Protein 5DA0 (pdb70)

Organism: Deinococcus geothermalis (strain DSM 11300 / CIP 105573 / AG-3a) (NCBI:txid319795)

CATH classification: 3.30.750.24

B-factor: mean 143.33, std 32.71, range [81.44, 302.21]

Radius of gyration: 32.22 Å; Cα contacts (8 Å, |Δi|>4): 1174; chains: 2; bounding box: 98×49×56 Å

Solvent-accessible surface area: 27433 Å² total; per-residue (Å²): 205,171,107,91,156,58,97,71,198,114,2,52,93,0,0,46,39,0,0,61,20,1,15,15,21,0,3,6,11,0,32,28,0,50,10,40,0,44,7,0,0,8,0,0,36,12,1,0,47,35,13,6,129,86,5,16,27,14,2,6,0,1,0,2,16,4,5,0,0,6,4,0,30,26,10,16,161,100,76,13,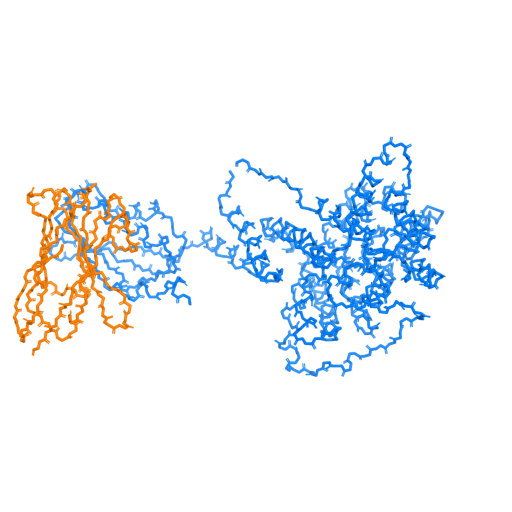55,48,44,0,19,9,0,0,22,31,0,0,56,36,0,33,78,34,1,183,42,128,62,10,189,111,14,178,156,48,51,159,8,13,56,30,0,20,32,5,0,17,1,39,12,2,77,58,25,8,88,87,41,42,133,64,61,53,179,36,13,115,49,14,10,57,48,0,44,42,35,14,110,112,41,62,142,109,100,180,108,73,53,16,30,57,25,1,18,73,61,12,10,83,65,10,74,121,90,57,19,112,32,130,35,0,30,88,58,9,88,10,3,108,56,129,17,114,123,44,122,11,144,70,22,131,123,159,151,6,71,70,71,10,91,72,24,0,74,25,0,4,76,10,0,5,31,38,4,20,76,1,0,85,61,2,30,124,112,30,134,47,112,15,70,38,22,61,6,4,86,1,1,0,55,0,0,38,36,0,0,51,54,2,0,0,0,0,0,1,19,66,39,17,0,31,76,0,2,94,54,11,0,124,4,54,47,0,4,64,21,0,0,26,59,0,8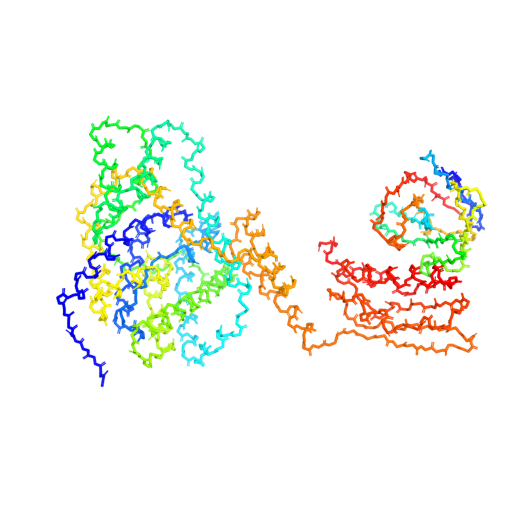,91,35,1,55,66,68,34,86,89,8,42,70,15,0,10,1,0,7,5,1,12,3,38,19,41,3,73,92,46,71,105,148,54,105,72,249,162,76,156,14,52,38,51,4,32,102,24,2,24,39,43,0,33,158,73,103,47,1,22,67,0,24,95,40,0,77,70,28,19,53,64,34,128,28,75,154,93,62,140,76,34,65,17,43,68,64,95,101,154,104,64,36,95,24,4,92,2,77,20,70,5,27,70,22,44,45,132,82,10,43,149,82,10,66,44,98,151,80,49,194,118,5,24,0,21,0,58,67,1,62,0,93,37,28,37,1,6,30,1,0,5,98,0,0,20,99,4,0,127,70,39,0,15,1,42,0,127,16,8,66,64,0,13,48,34,8,101,84,96,202,47,69,29,39,32,153,8,126,79,56,21,66,44,126,0,31,8,57,34,120,106,107,12,3,24,6,0,4,20,47,24,96,95,119,83,91,41,0,0,0,0,7,1,150,61,49,0,50,0,19,1,27,58,8,0,129,68,37,6,59,0,51,96,36,148,49,169,44,25,0,7,0,61,0,54,50,1,90,99,127,5,36,0,25,0,61,3,3,18,4,26,91,33,42,6,0,22,113,11,111,85,117,104,26,166,22,49,89,0,49,13,109

InterPro domains:
  IPR002645 STAS domain [PF01740] (400-489)
  IPR002645 STAS domain [PS50801] (396-499)
  IPR011547 SLC26A/SulP transporter domain [PF00916] (22-151)
  IPR011547 SLC26A/SulP transporter domain [PF00916] (170-362)
  IPR036513 STAS domain superfamily [G3DSA:3.30.750.24] (394-488)
  IPR036513 STAS domain superfamily [SSF52091] (400-489)
  IPR052706 Membrane-associated Transporter-like [PTHR43310] (16-492)

Foldseek 3Di:
DDADDPPVVLLLVLLLQLLLVQLLQQLLLQLLLQHASAQQLLQQQLLLALCLVQAQFFLFRKGAHLLLSLLNSVVCVVQHLLLQLVLLQVLLVVLLVCLVVQPLVCLVVQDPLLVLLLLQLSLVLLLVSLCVQPVPDDVLLVVLLVVLLVQQPPVVVPDDLHHSLSVSQVVQLVCCVVVVDPFAFSCVSHHHDQDHQDQAASPRDDPDVSCVVSVLSSVSLNSSQLSQQVVLRVVVCVVDNDPGRSSSNSNSLSVSSNSSSRRSHGHIHTDNVSSVSSVVSPHRHSSSSNSNSVVSVVVCNVCVVSRRSGGVSSSSSVSNVVSVVRNDDCPDPDDPLSNVLSVQLNVVCVVVVHNSVSSVSSVVSVVVVVCVVPDDQKDWDWDADPVRATEIAIAGEDDPDDLVVLLVNDDPPDLDAEHEYECLHAAYAEVVVVVSVVVNQVSSVVSVYYYHYHNPCRRDVNYPVVD/DDKADEAEQFGKTKDKFFDPPAFKKAKWWADVVDDIGGAKMAGPVGDIDGDCVLCVVAKDKDADPDHTIIMIIGGGDHQVSFTWMKIAHAPPDDRTDDGHDDIDGTDTHGYD

Structure (mmCIF, N/CA/C/O backbone):
data_5DA0
#
_entry.id   5DA0
#
_cell.length_a   127.650
_cell.length_b   117.280
_cell.length_c   84.360
_cell.angle_alpha   90.00
_cell.angle_beta   100.09
_cell.angle_gamma   90.00
#
_symmetry.space_group_name_H-M   'C 1 2 1'
#
loop_
_entity.id
_entity.type
_entity.pdbx_description
1 polymer 'Sulphate transporter'
2 polymer Nanobody
3 non-polymer DECYL-BETA-D-MALTOPYRANOSIDE
#
loop_
_atom_site.group_PDB
_atom_site.id
_atom_site.type_symbol
_atom_site.label_atom_id
_atom_site.label_alt_id
_atom_site.label_comp_id
_atom_site.label_asym_id
_atom_site.label_entity_id
_atom_site.label_seq_id
_atom_site.pdbx_PDB_ins_code
_atom_site.Cartn_x
_atom_site.Cartn_y
_atom_site.Cartn_z
_atom_site.occupancy
_atom_site.B_iso_or_equiv
_atom_site.auth_seq_id
_atom_site.auth_comp_id
_atom_site.auth_asym_id
_atom_site.auth_atom_id
_atom_site.pdbx_PDB_model_num
ATOM 1 N N . GLN A 1 14 ? 76.930 6.320 49.431 1.00 170.55 14 GLN A N 1
ATOM 2 C CA . GLN A 1 14 ? 76.423 6.895 50.671 1.00 165.04 14 GLN A CA 1
ATOM 3 C C . GLN A 1 14 ? 76.068 8.369 50.480 1.00 173.03 14 GLN A C 1
ATOM 4 O O . GLN A 1 14 ? 75.075 8.849 51.030 1.00 172.92 14 GLN A O 1
ATOM 10 N N . ARG A 1 15 ? 76.878 9.066 49.685 1.00 173.54 15 ARG A N 1
ATOM 11 C CA . ARG A 1 15 ? 76.687 10.483 49.378 1.00 167.10 15 ARG A CA 1
ATOM 12 C C . ARG A 1 15 ? 76.427 11.331 50.622 1.00 173.06 15 ARG A C 1
ATOM 13 O O . ARG A 1 15 ? 75.310 11.800 50.840 1.00 177.84 15 ARG A O 1
ATOM 21 N N . GLU A 1 16 ? 77.458 11.516 51.440 1.00 167.71 16 GLU A N 1
ATOM 22 C CA . GLU A 1 16 ? 77.354 12.377 52.613 1.00 162.51 16 GLU A CA 1
ATOM 23 C C . GLU A 1 16 ? 78.576 13.288 52.680 1.00 160.37 16 GLU A C 1
ATOM 24 O O . GLU A 1 16 ? 79.711 12.828 52.566 1.00 156.64 16 GLU A O 1
ATOM 30 N N . TRP A 1 17 ? 78.334 14.580 52.871 1.00 165.26 17 TRP A N 1
ATOM 31 C CA . TRP A 1 17 ? 79.362 15.591 52.650 1.00 163.19 17 TRP A CA 1
ATOM 32 C C . TRP A 1 17 ? 79.578 16.528 53.835 1.00 166.42 17 TRP A C 1
ATOM 33 O O . TRP A 1 17 ? 78.862 16.471 54.835 1.00 163.67 17 TRP A O 1
ATOM 44 N N . PHE A 1 18 ? 80.577 17.396 53.697 1.00 164.32 18 PHE A N 1
ATOM 45 C CA . PHE A 1 18 ? 80.863 18.439 54.676 1.00 168.69 18 PHE A CA 1
ATOM 46 C C . PHE A 1 18 ? 81.278 19.724 53.965 1.00 164.98 18 PHE A C 1
ATOM 47 O O . PHE A 1 18 ? 82.060 20.514 54.494 1.00 161.08 18 PHE A O 1
ATOM 55 N N . ALA A 1 19 ? 80.746 19.924 52.763 1.00 161.97 19 ALA A N 1
ATOM 56 C CA . ALA A 1 19 ? 81.133 21.053 51.922 1.00 155.84 19 ALA A CA 1
ATOM 57 C C . ALA A 1 19 ? 80.668 22.392 52.488 1.00 160.38 19 ALA A C 1
ATOM 58 O O . ALA A 1 19 ? 79.612 22.480 53.117 1.00 167.02 19 ALA A O 1
ATOM 60 N N . ASN A 1 20 ? 81.471 23.426 52.249 1.00 156.48 20 ASN A N 1
ATOM 61 C CA . ASN A 1 20 ? 81.183 24.791 52.691 1.00 156.12 20 ASN A CA 1
ATOM 62 C C . ASN A 1 20 ? 80.838 24.922 54.176 1.00 148.26 20 ASN A C 1
ATOM 63 O O . ASN A 1 20 ? 79.723 25.315 54.517 1.00 143.78 20 ASN A O 1
ATOM 68 N N . PRO A 1 21 ? 81.793 24.603 55.066 1.00 148.75 21 PRO A N 1
ATOM 69 C CA . PRO A 1 21 ? 81.529 24.740 56.503 1.00 146.36 21 PRO A CA 1
ATOM 70 C C . PRO A 1 21 ? 81.463 26.203 56.931 1.00 139.79 21 PRO A C 1
ATOM 71 O O . PRO A 1 21 ? 80.643 26.567 57.777 1.00 133.74 21 PRO A O 1
ATOM 75 N N . ARG A 1 22 ? 82.329 27.020 56.338 1.00 139.21 22 ARG A N 1
ATOM 76 C CA . ARG A 1 22 ? 82.421 28.447 56.638 1.00 141.55 22 ARG A CA 1
ATOM 77 C C . ARG A 1 22 ? 81.075 29.162 56.531 1.00 139.93 22 ARG A C 1
ATOM 78 O O . ARG A 1 22 ? 80.729 29.977 57.387 1.00 135.20 22 ARG A O 1
ATOM 86 N N . LYS A 1 23 ? 80.317 28.849 55.485 1.00 137.87 23 LYS A N 1
ATOM 87 C CA . LYS A 1 23 ? 79.026 29.494 55.261 1.00 136.93 23 LYS A CA 1
ATOM 88 C C . LYS A 1 23 ? 77.880 28.772 55.967 1.00 125.20 23 LYS A C 1
ATOM 89 O O . LYS A 1 23 ? 76.933 29.410 56.432 1.00 120.95 23 LYS A O 1
ATOM 95 N N . ASP A 1 24 ? 77.965 27.447 56.043 1.00 120.98 24 ASP A N 1
ATOM 96 C CA . ASP A 1 24 ? 76.930 26.654 56.701 1.00 123.06 24 ASP A CA 1
ATOM 97 C C . ASP A 1 24 ? 76.829 26.983 58.188 1.00 124.18 24 ASP A C 1
ATOM 98 O O . ASP A 1 24 ? 75.734 27.210 58.705 1.00 118.73 24 ASP A O 1
ATOM 103 N N . VAL A 1 25 ? 77.972 27.008 58.867 1.00 124.08 25 VAL A N 1
ATOM 104 C CA . VAL A 1 25 ? 78.011 27.330 60.291 1.00 121.60 25 VAL A CA 1
ATOM 105 C C . VAL A 1 25 ? 77.435 28.718 60.558 1.00 126.54 25 VAL A C 1
ATOM 106 O O . VAL A 1 25 ? 76.580 28.889 61.430 1.00 138.32 25 VAL A O 1
ATOM 110 N N . LEU A 1 26 ? 77.900 29.701 59.793 1.00 118.20 26 LEU A N 1
ATOM 111 C CA . LEU A 1 26 ? 77.440 31.080 59.927 1.00 123.93 26 LEU A CA 1
ATOM 112 C C . LEU A 1 26 ? 75.931 31.197 59.722 1.00 127.15 26 LEU A C 1
ATOM 113 O O . LEU A 1 26 ? 75.228 31.816 60.528 1.00 137.39 26 LEU A O 1
ATOM 118 N N . ALA A 1 27 ? 75.443 30.596 58.640 1.00 118.11 27 ALA A N 1
ATOM 119 C CA . ALA A 1 27 ? 74.016 30.593 58.339 1.00 128.05 27 ALA A CA 1
ATOM 120 C C . ALA A 1 27 ? 73.218 29.982 59.487 1.00 128.13 27 ALA A C 1
ATOM 121 O O . ALA A 1 27 ? 72.201 30.535 59.914 1.00 121.28 27 ALA A O 1
ATOM 123 N N . GLY A 1 28 ? 73.695 28.843 59.982 1.00 123.55 28 GLY A N 1
ATOM 124 C CA . GLY A 1 28 ? 73.079 28.178 61.115 1.00 121.75 28 GLY A CA 1
ATOM 125 C C . GLY A 1 28 ? 73.005 29.081 62.330 1.00 131.47 28 GLY A C 1
ATOM 126 O O . GLY A 1 28 ? 72.002 29.097 63.043 1.00 132.89 28 GLY A O 1
ATOM 127 N N . ILE A 1 29 ? 74.072 29.841 62.561 1.00 129.73 29 ILE A N 1
ATOM 128 C CA . ILE A 1 29 ? 74.100 30.809 63.651 1.00 132.97 29 ILE A CA 1
ATOM 129 C C . ILE A 1 29 ? 73.003 31.857 63.471 1.00 134.14 29 ILE A C 1
ATOM 130 O O . ILE A 1 29 ? 72.216 32.112 64.392 1.00 128.41 29 ILE A O 1
ATOM 135 N N . VAL A 1 30 ? 72.948 32.448 62.278 1.00 129.81 30 VAL A N 1
ATOM 136 C CA . VAL A 1 30 ? 71.944 33.466 61.975 1.00 127.47 30 VAL A CA 1
ATOM 137 C C . VAL A 1 30 ? 70.523 32.954 62.214 1.00 131.52 30 VAL A C 1
ATOM 138 O O . VAL A 1 30 ? 69.744 33.565 62.957 1.00 131.90 30 VAL A O 1
ATOM 142 N N . VAL A 1 31 ? 70.194 31.823 61.596 1.00 135.97 31 VAL A N 1
ATOM 143 C CA . VAL A 1 31 ? 68.849 31.271 61.714 1.00 131.82 31 VAL A CA 1
ATOM 144 C C . VAL A 1 31 ? 68.566 30.773 63.131 1.00 127.36 31 VAL A C 1
ATOM 145 O O . VAL A 1 31 ? 67.408 30.614 63.507 1.00 122.78 31 VAL A O 1
ATOM 149 N N . ALA A 1 32 ? 69.617 30.531 63.912 1.00 129.52 32 ALA A N 1
ATOM 150 C CA . ALA A 1 32 ? 69.449 30.174 65.320 1.00 123.16 32 ALA A CA 1
ATOM 151 C C . ALA A 1 32 ? 69.014 31.397 66.121 1.00 119.04 32 ALA A C 1
ATOM 152 O O . ALA A 1 32 ? 68.059 31.338 66.914 1.00 119.25 32 ALA A O 1
ATOM 154 N N . LEU A 1 33 ? 69.723 32.505 65.907 1.00 121.48 33 LEU A N 1
ATOM 155 C CA . LEU A 1 33 ? 69.348 33.777 66.516 1.00 123.81 33 LEU A CA 1
ATOM 156 C C . LEU A 1 33 ? 67.926 34.151 66.124 1.00 119.72 33 LEU A C 1
ATOM 157 O O . LEU A 1 33 ? 67.188 34.738 66.915 1.00 120.06 33 LEU A O 1
ATOM 162 N N . ALA A 1 34 ? 67.542 33.804 64.901 1.00 122.92 34 ALA A N 1
ATOM 163 C CA . ALA A 1 34 ? 66.171 34.024 64.462 1.00 127.98 34 ALA A CA 1
ATOM 164 C C . ALA A 1 34 ? 65.228 32.971 65.047 1.00 126.46 34 ALA A C 1
ATOM 165 O O . ALA A 1 34 ? 64.013 33.154 65.050 1.00 121.17 34 ALA A O 1
ATOM 167 N N . LEU A 1 35 ? 65.795 31.880 65.557 1.00 129.44 35 LEU A N 1
ATOM 168 C CA . LEU A 1 35 ? 64.998 30.740 66.009 1.00 119.48 35 LEU A CA 1
ATOM 169 C C . LEU A 1 35 ? 64.567 30.835 67.470 1.00 109.41 35 LEU A C 1
ATOM 170 O O . LEU A 1 35 ? 63.474 30.392 67.818 1.00 116.13 35 LEU A O 1
ATOM 175 N N . ILE A 1 36 ? 65.429 31.391 68.320 1.00 113.03 36 ILE A N 1
ATOM 176 C CA . ILE A 1 36 ? 65.113 31.527 69.751 1.00 120.71 36 ILE A CA 1
ATOM 177 C C . ILE A 1 36 ? 63.731 32.162 70.048 1.00 111.69 36 ILE A C 1
ATOM 178 O O . ILE A 1 36 ? 62.885 31.533 70.718 1.00 108.98 36 ILE A O 1
ATOM 183 N N . PRO A 1 37 ? 63.483 33.392 69.542 1.00 114.05 37 PRO A N 1
ATOM 184 C CA . PRO A 1 37 ? 62.234 34.053 69.934 1.00 117.20 37 PRO A CA 1
ATOM 185 C C . PRO A 1 37 ? 61.012 33.330 69.388 1.00 116.00 37 PRO A C 1
ATOM 186 O O . PRO A 1 37 ? 59.957 33.362 70.015 1.00 111.68 37 PRO A O 1
ATOM 190 N N . GLU A 1 38 ? 61.163 32.691 68.232 1.00 121.00 38 GLU A N 1
ATOM 191 C CA . GLU A 1 38 ? 60.085 31.914 67.635 1.00 117.81 38 GLU A CA 1
ATOM 192 C C . GLU A 1 38 ? 59.632 30.812 68.579 1.00 118.09 38 GLU A C 1
ATOM 193 O O . GLU A 1 38 ? 58.450 30.698 68.890 1.00 118.49 38 GLU A O 1
ATOM 199 N N . ALA A 1 39 ? 60.584 30.007 69.037 1.00 111.25 39 ALA A N 1
ATOM 200 C CA . ALA A 1 39 ? 60.270 28.880 69.903 1.00 110.42 39 ALA A CA 1
ATOM 201 C C . ALA A 1 39 ? 59.716 29.348 71.242 1.00 115.24 39 ALA A C 1
ATOM 202 O O . ALA A 1 39 ? 58.723 28.800 71.730 1.00 118.91 39 ALA A O 1
ATOM 204 N N . ILE A 1 40 ? 60.349 30.359 71.835 1.00 117.00 40 ILE A N 1
ATOM 205 C CA . ILE A 1 40 ? 59.848 30.895 73.102 1.00 111.11 40 ILE A CA 1
ATOM 206 C C . ILE A 1 40 ? 58.398 31.371 72.973 1.00 108.68 40 ILE A C 1
ATOM 207 O O . ILE A 1 40 ? 57.507 30.939 73.723 1.00 110.07 40 ILE A O 1
ATOM 212 N N . ALA A 1 41 ? 58.173 32.251 72.003 1.00 110.46 41 ALA A N 1
ATOM 213 C CA . ALA A 1 41 ? 56.854 32.817 71.757 1.00 118.04 41 ALA A CA 1
ATOM 214 C C . ALA A 1 41 ? 55.815 31.733 71.496 1.00 113.77 41 ALA A C 1
ATOM 215 O O . ALA A 1 41 ? 54.787 31.702 72.158 1.00 102.06 41 ALA A O 1
ATOM 217 N N . PHE A 1 42 ? 56.089 30.846 70.543 1.00 116.45 42 PHE A N 1
ATOM 218 C CA . PHE A 1 42 ? 55.170 29.758 70.216 1.00 112.80 42 PHE A CA 1
ATOM 219 C C . PHE A 1 42 ? 54.874 28.880 71.425 1.00 105.70 42 PHE A C 1
ATOM 220 O O . PHE A 1 42 ? 53.776 28.338 71.553 1.00 105.68 42 PHE A O 1
ATOM 228 N N . SER A 1 43 ? 55.857 28.735 72.309 1.00 107.19 43 SER A N 1
ATOM 229 C CA . SER A 1 43 ? 55.636 28.010 73.551 1.00 110.67 43 SER A CA 1
ATOM 230 C C . SER A 1 43 ? 54.612 28.744 74.407 1.00 108.64 43 SER A C 1
ATOM 231 O O . SER A 1 43 ? 53.680 28.134 74.931 1.00 100.39 43 SER A O 1
ATOM 234 N N . ILE A 1 44 ? 54.779 30.058 74.540 1.00 107.19 44 ILE A N 1
ATOM 235 C CA . ILE A 1 44 ? 53.834 30.848 75.329 1.00 95.82 44 ILE A CA 1
ATOM 236 C C . ILE A 1 44 ? 52.423 30.815 74.729 1.00 98.36 44 ILE A C 1
ATOM 237 O O . ILE A 1 44 ? 51.433 30.704 75.453 1.00 106.52 44 ILE A O 1
ATOM 242 N N . ILE A 1 45 ? 52.346 30.895 73.404 1.00 111.80 45 ILE A N 1
ATOM 243 C CA . ILE A 1 45 ? 51.077 30.875 72.680 1.00 113.29 45 ILE A CA 1
ATOM 244 C C . ILE A 1 45 ? 50.325 29.568 72.911 1.00 114.83 45 ILE A C 1
ATOM 245 O O . ILE A 1 45 ? 49.099 29.556 73.031 1.00 114.54 45 ILE A O 1
ATOM 250 N N . ALA A 1 46 ? 51.069 28.470 72.983 1.00 115.01 46 ALA A N 1
ATOM 251 C CA . ALA A 1 46 ? 50.474 27.157 73.195 1.00 116.58 46 ALA A CA 1
ATOM 252 C C . ALA A 1 46 ? 50.336 26.838 74.681 1.00 112.52 46 ALA A C 1
ATOM 253 O O . ALA A 1 46 ? 50.181 25.679 75.056 1.00 112.93 46 ALA A O 1
ATOM 255 N N . GLY A 1 47 ? 50.401 27.871 75.518 1.00 110.89 47 GLY A N 1
ATOM 256 C CA . GLY A 1 47 ? 50.228 27.720 76.953 1.00 110.86 47 GLY A CA 1
ATOM 257 C C . GLY A 1 47 ? 51.177 26.724 77.594 1.00 106.12 47 GLY A C 1
ATOM 258 O O . GLY A 1 47 ? 50.746 25.798 78.281 1.00 112.48 47 GLY A O 1
ATOM 259 N N . VAL A 1 48 ? 52.472 26.917 77.369 1.00 109.01 48 VAL A N 1
ATOM 260 C CA . VAL A 1 48 ? 53.486 26.011 77.892 1.00 102.26 48 VAL A CA 1
ATOM 261 C C . VAL A 1 48 ? 54.796 26.772 78.098 1.00 104.21 48 VAL A C 1
ATOM 262 O O . VAL A 1 48 ? 54.949 27.892 77.612 1.00 112.94 48 VAL A O 1
ATOM 266 N N . ASP A 1 49 ? 55.729 26.171 78.828 1.00 110.14 49 ASP A N 1
ATOM 267 C CA . ASP A 1 49 ? 57.026 26.789 79.083 1.00 117.78 49 ASP A CA 1
ATOM 268 C C . ASP A 1 49 ? 57.879 26.860 77.818 1.00 113.10 49 ASP A C 1
ATOM 269 O O . ASP A 1 49 ? 57.912 25.907 77.037 1.00 103.72 49 ASP A O 1
ATOM 274 N N . PRO A 1 50 ? 58.558 28.001 77.610 1.00 113.46 50 PRO A N 1
ATOM 275 C CA . PRO A 1 50 ? 59.559 28.216 76.558 1.00 109.50 50 PRO A CA 1
ATOM 276 C C . PRO A 1 50 ? 60.530 27.044 76.406 1.00 105.47 50 PRO A C 1
ATOM 277 O O . PRO A 1 50 ? 60.968 26.741 75.293 1.00 112.16 50 PRO A O 1
ATOM 281 N N . GLN A 1 51 ? 60.853 26.406 77.528 1.00 113.91 51 GLN A N 1
ATOM 282 C CA . GLN A 1 51 ? 61.742 25.248 77.567 1.00 118.85 51 GLN A CA 1
ATOM 283 C C . GLN A 1 51 ? 61.348 24.169 76.565 1.00 104.67 51 GLN A C 1
ATOM 284 O O . GLN A 1 51 ? 62.201 23.594 75.890 1.00 103.47 51 GLN A O 1
ATOM 290 N N . VAL A 1 52 ? 60.049 23.905 76.472 1.00 108.32 52 VAL A N 1
ATOM 291 C CA . VAL A 1 52 ? 59.530 22.884 75.572 1.00 113.34 52 VAL A CA 1
ATOM 292 C C . VAL A 1 52 ? 59.815 23.237 74.114 1.00 108.79 52 VAL A C 1
ATOM 293 O O . VAL A 1 52 ? 60.255 22.391 73.334 1.00 106.04 52 VAL A O 1
ATOM 297 N N . GLY A 1 53 ? 59.575 24.495 73.758 1.00 103.96 53 GLY A N 1
ATOM 298 C CA . GLY A 1 53 ? 59.814 24.962 72.406 1.00 100.79 53 GLY A CA 1
ATOM 299 C C . GLY A 1 53 ? 61.279 24.977 72.026 1.00 102.89 53 GLY A C 1
ATOM 300 O O . GLY A 1 53 ? 61.645 24.549 70.932 1.00 99.96 53 GLY A O 1
ATOM 301 N N . LEU A 1 54 ? 62.121 25.473 72.928 1.00 107.32 54 LEU A N 1
ATOM 302 C CA . LEU A 1 54 ? 63.555 25.535 72.671 1.00 100.37 54 LEU A CA 1
ATOM 303 C C . LEU A 1 54 ? 64.143 24.130 72.541 1.00 99.87 54 LEU A C 1
ATOM 304 O O . LEU A 1 54 ? 64.914 23.851 71.613 1.00 104.08 54 LEU A O 1
ATOM 309 N N . TYR A 1 55 ? 63.766 23.252 73.468 1.00 101.17 55 TYR A N 1
ATOM 310 C CA . TYR A 1 55 ? 64.145 21.844 73.398 1.00 102.34 55 TYR A CA 1
ATOM 311 C C . TYR A 1 55 ? 63.738 21.246 72.058 1.00 95.81 55 TYR A C 1
ATOM 312 O O . TYR A 1 55 ? 64.553 20.617 71.377 1.00 99.27 55 TYR A O 1
ATOM 321 N N . ALA A 1 56 ? 62.474 21.456 71.695 1.00 101.73 56 ALA A N 1
ATOM 322 C CA . ALA A 1 56 ? 61.928 20.967 70.433 1.00 102.14 56 ALA A CA 1
ATOM 323 C C . ALA A 1 56 ? 62.788 21.409 69.257 1.00 102.35 56 ALA A C 1
ATOM 324 O O . ALA A 1 56 ? 63.261 20.577 68.488 1.00 103.75 56 ALA A O 1
ATOM 326 N N . SER A 1 57 ? 62.995 22.717 69.135 1.00 97.65 57 SER A N 1
ATOM 327 C CA . SER A 1 57 ? 63.821 23.273 68.069 1.00 95.01 57 SER A CA 1
ATOM 328 C C . SER A 1 57 ? 65.185 22.594 68.011 1.00 103.44 57 SER A C 1
ATOM 329 O O . SER A 1 57 ? 65.611 22.131 66.951 1.00 113.16 57 SER A O 1
ATOM 332 N N . PHE A 1 58 ? 65.853 22.521 69.159 1.00 100.84 58 PHE A N 1
ATOM 333 C CA . PHE A 1 58 ? 67.161 21.879 69.254 1.00 108.33 58 PHE A CA 1
ATOM 334 C C . PHE A 1 58 ? 67.174 20.443 68.722 1.00 108.09 58 PHE A C 1
ATOM 335 O O . PHE A 1 58 ? 67.855 20.136 67.733 1.00 113.28 58 PHE A O 1
ATOM 343 N N . ILE A 1 59 ? 66.416 19.568 69.377 1.00 112.02 59 ILE A N 1
ATOM 344 C CA . ILE A 1 59 ? 66.478 18.143 69.073 1.00 114.77 59 ILE A CA 1
ATOM 345 C C . ILE A 1 59 ? 65.960 17.841 67.662 1.00 109.94 59 ILE A C 1
ATOM 346 O O . ILE A 1 59 ? 66.516 16.986 66.963 1.00 117.78 59 ILE A O 1
ATOM 351 N N . ILE A 1 60 ? 64.924 18.559 67.232 1.00 108.34 60 ILE A N 1
ATOM 352 C CA . ILE A 1 60 ? 64.403 18.387 65.880 1.00 112.85 60 ILE A CA 1
ATOM 353 C C . ILE A 1 60 ? 65.460 18.792 64.860 1.00 108.71 60 ILE A C 1
ATOM 354 O O . ILE A 1 60 ? 65.713 18.058 63.911 1.00 108.98 60 ILE A O 1
ATOM 359 N N . ALA A 1 61 ? 66.083 19.950 65.066 1.00 100.13 61 ALA A N 1
ATOM 360 C CA . ALA A 1 61 ? 67.141 20.408 64.169 1.00 96.44 61 ALA A CA 1
ATOM 361 C C . ALA A 1 61 ? 68.251 19.367 64.068 1.00 103.36 61 ALA A C 1
ATOM 362 O O . ALA A 1 61 ? 68.743 19.081 62.978 1.00 116.25 61 ALA A O 1
ATOM 364 N N . LEU A 1 62 ? 68.627 18.799 65.210 1.00 105.94 62 LEU A N 1
ATOM 365 C CA . LEU A 1 62 ? 69.637 17.742 65.253 1.00 114.48 62 LEU A CA 1
ATOM 366 C C . LEU A 1 62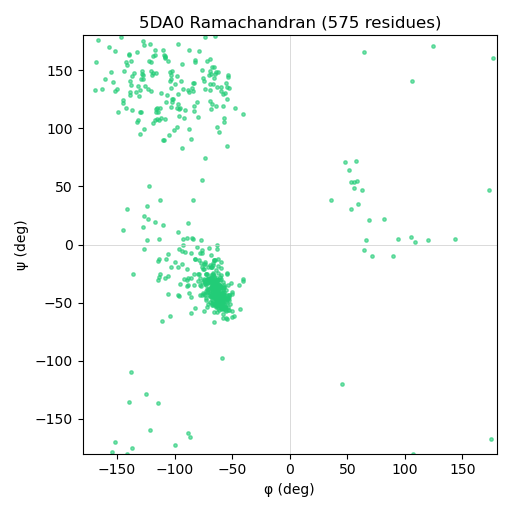 ? 69.251 16.527 64.399 1.00 115.51 62 LEU A C 1
ATOM 367 O O . LEU A 1 62 ? 69.928 16.179 63.409 1.00 121.11 62 LEU A O 1
ATOM 372 N N . ILE A 1 63 ? 68.153 15.884 64.788 1.00 111.71 63 ILE A N 1
ATOM 373 C CA . ILE A 1 63 ? 67.734 14.643 64.148 1.00 114.14 63 ILE A CA 1
ATOM 374 C C . ILE A 1 63 ? 67.445 14.838 62.663 1.00 116.08 63 ILE A C 1
ATOM 375 O O . ILE A 1 63 ? 67.730 13.959 61.860 1.00 108.49 63 ILE A O 1
ATOM 380 N N . THR A 1 64 ? 66.893 15.990 62.294 1.00 117.73 64 THR A N 1
ATOM 381 C CA . THR A 1 64 ? 66.646 16.281 60.886 1.00 112.50 64 THR A CA 1
ATOM 382 C C . THR A 1 64 ? 67.960 16.528 60.161 1.00 112.25 64 THR A C 1
ATOM 383 O O . THR A 1 64 ? 68.091 16.212 58.980 1.00 122.57 64 THR A O 1
ATOM 387 N N . ALA A 1 65 ? 68.932 17.094 60.871 1.00 116.83 65 ALA A N 1
ATOM 388 C CA . ALA A 1 65 ? 70.256 17.296 60.299 1.00 114.26 65 ALA A CA 1
ATOM 389 C C . ALA A 1 65 ? 70.865 15.952 59.933 1.00 110.44 65 ALA A C 1
ATOM 390 O O . ALA A 1 65 ? 71.566 15.837 58.928 1.00 110.87 65 ALA A O 1
ATOM 392 N N . PHE A 1 66 ? 70.586 14.929 60.737 1.00 116.04 66 PHE A N 1
ATOM 393 C CA . PHE A 1 66 ? 71.158 13.610 60.451 1.00 116.90 66 PHE A CA 1
ATOM 394 C C . PHE A 1 66 ? 70.319 12.706 59.534 1.00 116.70 66 PHE A C 1
ATOM 395 O O . PHE A 1 66 ? 70.873 11.894 58.794 1.00 118.68 66 PHE A O 1
ATOM 403 N N . LEU A 1 67 ? 68.997 12.844 59.572 1.00 121.17 67 LEU A N 1
ATOM 404 C CA . LEU A 1 67 ? 68.113 11.915 58.868 1.00 118.49 67 LEU A CA 1
ATOM 405 C C . LEU A 1 67 ? 67.159 12.599 57.893 1.00 113.34 67 LEU A C 1
ATOM 406 O O . LEU A 1 67 ? 66.312 11.943 57.287 1.00 109.48 67 LEU A O 1
ATOM 411 N N . GLY A 1 68 ? 67.293 13.912 57.745 1.00 113.73 68 GLY A N 1
ATOM 412 C CA . GLY A 1 68 ? 66.427 14.663 56.853 1.00 115.91 68 GLY A CA 1
ATOM 413 C C . GLY A 1 68 ? 66.733 14.404 55.391 1.00 127.49 68 GLY A C 1
ATOM 414 O O . GLY A 1 68 ? 67.835 13.979 55.043 1.00 133.30 68 GLY A O 1
ATOM 415 N N . GLY A 1 69 ? 65.754 14.664 54.532 1.00 118.92 69 GLY A N 1
ATOM 416 C CA . GLY A 1 69 ? 65.908 14.427 53.109 1.00 108.11 69 GLY A CA 1
ATOM 417 C C . GLY A 1 69 ? 66.523 15.599 52.371 1.00 105.03 69 GLY A C 1
ATOM 418 O O . GLY A 1 69 ? 67.376 15.418 51.503 1.00 115.03 69 GLY A O 1
ATOM 419 N N . ARG A 1 70 ? 66.090 16.807 52.718 1.00 102.80 70 ARG A N 1
ATOM 420 C CA . ARG A 1 70 ? 66.567 18.009 52.046 1.00 105.50 70 ARG A CA 1
ATOM 421 C C . ARG A 1 70 ? 67.492 18.829 52.940 1.00 112.19 70 ARG A C 1
ATOM 422 O O . ARG A 1 70 ? 67.039 19.462 53.895 1.00 105.81 70 ARG A O 1
ATOM 430 N N . PRO A 1 71 ? 68.797 18.817 52.628 1.00 112.05 71 PRO A N 1
ATOM 431 C CA . PRO A 1 71 ? 69.821 19.554 53.376 1.00 115.31 71 PRO A CA 1
ATOM 432 C C . PRO A 1 71 ? 69.660 21.066 53.249 1.00 114.29 71 PRO A C 1
ATOM 433 O O . PRO A 1 71 ? 69.388 21.565 52.158 1.00 109.13 71 PRO A O 1
ATOM 437 N N . GLY A 1 72 ? 69.832 21.780 54.357 1.00 114.92 72 GLY A N 1
ATOM 438 C CA . GLY A 1 72 ? 69.713 23.225 54.357 1.00 114.21 72 GLY A CA 1
ATOM 439 C C . GLY A 1 72 ? 68.322 23.687 54.742 1.00 109.97 72 GLY A C 1
ATOM 440 O O . GLY A 1 72 ? 68.021 24.880 54.711 1.00 114.80 72 GLY A O 1
ATOM 441 N N . MET A 1 73 ? 67.469 22.736 55.105 1.00 106.67 73 MET A N 1
ATOM 442 C CA . MET A 1 73 ? 66.104 23.048 55.509 1.00 112.14 73 MET A CA 1
ATOM 443 C C . MET A 1 73 ? 65.951 22.987 57.025 1.00 103.24 73 MET A C 1
ATOM 444 O O . MET A 1 73 ? 66.147 21.935 57.633 1.00 97.77 73 MET A O 1
ATOM 449 N N . ILE A 1 74 ? 65.598 24.115 57.632 1.00 99.99 74 ILE A N 1
ATOM 450 C CA . ILE A 1 74 ? 65.432 24.171 59.080 1.00 113.46 74 ILE A CA 1
ATOM 451 C C . ILE A 1 74 ? 64.079 23.631 59.516 1.00 110.85 74 ILE A C 1
ATOM 452 O O . ILE A 1 74 ? 63.031 24.115 59.087 1.00 103.80 74 ILE A O 1
ATOM 457 N N . SER A 1 75 ? 64.117 22.617 60.371 1.00 110.19 75 SER A N 1
ATOM 458 C CA . SER A 1 75 ? 62.920 22.125 61.030 1.00 101.46 75 SER A CA 1
ATOM 459 C C . SER A 1 75 ? 63.060 22.371 62.526 1.00 102.75 75 SER A C 1
ATOM 460 O O . SER A 1 75 ? 63.978 21.854 63.162 1.00 110.87 75 SER A O 1
ATOM 463 N N . ALA A 1 76 ? 62.166 23.181 63.084 1.00 101.39 76 ALA A N 1
ATOM 464 C CA . ALA A 1 76 ? 62.255 23.540 64.494 1.00 104.43 76 ALA A CA 1
ATOM 465 C C . ALA A 1 76 ? 60.888 23.527 65.167 1.00 105.79 76 ALA A C 1
ATOM 466 O O . ALA A 1 76 ? 60.303 22.467 65.381 1.00 105.01 76 ALA A O 1
ATOM 46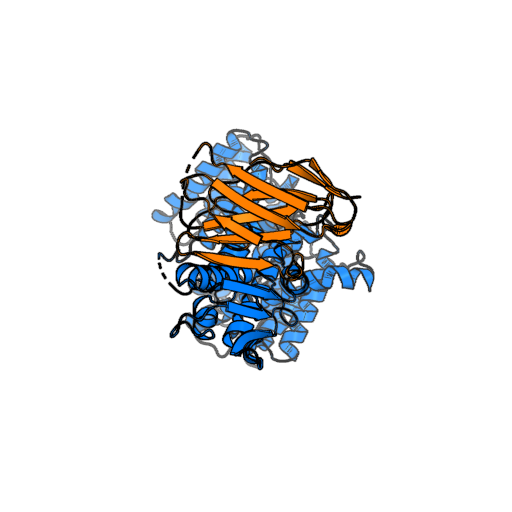8 N N . ALA A 1 77 ? 60.390 24.711 65.506 1.00 101.52 77 ALA A N 1
ATOM 469 C CA . ALA A 1 77 ? 59.085 24.842 66.141 1.00 105.35 77 ALA A CA 1
ATOM 470 C C . ALA A 1 77 ? 58.303 26.000 65.530 1.00 113.87 77 ALA A C 1
ATOM 471 O O . ALA A 1 77 ? 58.710 27.157 65.633 1.00 115.35 77 ALA A O 1
ATOM 473 N N . THR A 1 78 ? 57.182 25.679 64.892 1.00 109.65 78 THR A N 1
ATOM 474 C CA . THR A 1 78 ? 56.362 26.684 64.227 1.00 111.24 78 THR A CA 1
ATOM 475 C C . THR A 1 78 ? 54.964 26.761 64.826 1.00 111.70 78 THR A C 1
ATOM 476 O O . THR A 1 78 ? 54.524 25.842 65.518 1.00 115.77 78 THR A O 1
ATOM 480 N N . GLY A 1 79 ? 54.269 27.861 64.552 1.00 107.80 79 GLY A N 1
ATOM 481 C CA . GLY A 1 79 ? 52.901 28.036 65.002 1.00 102.05 79 GLY A CA 1
ATOM 482 C C . GLY A 1 79 ? 51.979 27.001 64.389 1.00 104.69 79 GLY A C 1
ATOM 483 O O . GLY A 1 79 ? 50.993 26.587 65.006 1.00 110.68 79 GLY A O 1
ATOM 484 N N . ALA A 1 80 ? 52.317 26.573 63.174 1.00 109.76 80 ALA A N 1
ATOM 485 C CA . ALA A 1 80 ? 51.554 25.559 62.450 1.00 113.31 80 ALA A CA 1
ATOM 486 C C . ALA A 1 80 ? 51.375 24.286 63.270 1.00 116.68 80 ALA A C 1
ATOM 487 O O . ALA A 1 80 ? 50.424 23.532 63.065 1.00 118.30 80 ALA A O 1
ATOM 489 N N . MET A 1 81 ? 52.296 24.054 64.198 1.00 107.90 81 MET A N 1
ATOM 490 C CA . MET A 1 81 ? 52.189 22.931 65.116 1.00 111.99 81 MET A CA 1
ATOM 491 C C . MET A 1 81 ? 51.570 23.362 66.442 1.00 110.56 81 MET A C 1
ATOM 492 O O . MET A 1 81 ? 50.692 22.683 66.974 1.00 116.76 81 MET A O 1
ATOM 497 N N . ALA A 1 82 ? 52.030 24.498 66.960 1.00 109.76 82 ALA A N 1
ATOM 498 C CA . ALA A 1 82 ? 51.641 24.981 68.284 1.00 106.59 82 ALA A CA 1
ATOM 499 C C . ALA A 1 82 ? 50.136 25.203 68.428 1.00 109.94 82 ALA A C 1
ATOM 500 O O . ALA A 1 82 ? 49.521 24.764 69.410 1.00 109.65 82 ALA A O 1
ATOM 502 N N . LEU A 1 83 ? 49.542 25.876 67.447 1.00 101.06 83 LEU A N 1
ATOM 503 C CA . LEU A 1 83 ? 48.126 26.218 67.518 1.00 93.11 83 LEU A CA 1
ATOM 504 C C . LEU A 1 83 ? 47.217 24.993 67.384 1.00 104.00 83 LEU A C 1
ATOM 505 O O . LEU A 1 83 ? 45.995 25.109 67.476 1.00 117.16 83 LEU A O 1
ATOM 510 N N . LEU A 1 84 ? 47.814 23.824 67.170 1.00 101.25 84 LEU A N 1
ATOM 511 C CA . LEU A 1 84 ? 47.060 22.574 67.133 1.00 108.25 84 LEU A CA 1
ATOM 512 C C . LEU A 1 84 ? 47.164 21.835 68.464 1.00 116.25 84 LEU A C 1
ATOM 513 O O . LEU A 1 84 ? 46.396 20.911 68.732 1.00 125.77 84 LEU A O 1
ATOM 518 N N . MET A 1 85 ? 48.119 22.248 69.291 1.00 115.80 85 MET A N 1
ATOM 519 C CA . MET A 1 85 ? 48.328 21.636 70.601 1.00 128.95 85 MET A CA 1
ATOM 520 C C . MET A 1 85 ? 47.776 22.513 71.723 1.00 125.44 85 MET A C 1
ATOM 521 O O . MET A 1 85 ? 47.528 22.034 72.839 1.00 122.95 85 MET A O 1
ATOM 526 N N . THR A 1 86 ? 47.581 23.794 71.415 1.00 120.03 86 THR A N 1
ATOM 527 C CA . THR A 1 86 ? 47.081 24.764 72.390 1.00 116.74 86 THR A CA 1
ATOM 528 C C . THR A 1 86 ? 45.760 24.342 73.040 1.00 132.41 86 THR A C 1
ATOM 529 O O . THR A 1 86 ? 45.441 24.773 74.148 1.00 139.08 86 THR A O 1
ATOM 533 N N . GLY A 1 87 ? 44.996 23.500 72.350 1.00 130.99 87 GLY A N 1
ATOM 534 C CA . GLY A 1 87 ? 43.744 22.999 72.885 1.00 136.97 87 GLY A CA 1
ATOM 535 C C . GLY A 1 87 ? 43.949 21.735 73.696 1.00 131.52 87 GLY A C 1
ATOM 536 O O . GLY A 1 87 ? 43.193 21.448 74.624 1.00 126.04 87 GLY A O 1
ATOM 537 N N . LEU A 1 88 ? 44.981 20.977 73.342 1.00 136.79 88 LEU A N 1
ATOM 538 C CA . LEU A 1 88 ? 45.296 19.738 74.040 1.00 131.44 88 LEU A CA 1
ATOM 539 C C . LEU A 1 88 ? 45.933 20.017 75.398 1.00 125.83 88 LEU A C 1
ATOM 540 O O . LEU A 1 88 ? 45.787 19.231 76.335 1.00 118.84 88 LEU A O 1
ATOM 545 N N . VAL A 1 89 ? 46.636 21.141 75.504 1.00 126.83 89 VAL A N 1
ATOM 546 C CA . VAL A 1 89 ? 47.357 21.455 76.736 1.00 127.50 89 VAL A CA 1
ATOM 547 C C . VAL A 1 89 ? 46.469 22.023 77.844 1.00 138.19 89 VAL A C 1
ATOM 548 O O . VAL A 1 89 ? 46.794 21.900 79.024 1.00 143.63 89 VAL A O 1
ATOM 552 N N . LYS A 1 90 ? 45.356 22.646 77.473 1.00 137.74 90 LYS A N 1
ATOM 553 C CA . LYS A 1 90 ? 44.479 23.259 78.465 1.00 132.86 90 LYS A CA 1
ATOM 554 C C . LYS A 1 90 ? 43.338 22.324 78.845 1.00 131.75 90 LYS A C 1
ATOM 555 O O . LYS A 1 90 ? 42.538 22.634 79.727 1.00 149.74 90 LYS A O 1
ATOM 561 N N . ASP A 1 91 ? 43.271 21.178 78.176 1.00 127.78 91 ASP A N 1
ATOM 562 C CA . ASP A 1 91 ? 42.224 20.198 78.438 1.00 131.36 91 ASP A CA 1
ATOM 563 C C . ASP A 1 91 ? 42.785 18.923 79.056 1.00 127.86 91 ASP A C 1
ATOM 564 O O . ASP A 1 91 ? 42.075 18.200 79.756 1.00 136.72 91 ASP A O 1
ATOM 569 N N . HIS A 1 92 ? 44.059 18.646 78.797 1.00 126.03 92 HIS A N 1
ATOM 570 C CA . HIS A 1 92 ? 44.679 17.423 79.292 1.00 132.02 92 HIS A CA 1
ATOM 571 C C . HIS A 1 92 ? 46.075 17.670 79.858 1.00 137.19 92 HIS A C 1
ATOM 572 O O . HIS A 1 92 ? 46.550 16.912 80.703 1.00 138.47 92 HIS A O 1
ATOM 579 N N . GLY A 1 93 ? 46.730 18.727 79.391 1.00 137.69 93 GLY A N 1
ATOM 580 C CA . GLY A 1 93 ? 48.035 19.090 79.912 1.00 138.92 93 GLY A CA 1
ATOM 581 C C . GLY A 1 93 ? 49.118 19.196 78.858 1.00 135.37 93 GLY A C 1
ATOM 582 O O . GLY A 1 93 ? 48.922 18.815 77.703 1.00 127.40 93 GLY A O 1
ATOM 583 N N . ILE A 1 94 ? 50.275 19.707 79.270 1.00 141.37 94 ILE A N 1
ATOM 584 C CA . ILE A 1 94 ? 51.410 19.903 78.375 1.00 143.81 94 ILE A CA 1
ATOM 585 C C . ILE A 1 94 ? 52.131 18.590 78.079 1.00 133.03 94 ILE A C 1
ATOM 586 O O . ILE A 1 94 ? 53.154 18.570 77.392 1.00 135.98 94 ILE A O 1
ATOM 591 N N . GLN A 1 95 ? 51.581 17.498 78.597 1.00 122.13 95 GLN A N 1
ATOM 592 C CA . GLN A 1 95 ? 52.246 16.205 78.564 1.00 119.02 95 GLN A CA 1
ATOM 593 C C . GLN A 1 95 ? 51.504 15.200 77.695 1.00 124.90 95 GLN A C 1
ATOM 594 O O . GLN A 1 95 ? 52.116 14.316 77.096 1.00 134.31 95 GLN A O 1
ATOM 600 N N . TYR A 1 96 ? 50.182 15.332 77.626 1.00 119.30 96 TYR A N 1
ATOM 601 C CA . TYR A 1 96 ? 49.418 14.639 76.597 1.00 115.29 96 TYR A CA 1
ATOM 602 C C . TYR A 1 96 ? 49.940 15.133 75.254 1.00 115.26 96 TYR A C 1
ATOM 603 O O . TYR A 1 96 ? 49.866 14.439 74.238 1.00 114.13 96 TYR A O 1
ATOM 612 N N . LEU A 1 97 ? 50.472 16.353 75.277 1.00 113.21 97 LEU A N 1
ATOM 613 C CA . LEU A 1 97 ? 51.227 16.913 74.170 1.00 113.27 97 LEU A CA 1
ATOM 614 C C . LEU A 1 97 ? 52.407 16.014 73.811 1.00 114.37 97 LEU A C 1
ATOM 615 O O . LEU A 1 97 ? 52.608 15.704 72.644 1.00 121.22 97 LEU A O 1
ATOM 620 N N . PHE A 1 98 ? 53.182 15.604 74.813 1.00 101.25 98 PHE A N 1
ATOM 621 C CA . PHE A 1 98 ? 54.347 14.746 74.589 1.00 109.66 98 PHE A CA 1
ATOM 622 C C . PHE A 1 98 ? 53.949 13.444 73.895 1.00 114.35 98 PHE A C 1
ATOM 623 O O . PHE A 1 98 ? 54.553 13.047 72.890 1.00 117.01 98 PHE A O 1
ATOM 631 N N . ALA A 1 99 ? 52.928 12.791 74.443 1.00 110.36 99 ALA A N 1
ATOM 632 C CA . ALA A 1 99 ? 52.358 11.589 73.848 1.00 114.45 99 ALA A CA 1
ATOM 633 C C . ALA A 1 99 ? 51.964 11.837 72.398 1.00 115.89 99 ALA A C 1
ATOM 634 O O . ALA A 1 99 ? 52.274 11.041 71.510 1.00 105.86 99 ALA A O 1
ATOM 636 N N . ALA A 1 100 ? 51.285 12.957 72.171 1.00 119.08 100 ALA A N 1
ATOM 637 C CA . ALA A 1 100 ? 50.801 13.310 70.844 1.00 109.69 100 ALA A CA 1
ATOM 638 C C . ALA A 1 100 ? 51.943 13.557 69.863 1.00 113.16 100 ALA A C 1
ATOM 639 O O . ALA A 1 100 ? 51.795 13.306 68.674 1.00 114.53 100 ALA A O 1
ATOM 641 N N . THR A 1 101 ? 53.073 14.049 70.358 1.00 104.04 101 THR A N 1
ATOM 642 C CA . THR A 1 101 ? 54.230 14.307 69.507 1.00 116.19 101 THR A CA 1
ATOM 643 C C . THR A 1 101 ? 54.922 12.998 69.153 1.00 110.46 101 THR A C 1
ATOM 644 O O . THR A 1 101 ? 55.345 12.798 68.010 1.00 106.96 101 THR A O 1
ATOM 648 N N . VAL A 1 102 ? 55.036 12.112 70.138 1.00 116.06 102 VAL A N 1
ATOM 649 C CA . VAL A 1 102 ? 55.570 10.776 69.893 1.00 110.52 102 VAL A CA 1
ATOM 650 C C . VAL A 1 102 ? 54.741 10.062 68.828 1.00 105.99 102 VAL A C 1
ATOM 651 O O . VAL A 1 102 ? 55.273 9.606 67.808 1.00 105.68 102 VAL A O 1
ATOM 655 N N . LEU A 1 103 ? 53.434 9.985 69.066 1.00 106.66 103 LEU A N 1
ATOM 656 C CA . LEU A 1 103 ? 52.517 9.342 68.133 1.00 102.03 103 LEU A CA 1
ATOM 657 C C . LEU A 1 103 ? 52.539 10.030 66.774 1.00 100.31 103 LEU A C 1
ATOM 658 O O . LEU A 1 103 ? 52.397 9.378 65.745 1.00 106.09 103 LEU A O 1
ATOM 663 N N . THR A 1 104 ? 52.718 11.348 66.779 1.00 93.65 104 THR A N 1
ATOM 664 C CA . THR A 1 104 ? 52.816 12.117 65.542 1.00 103.08 104 THR A CA 1
ATOM 665 C C . THR A 1 104 ? 54.001 11.638 64.718 1.00 99.16 104 THR A C 1
ATOM 666 O O . THR A 1 104 ? 53.865 11.339 63.529 1.00 101.09 104 THR A O 1
ATOM 670 N N . GLY A 1 105 ? 55.162 11.568 65.361 1.00 101.40 105 GLY A N 1
ATOM 671 C CA . GLY A 1 105 ? 56.357 11.067 64.713 1.00 102.11 105 GLY A CA 1
ATOM 672 C C . GLY A 1 105 ? 56.169 9.654 64.195 1.00 108.45 105 GLY A C 1
ATOM 673 O O . GLY A 1 105 ? 56.642 9.311 63.107 1.00 111.57 105 GLY A O 1
ATOM 674 N N . VAL A 1 106 ? 55.470 8.833 64.976 1.00 105.42 106 VAL A N 1
ATOM 675 C CA . VAL A 1 106 ? 55.158 7.470 64.558 1.00 110.57 106 VAL A CA 1
ATOM 676 C C . VAL A 1 106 ? 54.321 7.467 63.277 1.00 109.48 106 VAL A C 1
ATOM 677 O O . VAL A 1 106 ? 54.591 6.708 62.346 1.00 110.20 106 VAL A O 1
ATOM 681 N N . LEU A 1 107 ? 53.313 8.331 63.229 1.00 101.94 107 LEU A N 1
ATOM 682 C CA . LEU A 1 107 ? 52.457 8.441 62.055 1.00 99.38 107 LEU A CA 1
ATOM 683 C C . LEU A 1 107 ? 53.238 8.948 60.849 1.00 104.09 107 LEU A C 1
ATOM 684 O O . LEU A 1 107 ? 52.933 8.595 59.709 1.00 103.23 107 LEU A O 1
ATOM 689 N N . GLN A 1 108 ? 54.248 9.775 61.105 1.00 105.56 108 GLN A N 1
ATOM 690 C CA . GLN A 1 108 ? 55.064 10.324 60.030 1.00 107.47 108 GLN A CA 1
ATOM 691 C C . GLN A 1 108 ? 56.015 9.279 59.449 1.00 106.85 108 GLN A C 1
ATOM 692 O O . GLN A 1 108 ? 56.176 9.199 58.230 1.00 105.49 108 GLN A O 1
ATOM 698 N N . VAL A 1 109 ? 56.641 8.476 60.306 1.00 104.64 109 VAL A N 1
ATOM 699 C CA . VAL A 1 109 ? 57.515 7.418 59.805 1.00 110.59 109 VAL A CA 1
ATOM 700 C C . VAL A 1 109 ? 56.682 6.308 59.168 1.00 106.70 109 VAL A C 1
ATOM 701 O O . VAL A 1 109 ? 57.164 5.589 58.294 1.00 116.88 109 VAL A O 1
ATOM 705 N N . VAL A 1 110 ? 55.431 6.176 59.601 1.00 109.17 110 VAL A N 1
ATOM 706 C CA . VAL A 1 110 ? 54.499 5.261 58.950 1.00 110.62 110 VAL A CA 1
ATOM 707 C C . VAL A 1 110 ? 54.182 5.777 57.551 1.00 112.24 110 VAL A C 1
ATOM 708 O O . VAL A 1 110 ? 54.161 5.016 56.582 1.00 115.43 110 VAL A O 1
ATOM 712 N N . PHE A 1 111 ? 53.955 7.084 57.456 1.00 112.14 111 PHE A N 1
ATOM 713 C CA . PHE A 1 111 ? 53.632 7.724 56.187 1.00 115.60 111 PHE A CA 1
ATOM 714 C C . PHE A 1 111 ? 54.800 7.632 55.210 1.00 113.97 111 PHE A C 1
ATOM 715 O O . PHE A 1 111 ? 54.601 7.495 54.003 1.00 112.50 111 PHE A O 1
ATOM 723 N N . GLY A 1 112 ? 56.016 7.708 55.741 1.00 112.99 112 GLY A N 1
ATOM 724 C CA . GLY A 1 112 ? 57.212 7.619 54.924 1.00 113.45 112 GLY A CA 1
ATOM 725 C C . GLY A 1 112 ? 57.538 6.195 54.518 1.00 120.55 112 GLY A C 1
ATOM 726 O O . GLY A 1 112 ? 58.039 5.952 53.420 1.00 127.90 112 GLY A O 1
ATOM 727 N N . TRP A 1 113 ? 57.253 5.250 55.408 1.00 121.51 113 TRP A N 1
ATOM 728 C CA . TRP A 1 113 ? 57.507 3.839 55.140 1.00 125.03 113 TRP A CA 1
ATOM 729 C C . TRP A 1 113 ? 56.563 3.299 54.071 1.00 132.40 113 TRP A C 1
ATOM 730 O O . TRP A 1 113 ? 56.926 2.410 53.300 1.00 139.56 113 TRP A O 1
AT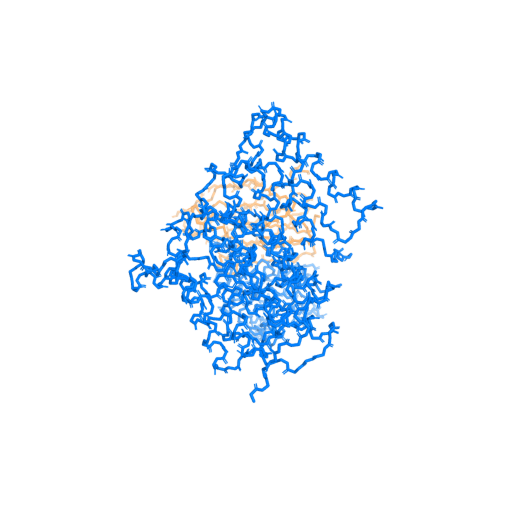OM 741 N N . ALA A 1 114 ? 55.351 3.843 54.027 1.00 126.69 114 ALA A N 1
ATOM 742 C CA . ALA A 1 114 ? 54.350 3.403 53.064 1.00 128.09 114 ALA A CA 1
ATOM 743 C C . ALA A 1 114 ? 54.495 4.136 51.733 1.00 134.49 114 ALA A C 1
ATOM 744 O O . ALA A 1 114 ? 53.814 3.804 50.761 1.00 137.20 114 ALA A O 1
ATOM 746 N N . LYS A 1 115 ? 55.381 5.131 51.705 1.00 131.66 115 LYS A N 1
ATOM 747 C CA . LYS A 1 115 ? 55.653 5.917 50.502 1.00 122.99 115 LYS A CA 1
ATOM 748 C C . LYS A 1 115 ? 54.386 6.575 49.961 1.00 124.18 115 LYS A C 1
ATOM 749 O O . LYS A 1 115 ? 53.869 6.176 48.917 1.00 122.34 115 LYS A O 1
ATOM 755 N N . LEU A 1 116 ? 53.893 7.585 50.670 1.00 121.88 116 LEU A N 1
ATOM 756 C CA . LEU A 1 116 ? 52.612 8.197 50.330 1.00 121.24 116 LEU A CA 1
ATOM 757 C C . LEU A 1 116 ? 52.693 9.713 50.167 1.00 119.07 116 LEU A C 1
ATOM 758 O O . LEU A 1 116 ? 51.667 10.393 50.149 1.00 116.37 116 LEU A O 1
ATOM 763 N N . ALA A 1 117 ? 53.908 10.238 50.047 1.00 112.12 117 ALA A N 1
ATOM 764 C CA . ALA A 1 117 ? 54.109 11.680 49.937 1.00 110.91 117 ALA A CA 1
ATOM 765 C C . ALA A 1 117 ? 53.474 12.252 48.672 1.00 120.69 117 ALA A C 1
ATOM 766 O O . ALA A 1 117 ? 52.960 13.371 48.678 1.00 122.58 117 ALA A O 1
ATOM 768 N N . ARG A 1 118 ? 53.503 11.472 47.595 1.00 115.95 118 ARG A N 1
ATOM 769 C CA . ARG A 1 118 ? 52.975 11.910 46.305 1.00 112.99 118 ARG A CA 1
ATOM 770 C C . ARG A 1 118 ? 51.489 12.259 46.374 1.00 119.95 118 ARG A C 1
ATOM 771 O O . ARG A 1 118 ? 50.971 12.976 45.518 1.00 122.82 118 ARG A O 1
ATOM 779 N N . TYR A 1 119 ? 50.810 11.750 47.397 1.00 119.10 119 TYR A N 1
ATOM 780 C CA . TYR A 1 119 ? 49.381 11.981 47.561 1.00 112.38 119 TYR A CA 1
ATOM 781 C C . TYR A 1 119 ? 49.089 13.359 48.151 1.00 108.92 119 TYR A C 1
ATOM 782 O O . TYR A 1 119 ? 47.949 13.826 48.115 1.00 113.27 119 TYR A O 1
ATOM 791 N N . LEU A 1 120 ? 50.120 14.012 48.681 1.00 109.21 120 LEU A N 1
ATOM 792 C CA . LEU A 1 120 ? 49.963 15.337 49.281 1.00 108.86 120 LEU A CA 1
ATOM 793 C C . LEU A 1 120 ? 49.487 16.380 48.272 1.00 114.57 120 LEU A C 1
ATOM 794 O O . LEU A 1 120 ? 48.991 17.440 48.653 1.00 114.47 120 LEU A O 1
ATOM 799 N N . LYS A 1 121 ? 49.639 16.075 46.988 1.00 119.72 121 LYS A N 1
ATOM 800 C CA . LYS A 1 121 ? 49.177 16.962 45.928 1.00 119.01 121 LYS A CA 1
ATOM 801 C C . LYS A 1 121 ? 47.649 17.014 45.898 1.00 122.13 121 LYS A C 1
ATOM 802 O O . LYS A 1 121 ? 47.063 18.018 45.492 1.00 124.28 121 LYS A O 1
ATOM 808 N N . PHE A 1 122 ? 47.007 15.935 46.340 1.00 117.19 122 PHE A N 1
ATOM 809 C CA . PHE A 1 122 ? 45.548 15.853 46.317 1.00 116.95 122 PHE A CA 1
ATOM 810 C C . PHE A 1 122 ? 44.894 16.811 47.309 1.00 115.38 122 PHE A C 1
ATOM 811 O O . PHE A 1 122 ? 43.711 17.130 47.183 1.00 115.12 122 PHE A O 1
ATOM 819 N N . VAL A 1 123 ? 45.663 17.263 48.295 1.00 110.87 123 VAL A N 1
ATOM 820 C CA . VAL A 1 123 ? 45.162 18.209 49.286 1.00 109.58 123 VAL A CA 1
ATOM 821 C C . VAL A 1 123 ? 44.797 19.538 48.629 1.00 102.65 123 VAL A C 1
ATOM 822 O O . VAL A 1 123 ? 45.655 20.198 48.042 1.00 100.07 123 VAL A O 1
ATOM 826 N N . PRO A 1 124 ? 43.515 19.927 48.724 1.00 101.92 124 PRO A N 1
ATOM 827 C CA . PRO A 1 124 ? 42.981 21.151 48.113 1.00 108.78 124 PRO A CA 1
ATOM 828 C C . PRO A 1 124 ? 43.739 22.409 48.524 1.00 102.84 124 PRO A C 1
ATOM 829 O O . PRO A 1 124 ? 44.111 22.554 49.688 1.00 96.90 124 PRO A O 1
ATOM 833 N N . ARG A 1 125 ? 43.963 23.304 47.568 1.00 114.35 125 ARG A N 1
ATOM 834 C CA . ARG A 1 125 ? 44.660 24.556 47.834 1.00 111.82 125 ARG A CA 1
ATOM 835 C C . ARG A 1 125 ? 43.844 25.463 48.749 1.00 104.98 125 ARG A C 1
ATOM 836 O O . ARG A 1 125 ? 44.403 26.229 49.533 1.00 99.02 125 ARG A O 1
ATOM 844 N N . SER A 1 126 ? 42.521 25.367 48.646 1.00 108.46 126 SER A N 1
ATOM 845 C CA . SER A 1 126 ? 41.620 26.159 49.477 1.00 107.59 126 SER A CA 1
ATOM 846 C C . SER A 1 126 ? 41.802 25.834 50.957 1.00 107.14 126 SER A C 1
ATOM 847 O O . SER A 1 126 ? 41.859 26.732 51.801 1.00 105.65 126 SER A O 1
ATOM 850 N N . VAL A 1 127 ? 41.894 24.543 51.259 1.00 103.89 127 VAL A N 1
ATOM 851 C CA . VAL A 1 127 ? 42.128 24.081 52.622 1.00 97.59 127 VAL A CA 1
ATOM 852 C C . VAL A 1 127 ? 43.442 24.632 53.170 1.00 102.72 127 VAL A C 1
ATOM 853 O O . VAL A 1 127 ? 43.512 25.076 54.317 1.00 100.93 127 VAL A O 1
ATOM 857 N N . MET A 1 128 ? 44.477 24.614 52.335 1.00 108.44 128 MET A N 1
ATOM 858 C CA . MET A 1 128 ? 45.806 25.051 52.748 1.00 105.77 128 MET A CA 1
ATOM 859 C C . MET A 1 128 ? 45.872 26.558 52.987 1.00 104.91 128 MET A C 1
ATOM 860 O O . MET A 1 128 ? 46.371 27.006 54.024 1.00 105.15 128 MET A O 1
ATOM 865 N N . VAL A 1 129 ? 45.373 27.339 52.033 1.00 102.33 129 VAL A N 1
ATOM 866 C CA . VAL A 1 129 ? 45.392 28.792 52.167 1.00 106.02 129 VAL A CA 1
ATOM 867 C C . VAL A 1 129 ? 44.509 29.216 53.343 1.00 110.64 129 VAL A C 1
ATOM 868 O O . VAL A 1 129 ? 44.844 30.152 54.077 1.00 115.28 129 VAL A O 1
ATOM 872 N N . GLY A 1 130 ? 43.401 28.503 53.536 1.00 109.42 130 GLY A N 1
ATOM 873 C CA . GLY A 1 130 ? 42.533 28.740 54.674 1.00 106.45 130 GLY A CA 1
ATOM 874 C C . GLY A 1 130 ? 43.271 28.484 55.973 1.00 104.34 130 GLY A C 1
ATOM 875 O O . GLY A 1 130 ? 43.174 29.266 56.922 1.00 103.56 130 GLY A O 1
ATOM 876 N N . PHE A 1 131 ? 44.021 27.385 56.002 1.00 105.46 131 PHE A N 1
ATOM 877 C CA . PHE A 1 131 ? 44.837 27.032 57.156 1.00 98.20 131 PHE A CA 1
ATOM 878 C C . PHE A 1 131 ? 45.846 28.129 57.468 1.00 101.04 131 PHE A C 1
ATOM 879 O O . PHE A 1 131 ? 46.042 28.484 58.628 1.00 109.22 131 PHE A O 1
ATOM 887 N N . VAL A 1 132 ? 46.479 28.663 56.428 1.00 102.41 132 VAL A N 1
ATOM 888 C CA . VAL A 1 132 ? 47.465 29.727 56.595 1.00 109.65 132 VAL A CA 1
ATOM 889 C C . VAL A 1 132 ? 46.834 30.995 57.171 1.00 110.62 132 VAL A C 1
ATOM 890 O O . VAL A 1 132 ? 47.325 31.549 58.162 1.00 111.14 132 VAL A O 1
ATOM 894 N N . ASN A 1 133 ? 45.746 31.445 56.549 1.00 109.06 133 ASN A N 1
ATOM 895 C CA . ASN A 1 133 ? 45.022 32.621 57.026 1.00 116.19 133 ASN A CA 1
ATOM 896 C C . ASN A 1 133 ? 44.607 32.485 58.487 1.00 115.75 133 ASN A C 1
ATOM 897 O O . ASN A 1 133 ? 44.963 33.321 59.332 1.00 115.37 133 ASN A O 1
ATOM 902 N N . ALA A 1 134 ? 43.859 31.421 58.770 1.00 109.41 134 ALA A N 1
ATOM 903 C CA . ALA A 1 134 ? 43.396 31.125 60.120 1.00 107.65 134 ALA A CA 1
ATOM 904 C C . ALA A 1 134 ? 44.556 31.112 61.107 1.00 103.96 134 ALA A C 1
ATOM 905 O O . ALA A 1 134 ? 44.461 31.680 62.195 1.00 113.57 134 ALA A O 1
ATOM 907 N N . LEU A 1 135 ? 45.648 30.466 60.709 1.00 97.88 135 LEU A N 1
ATOM 908 C CA . LEU A 1 135 ? 46.866 30.417 61.509 1.00 100.01 135 LEU A CA 1
ATOM 909 C C . LEU A 1 135 ? 47.326 31.816 61.887 1.00 103.67 135 LEU A C 1
ATOM 910 O O . LEU A 1 135 ? 47.481 32.129 63.067 1.00 103.66 135 LEU A O 1
ATOM 915 N N . ALA A 1 136 ? 47.541 32.651 60.876 1.00 107.75 136 ALA A N 1
ATOM 916 C CA . ALA A 1 136 ? 48.081 33.988 61.091 1.00 115.48 136 ALA A CA 1
ATOM 917 C C . ALA A 1 136 ? 47.184 34.847 61.980 1.00 103.36 136 ALA A C 1
ATOM 918 O O . ALA A 1 136 ? 47.653 35.443 62.954 1.00 101.82 136 ALA A O 1
ATOM 920 N N . ILE A 1 137 ? 45.896 34.911 61.653 1.00 102.14 137 ILE A N 1
ATOM 921 C CA . ILE A 1 137 ? 44.988 35.731 62.451 1.00 115.99 137 ILE A CA 1
ATOM 922 C C . ILE A 1 137 ? 44.834 35.169 63.865 1.00 111.28 137 ILE A C 1
ATOM 923 O O . ILE A 1 137 ? 44.529 35.908 64.802 1.00 106.55 137 ILE A O 1
ATOM 928 N N . LEU A 1 138 ? 45.062 33.867 64.022 1.00 110.15 138 LEU A N 1
ATOM 929 C CA . LEU A 1 138 ? 45.044 33.255 65.346 1.00 105.58 138 LEU A CA 1
ATOM 930 C C . LEU A 1 138 ? 46.293 33.652 66.128 1.00 105.32 138 LEU A C 1
ATOM 931 O O . LEU A 1 138 ? 46.246 33.807 67.348 1.00 115.65 138 LEU A O 1
ATOM 936 N N . ILE A 1 139 ? 47.409 33.808 65.421 1.00 104.32 139 ILE A N 1
ATOM 937 C CA . ILE A 1 139 ? 48.623 34.336 66.028 1.00 106.14 139 ILE A CA 1
ATOM 938 C C . ILE A 1 139 ? 48.352 35.740 66.540 1.00 102.37 139 ILE A C 1
ATOM 939 O O . ILE A 1 139 ? 48.621 36.055 67.698 1.00 103.27 139 ILE A O 1
ATOM 944 N N . PHE A 1 140 ? 47.805 36.574 65.661 1.00 106.75 140 PHE A N 1
ATOM 945 C CA . PHE A 1 140 ? 47.504 37.961 65.995 1.00 108.95 140 PHE A CA 1
ATOM 946 C C . PHE A 1 140 ? 46.530 38.057 67.167 1.00 116.05 140 PHE A C 1
ATOM 947 O O . PHE A 1 140 ? 46.644 38.951 68.006 1.00 120.50 140 PHE A O 1
ATOM 955 N N . MET A 1 141 ? 45.574 37.133 67.224 1.00 114.92 141 MET A N 1
ATOM 956 C CA . MET A 1 141 ? 44.624 37.091 68.331 1.00 105.18 141 MET A CA 1
ATOM 957 C C . MET A 1 141 ? 45.286 36.612 69.617 1.00 109.41 141 MET A C 1
ATOM 958 O O . MET A 1 141 ? 44.881 36.995 70.713 1.00 120.06 141 MET A O 1
ATOM 963 N N . ALA A 1 142 ? 46.304 35.771 69.477 1.00 105.56 142 ALA A N 1
ATOM 964 C CA . ALA A 1 142 ? 47.028 35.252 70.630 1.00 103.68 142 ALA A CA 1
ATOM 965 C C . ALA A 1 142 ? 47.875 36.342 71.274 1.00 105.77 142 ALA A C 1
ATOM 966 O O . ALA A 1 142 ? 48.281 36.222 72.430 1.00 113.04 142 ALA A O 1
ATOM 968 N N . GLN A 1 143 ? 48.140 37.402 70.519 1.00 110.28 143 GLN A N 1
ATOM 969 C CA . GLN A 1 143 ? 48.925 38.523 71.019 1.00 114.91 143 GLN A CA 1
ATOM 970 C C . GLN A 1 143 ? 48.050 39.475 71.827 1.00 112.72 143 GLN A C 1
ATOM 971 O O . GLN A 1 143 ? 48.551 40.357 72.525 1.00 110.20 143 GLN A O 1
ATOM 977 N N . LEU A 1 144 ? 46.738 39.287 71.725 1.00 117.99 144 LEU A N 1
ATOM 978 C CA . LEU A 1 144 ? 45.773 40.160 72.391 1.00 127.83 144 LEU A CA 1
ATOM 979 C C . LEU A 1 144 ? 45.715 40.028 73.924 1.00 126.56 144 LEU A C 1
ATOM 980 O O . LEU A 1 144 ? 45.594 41.043 74.611 1.00 128.50 144 LEU A O 1
ATOM 985 N N . PRO A 1 145 ? 45.792 38.795 74.475 1.00 125.18 145 PRO A N 1
ATOM 986 C CA . PRO A 1 145 ? 45.749 38.705 75.943 1.00 126.86 145 PRO A CA 1
ATOM 987 C C . PRO A 1 145 ? 46.917 39.379 76.670 1.00 133.71 145 PRO A C 1
ATOM 988 O O . PRO A 1 145 ? 46.958 39.358 77.900 1.00 139.75 145 PRO A O 1
ATOM 992 N N . GLN A 1 146 ? 47.853 39.957 75.925 1.00 130.28 146 GLN A N 1
ATOM 993 C CA . GLN A 1 146 ? 48.946 40.711 76.523 1.00 123.15 146 GLN A CA 1
ATOM 994 C C . GLN A 1 146 ? 48.582 42.189 76.619 1.00 129.34 146 GLN A C 1
ATOM 995 O O . GLN A 1 146 ? 49.368 43.003 77.106 1.00 129.15 146 GLN A O 1
ATOM 1001 N N . PHE A 1 147 ? 47.383 42.528 76.154 1.00 137.21 147 PHE A N 1
ATOM 1002 C CA . PHE A 1 147 ? 46.918 43.911 76.155 1.00 138.86 147 PHE A CA 1
ATOM 1003 C C . PHE A 1 147 ? 45.745 44.137 77.106 1.00 134.12 147 PHE A C 1
ATOM 1004 O O . PHE A 1 147 ? 45.380 45.280 77.380 1.00 134.52 147 PHE A O 1
ATOM 1012 N N . VAL A 1 148 ? 45.150 43.055 77.600 1.00 131.85 148 VAL A N 1
ATOM 1013 C CA . VAL A 1 148 ? 44.013 43.175 78.510 1.00 145.18 148 VAL A CA 1
ATOM 1014 C C . VAL A 1 148 ? 44.451 43.789 79.839 1.00 143.95 148 VAL A C 1
ATOM 1015 O O . VAL A 1 148 ? 43.731 44.594 80.429 1.00 144.12 148 VAL A O 1
ATOM 1019 N N . GLY A 1 149 ? 45.636 43.405 80.302 1.00 138.70 149 GLY A N 1
ATOM 1020 C CA . GLY A 1 149 ? 46.278 44.073 81.419 1.00 138.05 149 GLY A CA 1
ATOM 1021 C C . GLY A 1 149 ? 47.320 45.004 80.836 1.00 153.61 149 GLY A C 1
ATOM 1022 O O . GLY A 1 149 ? 48.424 44.579 80.496 1.00 154.11 149 GLY A O 1
ATOM 1023 N N . ALA A 1 150 ? 46.968 46.279 80.711 1.00 156.54 150 ALA A N 1
ATOM 1024 C CA . ALA A 1 150 ? 47.748 47.190 79.883 1.00 158.90 150 ALA A CA 1
ATOM 1025 C C . ALA A 1 150 ? 48.402 48.338 80.642 1.00 154.65 150 ALA A C 1
ATOM 1026 O O . ALA A 1 150 ? 47.726 49.190 81.218 1.00 161.66 150 ALA A O 1
ATOM 1028 N N . ASN A 1 151 ? 49.729 48.349 80.627 1.00 151.63 151 ASN A N 1
ATOM 1029 C CA . ASN A 1 151 ? 50.498 49.519 81.017 1.00 160.36 151 ASN A CA 1
ATOM 1030 C C . ASN A 1 151 ? 51.011 50.181 79.745 1.00 164.67 151 ASN A C 1
ATOM 1031 O O . ASN A 1 151 ? 51.312 49.491 78.773 1.00 161.07 151 ASN A O 1
ATOM 1036 N N . TRP A 1 152 ? 51.105 51.507 79.736 1.00 165.22 152 TRP A N 1
ATOM 1037 C CA . TRP A 1 152 ? 51.449 52.219 78.507 1.00 162.29 152 TRP A CA 1
ATOM 1038 C C . TRP A 1 152 ? 52.866 51.909 78.023 1.00 158.82 152 TRP A C 1
ATOM 1039 O O . TRP A 1 152 ? 53.219 52.229 76.888 1.00 156.96 152 TRP A O 1
ATOM 1050 N N . GLN A 1 153 ? 53.675 51.288 78.877 1.00 157.21 153 GLN A N 1
ATOM 1051 C CA . GLN A 1 153 ? 54.988 50.813 78.457 1.00 156.62 153 GLN A CA 1
ATOM 1052 C C . GLN A 1 153 ? 54.836 49.690 77.439 1.00 152.07 153 GLN A C 1
ATOM 1053 O O . GLN A 1 153 ? 55.628 49.576 76.508 1.00 148.04 153 GLN A O 1
ATOM 1059 N N . MET A 1 154 ? 53.814 48.860 77.628 1.00 154.42 154 MET A N 1
ATOM 1060 C CA . MET A 1 154 ? 53.501 47.790 76.688 1.00 152.86 154 MET A CA 1
ATOM 1061 C C . MET A 1 154 ? 53.222 48.361 75.301 1.00 147.93 154 MET A C 1
ATOM 1062 O O . MET A 1 154 ? 53.853 47.970 74.318 1.00 147.38 154 MET A O 1
ATOM 1067 N N . TYR A 1 155 ? 52.282 49.300 75.243 1.00 145.91 155 TYR A N 1
ATOM 1068 C CA . TYR A 1 155 ? 51.906 49.967 74.000 1.00 146.55 155 TYR A CA 1
ATOM 1069 C C . TYR A 1 155 ? 53.084 50.687 73.352 1.00 146.28 155 TYR A C 1
ATOM 1070 O O . TYR A 1 155 ? 53.326 50.549 72.151 1.00 147.38 155 TYR A O 1
ATOM 1079 N N . ALA A 1 156 ? 53.812 51.459 74.152 1.00 142.82 156 ALA A N 1
ATOM 1080 C CA . ALA A 1 156 ? 54.929 52.247 73.647 1.00 140.74 156 ALA A CA 1
ATOM 1081 C C . ALA A 1 156 ? 56.038 51.361 73.088 1.00 141.53 156 ALA A C 1
ATOM 1082 O O . ALA A 1 156 ? 56.605 51.657 72.037 1.00 150.26 156 ALA A O 1
ATOM 1084 N N . MET A 1 157 ? 56.338 50.271 73.787 1.00 139.58 157 MET A N 1
ATOM 1085 C CA . MET A 1 157 ? 57.427 49.390 73.381 1.00 141.22 157 MET A CA 1
ATOM 1086 C C . MET A 1 157 ? 57.037 48.471 72.225 1.00 141.60 157 MET A C 1
ATOM 1087 O O . MET A 1 157 ? 57.895 48.079 71.435 1.00 145.67 157 MET A O 1
ATOM 1092 N N . VAL A 1 158 ? 55.756 48.123 72.114 1.00 136.87 158 VAL A N 1
ATOM 1093 C CA . VAL A 1 158 ? 55.330 47.305 70.982 1.00 140.02 158 VAL A CA 1
ATOM 1094 C C . VAL A 1 158 ? 55.229 48.177 69.729 1.00 141.69 158 VAL A C 1
ATOM 1095 O O . VAL A 1 158 ? 55.556 47.731 68.627 1.00 135.33 158 VAL A O 1
ATOM 1099 N N . ALA A 1 159 ? 54.809 49.428 69.905 1.00 142.85 159 ALA A N 1
ATOM 1100 C CA . ALA A 1 159 ? 54.721 50.364 68.790 1.00 139.15 159 ALA A CA 1
ATOM 1101 C C . ALA A 1 159 ? 56.116 50.723 68.296 1.00 135.55 159 ALA A C 1
ATOM 1102 O O . ALA A 1 159 ? 56.372 50.749 67.092 1.00 139.44 159 ALA A O 1
ATOM 1104 N N . ALA A 1 160 ? 57.016 50.995 69.236 1.00 132.82 160 ALA A N 1
ATOM 1105 C CA . ALA A 1 160 ? 58.407 51.275 68.903 1.00 136.26 160 ALA A CA 1
ATOM 1106 C C . ALA A 1 160 ? 59.075 50.028 68.338 1.00 137.57 160 ALA A C 1
ATOM 1107 O O . ALA A 1 160 ? 60.032 50.120 67.573 1.00 135.41 160 ALA A O 1
ATOM 1109 N N . GLY A 1 161 ? 58.563 48.863 68.725 1.00 137.11 161 GLY A N 1
ATOM 1110 C CA . GLY A 1 161 ? 59.052 47.601 68.204 1.00 134.39 161 GLY A CA 1
ATOM 1111 C C . GLY A 1 161 ? 58.715 47.451 66.734 1.00 136.09 161 GLY A C 1
ATOM 1112 O O . GLY A 1 161 ? 59.589 47.173 65.914 1.00 133.87 161 GLY A O 1
ATOM 1113 N N . LEU A 1 162 ? 57.440 47.638 66.401 1.00 139.78 162 LEU A N 1
ATOM 1114 C CA . LEU A 1 162 ? 57.009 47.617 65.007 1.00 135.64 162 LEU A CA 1
ATOM 1115 C C . LEU A 1 162 ? 57.768 48.669 64.205 1.00 137.45 162 LEU A C 1
ATOM 1116 O O . LEU A 1 162 ? 58.213 48.414 63.082 1.00 140.45 162 LEU A O 1
ATOM 1121 N N . ALA A 1 163 ? 57.920 49.846 64.804 1.00 135.31 163 ALA A N 1
ATOM 1122 C CA . ALA A 1 163 ? 58.615 50.960 64.172 1.00 135.85 163 ALA A CA 1
ATOM 1123 C C . ALA A 1 163 ? 60.057 50.606 63.822 1.00 141.24 163 ALA A C 1
ATOM 1124 O O . ALA A 1 163 ? 60.491 50.813 62.693 1.00 148.10 163 ALA A O 1
ATOM 1126 N N . ILE A 1 164 ? 60.797 50.070 64.787 1.00 137.48 164 ILE A N 1
ATOM 1127 C CA . ILE A 1 164 ? 62.204 49.753 64.569 1.00 139.54 164 ILE A CA 1
ATOM 1128 C C . ILE A 1 164 ? 62.361 48.526 63.669 1.00 143.52 164 ILE A C 1
ATOM 1129 O O . ILE A 1 164 ? 63.375 48.373 62.993 1.00 147.63 164 ILE A O 1
ATOM 1134 N N . ILE A 1 165 ? 61.354 47.660 63.645 1.00 141.85 165 ILE A N 1
ATOM 1135 C CA . ILE A 1 165 ? 61.412 46.483 62.786 1.00 144.04 165 ILE A CA 1
ATOM 1136 C C . ILE A 1 165 ? 61.142 46.867 61.328 1.00 146.14 165 ILE A C 1
ATOM 1137 O O . ILE A 1 165 ? 61.710 46.277 60.407 1.00 144.46 165 ILE A O 1
ATOM 1142 N N . TYR A 1 166 ? 60.308 47.882 61.118 1.00 146.68 166 TYR A N 1
ATOM 1143 C CA . TYR A 1 166 ? 59.916 48.264 59.762 1.00 148.47 166 TYR A CA 1
ATOM 1144 C C . TYR A 1 166 ? 60.713 49.427 59.164 1.00 152.54 166 TYR A C 1
ATOM 1145 O O . TYR A 1 166 ? 60.736 49.598 57.946 1.00 161.31 166 TYR A O 1
ATOM 1154 N N . LEU A 1 167 ? 61.366 50.221 60.007 1.00 154.62 167 LEU A N 1
ATOM 1155 C CA . LEU A 1 167 ? 62.017 51.445 59.536 1.00 158.26 167 LEU A CA 1
ATOM 1156 C C . LEU A 1 167 ? 63.541 51.347 59.523 1.00 159.83 167 LEU A C 1
ATOM 1157 O O . LEU A 1 167 ? 64.205 52.009 58.728 1.00 162.96 167 LEU A O 1
ATOM 1162 N N . LEU A 1 168 ? 64.093 50.529 60.411 1.00 160.10 168 LEU A N 1
ATOM 1163 C CA . LEU A 1 168 ? 65.540 50.340 60.483 1.00 167.24 168 LEU A CA 1
ATOM 1164 C C . LEU A 1 168 ? 66.157 49.567 59.299 1.00 170.00 168 LEU A C 1
ATOM 1165 O O . LEU A 1 168 ? 67.211 49.966 58.803 1.00 174.77 168 LEU A O 1
ATOM 1170 N N . PRO A 1 169 ? 65.522 48.463 58.845 1.00 169.05 169 PRO A N 1
ATOM 1171 C CA . PRO A 1 169 ? 66.195 47.670 57.805 1.00 173.61 169 PRO A CA 1
ATOM 1172 C C . PRO A 1 169 ? 66.390 48.382 56.465 1.00 178.58 169 PRO A C 1
ATOM 1173 O O . PRO A 1 169 ? 67.156 47.890 55.637 1.00 181.34 169 PRO A O 1
ATOM 1177 N N . LEU A 1 170 ? 65.721 49.511 56.250 1.00 173.75 170 LEU A N 1
ATOM 1178 C CA . LEU A 1 170 ? 65.931 50.273 55.022 1.00 173.45 170 LEU A CA 1
ATOM 1179 C C . LEU A 1 170 ? 67.232 51.064 55.124 1.00 183.84 170 LEU A C 1
ATOM 1180 O O . LEU A 1 170 ? 67.679 51.674 54.154 1.00 195.03 170 LEU A O 1
ATOM 1185 N N . VAL A 1 171 ? 67.834 51.042 56.309 1.00 182.37 171 VAL A N 1
ATOM 1186 C CA . VAL A 1 171 ? 69.092 51.735 56.553 1.00 183.85 171 VAL A CA 1
ATOM 1187 C C . VAL A 1 171 ? 70.215 50.737 56.838 1.00 188.28 171 VAL A C 1
ATOM 1188 O O . VAL A 1 171 ? 71.385 51.013 56.571 1.00 197.92 171 VAL A O 1
ATOM 1192 N N . PHE A 1 172 ? 69.853 49.574 57.371 1.00 184.55 172 PHE A N 1
ATOM 1193 C CA . PHE A 1 172 ? 70.844 48.576 57.768 1.00 187.95 172 PHE A CA 1
ATOM 1194 C C . PHE A 1 172 ? 71.019 47.462 56.738 1.00 193.80 172 PHE A C 1
ATOM 1195 O O . PHE A 1 172 ? 70.461 47.519 55.643 1.00 193.84 172 PHE A O 1
ATOM 1203 N N . LYS A 1 173 ? 71.797 46.446 57.105 1.00 193.98 173 LYS A N 1
ATOM 1204 C CA . LYS A 1 173 ? 72.263 45.448 56.147 1.00 204.19 173 LYS A CA 1
ATOM 1205 C C . LYS A 1 173 ? 71.710 44.046 56.398 1.00 200.24 173 LYS A C 1
ATOM 1206 O O . LYS A 1 173 ? 70.525 43.872 56.681 1.00 198.77 173 LYS A O 1
ATOM 1212 N N . ALA A 1 174 ? 72.587 43.050 56.293 1.00 203.97 174 ALA A N 1
ATOM 1213 C CA . ALA A 1 174 ? 72.190 41.646 56.372 1.00 199.22 174 ALA A CA 1
ATOM 1214 C C . ALA A 1 174 ? 72.082 41.145 57.810 1.00 190.86 174 ALA A C 1
ATOM 1215 O O . ALA A 1 174 ? 72.449 40.008 58.109 1.00 184.81 174 ALA A O 1
ATOM 1217 N N . MET A 1 175 ? 71.577 41.997 58.695 1.00 195.14 175 MET A N 1
ATOM 1218 C CA . MET A 1 175 ? 71.334 41.615 60.080 1.00 190.45 175 MET A CA 1
ATOM 1219 C C . MET A 1 175 ? 69.916 42.010 60.485 1.00 180.50 175 MET A C 1
ATOM 1220 O O . MET A 1 175 ? 69.480 43.128 60.214 1.00 179.92 175 MET A O 1
ATOM 1225 N N . PRO A 1 176 ? 69.190 41.080 61.128 1.00 171.48 176 PRO A N 1
ATOM 1226 C CA . PRO A 1 176 ? 67.764 41.222 61.449 1.00 166.46 176 PRO A CA 1
ATOM 1227 C C . PRO A 1 176 ? 67.424 42.491 62.227 1.00 155.80 176 PRO A C 1
ATOM 1228 O O . PRO A 1 176 ? 68.125 42.846 63.175 1.00 155.81 176 PRO A O 1
ATOM 1232 N N . SER A 1 177 ? 66.352 43.163 61.820 1.00 150.97 177 SER A N 1
ATOM 1233 C CA . SER A 1 177 ? 65.854 44.322 62.547 1.00 149.47 177 SER A CA 1
ATOM 1234 C C . SER A 1 177 ? 65.140 43.863 63.812 1.00 148.71 177 SER A C 1
ATOM 1235 O O . SER A 1 177 ? 64.971 44.631 64.759 1.00 146.53 177 SER A O 1
ATOM 1238 N N . ALA A 1 178 ? 64.724 42.600 63.815 1.00 146.84 178 ALA A N 1
ATOM 1239 C CA . ALA A 1 178 ? 64.101 41.994 64.984 1.00 132.18 178 ALA A CA 1
ATOM 1240 C C . ALA A 1 178 ? 65.142 41.757 66.071 1.00 132.40 178 ALA A C 1
ATOM 1241 O O . ALA A 1 178 ? 64.841 41.840 67.259 1.00 129.53 178 ALA A O 1
ATOM 1243 N N . LEU A 1 179 ? 66.366 41.454 65.649 1.00 138.25 179 LEU A N 1
ATOM 1244 C CA . LEU A 1 179 ? 67.485 41.290 66.569 1.00 135.28 179 LEU A CA 1
ATOM 1245 C C . LEU A 1 179 ? 67.720 42.596 67.321 1.00 136.50 179 LEU A C 1
ATOM 1246 O O . LEU A 1 179 ? 67.775 42.619 68.555 1.00 128.76 179 LEU A O 1
ATOM 1251 N N . VAL A 1 180 ? 67.848 43.680 66.562 1.00 141.13 180 VAL A N 1
ATOM 1252 C CA . VAL A 1 180 ? 68.036 45.007 67.132 1.00 139.87 180 VAL A CA 1
ATOM 1253 C C . VAL A 1 180 ? 66.841 45.397 67.994 1.00 134.66 180 VAL A C 1
ATOM 1254 O O . VAL A 1 180 ? 67.004 46.012 69.042 1.00 132.92 180 VAL A O 1
ATOM 1258 N N . ALA A 1 181 ? 65.643 45.028 67.552 1.00 131.45 181 ALA A N 1
ATOM 1259 C CA . ALA A 1 181 ? 64.428 45.316 68.308 1.00 129.44 181 ALA A CA 1
ATOM 1260 C C . ALA A 1 181 ? 64.483 44.676 69.691 1.00 133.71 181 ALA A C 1
ATOM 1261 O O . ALA A 1 181 ? 64.317 45.352 70.709 1.00 133.05 181 ALA A O 1
ATOM 1263 N N . ILE A 1 182 ? 64.731 43.370 69.714 1.00 132.15 182 ILE A N 1
ATOM 1264 C CA . ILE A 1 182 ? 64.808 42.613 70.958 1.00 123.21 182 ILE A CA 1
ATOM 1265 C C . ILE A 1 182 ? 65.912 43.130 71.874 1.00 128.53 182 ILE A C 1
ATOM 1266 O O . ILE A 1 182 ? 65.669 43.396 73.051 1.00 129.83 182 ILE A O 1
ATOM 1271 N N . VAL A 1 183 ? 67.118 43.275 71.331 1.00 132.19 183 VAL A N 1
ATOM 1272 C CA . VAL A 1 183 ? 68.257 43.734 72.122 1.00 125.47 183 VAL A CA 1
ATOM 1273 C C . VAL A 1 183 ? 68.017 45.125 72.711 1.00 130.61 183 VAL A C 1
ATOM 1274 O O . VAL A 1 183 ? 68.189 45.334 73.913 1.00 135.26 183 VAL A O 1
ATOM 1278 N N . VAL A 1 184 ? 67.606 46.064 71.864 1.00 128.20 184 VAL A N 1
ATOM 1279 C CA . VAL A 1 184 ? 67.353 47.435 72.299 1.00 132.35 184 VAL A CA 1
ATOM 1280 C C . VAL A 1 184 ? 66.247 47.504 73.347 1.00 131.45 184 VAL A C 1
ATOM 1281 O O . VAL A 1 184 ? 66.423 48.131 74.388 1.00 131.74 184 VAL A O 1
ATOM 1285 N N . LEU A 1 185 ? 65.116 46.857 73.080 1.00 130.09 185 LEU A N 1
ATOM 1286 C CA . LEU A 1 185 ? 64.000 46.891 74.021 1.00 130.90 185 LEU A CA 1
ATOM 1287 C C . LEU A 1 185 ? 64.363 46.220 75.345 1.00 134.54 185 LEU A C 1
ATOM 1288 O O . LEU A 1 185 ? 63.895 46.635 76.406 1.00 135.16 185 LEU A O 1
ATOM 1293 N N . THR A 1 186 ? 65.205 45.193 75.279 1.00 134.33 186 THR A N 1
ATOM 1294 C CA . THR A 1 186 ? 65.680 44.517 76.483 1.00 136.49 186 THR A CA 1
ATOM 1295 C C . THR A 1 186 ? 66.557 45.446 77.313 1.00 136.60 186 THR A C 1
ATOM 1296 O O . THR A 1 186 ? 66.328 45.623 78.511 1.00 134.93 186 THR A O 1
ATOM 1300 N N . VAL A 1 187 ? 67.559 46.034 76.665 1.00 132.50 187 VAL A N 1
ATOM 1301 C CA . VAL A 1 187 ? 68.462 46.977 77.318 1.00 138.01 187 VAL A CA 1
ATOM 1302 C C . VAL A 1 187 ? 67.690 48.134 77.948 1.00 141.39 187 VAL A C 1
ATOM 1303 O O . VAL A 1 187 ? 67.939 48.505 79.093 1.00 146.12 187 VAL A O 1
ATOM 1307 N N . VAL A 1 188 ? 66.745 48.688 77.195 1.00 136.96 188 VAL A N 1
ATOM 1308 C CA . VAL A 1 188 ? 65.903 49.773 77.685 1.00 140.51 188 VAL A CA 1
ATOM 1309 C C . VAL A 1 188 ? 65.109 49.343 78.913 1.00 143.95 188 VAL A C 1
ATOM 1310 O O . VAL A 1 188 ? 65.196 49.978 79.963 1.00 147.82 188 VAL A O 1
ATOM 1314 N N . ALA A 1 189 ? 64.352 48.257 78.779 1.00 143.07 189 ALA A N 1
ATOM 1315 C CA . ALA A 1 189 ? 63.502 47.765 79.862 1.00 144.85 189 ALA A CA 1
ATOM 1316 C C . ALA A 1 189 ? 64.300 47.469 81.130 1.00 142.48 189 ALA A C 1
ATOM 1317 O O . ALA A 1 189 ? 63.821 47.698 82.240 1.00 142.71 189 ALA A O 1
ATOM 1319 N N . VAL A 1 190 ? 65.517 46.962 80.960 1.00 143.40 190 VAL A N 1
ATOM 1320 C CA . VAL A 1 190 ? 66.384 46.670 82.097 1.00 143.30 190 VAL A CA 1
ATOM 1321 C C . VAL A 1 190 ? 66.902 47.953 82.745 1.00 146.96 190 VAL A C 1
ATOM 1322 O O . VAL A 1 190 ? 66.788 48.136 83.957 1.00 147.50 190 VAL A O 1
ATOM 1326 N N . VAL A 1 191 ? 67.462 48.840 81.928 1.00 147.35 191 VAL A N 1
ATOM 1327 C CA . VAL A 1 191 ? 68.058 50.078 82.423 1.00 149.46 191 VAL A CA 1
ATOM 1328 C C . VAL A 1 191 ? 67.016 51.035 83.000 1.00 150.85 191 VAL A C 1
ATOM 1329 O O . VAL A 1 191 ? 67.169 51.523 84.120 1.00 149.35 191 VAL A O 1
ATOM 1333 N N . THR A 1 192 ? 65.956 51.299 82.241 1.00 169.26 192 THR A N 1
ATOM 1334 C CA . THR A 1 192 ? 64.926 52.232 82.686 1.00 176.40 192 THR A CA 1
ATOM 1335 C C . THR A 1 192 ? 64.064 51.618 83.787 1.00 173.67 192 THR A C 1
ATOM 1336 O O . THR A 1 192 ? 63.333 52.326 84.479 1.00 175.65 192 THR A O 1
ATOM 1340 N N . GLY A 1 193 ? 64.162 50.302 83.949 1.00 167.31 193 GLY A N 1
ATOM 1341 C CA . GLY A 1 193 ? 63.377 49.594 84.943 1.00 164.15 193 GLY A CA 1
ATOM 1342 C C . GLY A 1 193 ? 61.890 49.693 84.668 1.00 167.27 193 GLY A C 1
ATOM 1343 O O . GLY A 1 193 ? 61.100 49.977 85.570 1.00 163.32 193 GLY A O 1
ATOM 1344 N N . ALA A 1 194 ? 61.509 49.461 83.416 1.00 170.60 194 ALA A N 1
ATOM 1345 C CA . ALA A 1 194 ? 60.113 49.550 83.002 1.00 159.91 194 ALA A CA 1
ATOM 1346 C C . ALA A 1 194 ? 59.264 48.486 83.686 1.00 155.67 194 ALA A C 1
ATOM 1347 O O . ALA A 1 194 ? 59.732 47.378 83.948 1.00 148.33 194 ALA A O 1
ATOM 1349 N N . ASP A 1 195 ? 58.013 48.830 83.970 1.00 161.99 195 ASP A N 1
ATOM 1350 C CA . ASP A 1 195 ? 57.100 47.916 84.645 1.00 161.49 195 ASP A CA 1
ATOM 1351 C C . ASP A 1 195 ? 56.267 47.128 83.638 1.00 156.37 195 ASP A C 1
ATOM 1352 O O . ASP A 1 195 ? 55.132 47.495 83.335 1.00 158.18 195 ASP A O 1
ATOM 1357 N N . VAL A 1 196 ? 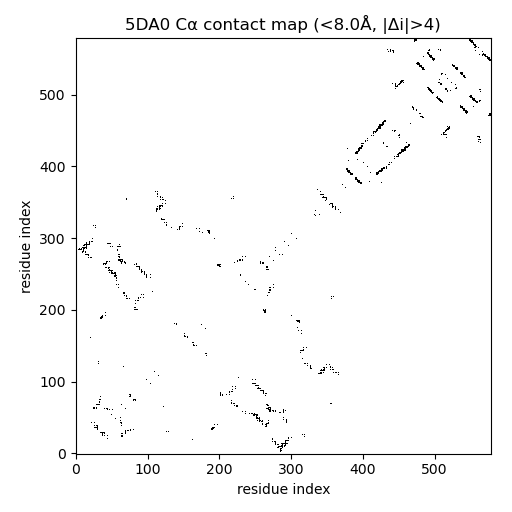56.842 46.046 83.123 1.00 155.13 196 VAL A N 1
ATOM 1358 C CA . VAL A 1 196 ? 56.159 45.201 82.149 1.00 150.99 196 VAL A CA 1
ATOM 1359 C C . VAL A 1 196 ? 56.448 43.723 82.381 1.00 147.11 196 VAL A C 1
ATOM 1360 O O . VAL A 1 196 ? 57.484 43.363 82.941 1.00 145.06 196 VAL A O 1
ATOM 1364 N N . LYS A 1 197 ? 55.521 42.875 81.946 1.00 140.99 197 LYS A N 1
ATOM 1365 C CA . LYS A 1 197 ? 55.698 41.430 82.016 1.00 139.67 197 LYS A CA 1
ATOM 1366 C C . LYS A 1 197 ? 56.923 40.990 81.221 1.00 135.77 197 LYS A C 1
ATOM 1367 O O . LYS A 1 197 ? 57.143 41.449 80.101 1.00 137.02 197 LYS A O 1
ATOM 1373 N N . THR A 1 198 ? 57.722 40.105 81.807 1.00 129.24 198 THR A N 1
ATOM 1374 C CA . THR A 1 198 ? 58.874 39.548 81.109 1.00 122.57 198 THR A CA 1
ATOM 1375 C C . THR A 1 198 ? 58.630 38.080 80.777 1.00 122.60 198 THR A C 1
ATOM 1376 O O . THR A 1 198 ? 57.735 37.449 81.339 1.00 128.40 198 THR A O 1
ATOM 1380 N N . VAL A 1 199 ? 59.431 37.547 79.860 1.00 126.80 199 VAL A N 1
ATOM 1381 C CA . VAL A 1 199 ? 59.266 36.178 79.379 1.00 131.29 199 VAL A CA 1
ATOM 1382 C C . VAL A 1 199 ? 59.430 35.147 80.496 1.00 124.35 199 VAL A C 1
ATOM 1383 O O . VAL A 1 199 ? 58.725 34.136 80.528 1.00 123.05 199 VAL A O 1
ATOM 1387 N N . GLY A 1 200 ? 60.339 35.421 81.428 1.00 124.35 200 GLY A N 1
ATOM 1388 C CA . GLY A 1 200 ? 60.610 34.514 82.530 1.00 132.05 200 GLY A CA 1
ATOM 1389 C C . GLY A 1 200 ? 59.406 34.231 83.412 1.00 125.15 200 GLY A C 1
ATOM 1390 O O . GLY A 1 200 ? 59.413 33.287 84.202 1.00 119.81 200 GLY A O 1
ATOM 1391 N N . ASP A 1 201 ? 58.370 35.051 83.273 1.00 123.53 201 ASP A N 1
ATOM 1392 C CA . ASP A 1 201 ? 57.145 34.892 84.045 1.00 127.71 201 ASP A CA 1
ATOM 1393 C C . ASP A 1 201 ? 56.208 33.868 83.410 1.00 126.64 201 ASP A C 1
ATOM 1394 O O . ASP A 1 201 ? 55.509 33.133 84.108 1.00 134.81 201 ASP A O 1
ATOM 1399 N N . MET A 1 202 ? 56.203 33.826 82.082 1.00 119.14 202 MET A N 1
ATOM 1400 C CA . MET A 1 202 ? 55.268 32.989 81.338 1.00 115.20 202 MET A CA 1
ATOM 1401 C C . MET A 1 202 ? 55.633 31.510 81.397 1.00 109.45 202 MET A C 1
ATOM 1402 O O . MET A 1 202 ? 54.786 30.644 81.174 1.00 113.24 202 MET A O 1
ATOM 1407 N N . GLY A 1 203 ? 56.895 31.223 81.694 1.00 108.35 203 GLY A N 1
ATOM 1408 C CA . GLY A 1 203 ? 57.357 29.850 81.774 1.00 110.31 203 GLY A CA 1
ATOM 1409 C C . GLY A 1 203 ? 58.843 29.745 82.051 1.00 115.81 203 GLY A C 1
ATOM 1410 O O . GLY A 1 203 ? 59.593 30.697 81.838 1.00 118.78 203 GLY A O 1
ATOM 1411 N N . THR A 1 204 ? 59.267 28.580 82.529 1.00 117.76 204 THR A N 1
ATOM 1412 C CA . THR A 1 204 ? 60.673 28.347 82.834 1.00 121.18 204 THR A CA 1
ATOM 1413 C C . THR A 1 204 ? 61.492 28.164 81.561 1.00 127.94 204 THR A C 1
ATOM 1414 O O . THR A 1 204 ? 61.038 27.542 80.601 1.00 125.92 204 THR A O 1
ATOM 1418 N N . LEU A 1 205 ? 62.700 28.716 81.562 1.00 129.54 205 LEU A N 1
ATOM 1419 C CA . LEU A 1 205 ? 63.603 28.590 80.425 1.00 125.81 205 LEU A CA 1
ATOM 1420 C C . LEU A 1 205 ? 64.675 27.540 80.717 1.00 125.33 205 LEU A C 1
ATOM 1421 O O . LEU A 1 205 ? 65.046 27.342 81.874 1.00 131.13 205 LEU A O 1
ATOM 1426 N N . PRO A 1 206 ? 65.163 26.855 79.667 1.00 126.36 206 PRO A N 1
ATOM 1427 C CA . PRO A 1 206 ? 66.153 25.778 79.790 1.00 126.50 206 PRO A CA 1
ATOM 1428 C C . PRO A 1 206 ? 67.396 26.178 80.577 1.00 130.69 206 PRO A C 1
ATOM 1429 O O . PRO A 1 206 ? 67.946 27.259 80.365 1.00 131.89 206 PRO A O 1
ATOM 1433 N N . THR A 1 207 ? 67.826 25.304 81.479 1.00 127.92 207 THR A N 1
ATOM 1434 C CA . THR A 1 207 ? 69.029 25.538 82.265 1.00 129.92 207 THR A CA 1
ATOM 1435 C C . THR A 1 207 ? 69.988 24.359 82.136 1.00 128.21 207 THR A C 1
ATOM 1436 O O . THR A 1 207 ? 71.098 24.388 82.667 1.00 136.85 207 THR A O 1
ATOM 1440 N N . ALA A 1 208 ? 69.552 23.324 81.425 1.00 123.30 208 ALA A N 1
ATOM 1441 C CA . ALA A 1 208 ? 70.369 22.134 81.218 1.00 126.60 208 ALA A CA 1
ATOM 1442 C C . ALA A 1 208 ? 69.981 21.409 79.933 1.00 130.09 208 ALA A C 1
ATOM 1443 O O . ALA A 1 208 ? 69.098 21.851 79.198 1.00 120.24 208 ALA A O 1
ATOM 1445 N N . LEU A 1 209 ? 70.651 20.291 79.668 1.00 133.58 209 LEU A N 1
ATOM 1446 C CA . LEU A 1 209 ? 70.360 19.481 78.491 1.00 124.79 209 LEU A CA 1
ATOM 1447 C C . LEU A 1 209 ? 69.073 18.685 78.676 1.00 116.32 209 LEU A C 1
ATOM 1448 O O . LEU A 1 209 ? 68.785 18.215 79.777 1.00 124.71 209 LEU A O 1
ATOM 1453 N N . PRO A 1 210 ? 68.292 18.537 77.595 1.00 123.20 210 PRO A N 1
ATOM 1454 C CA . PRO A 1 210 ? 67.062 17.739 77.615 1.00 122.84 210 PRO A CA 1
ATOM 1455 C C . PRO A 1 210 ? 67.321 16.292 78.021 1.00 120.11 210 PRO A C 1
ATOM 1456 O O . PRO A 1 210 ? 68.073 15.586 77.349 1.00 111.43 210 PRO A O 1
ATOM 1460 N N . HIS A 1 211 ? 66.704 15.863 79.116 1.00 129.40 211 HIS A N 1
ATOM 1461 C CA . HIS A 1 211 ? 66.858 14.495 79.593 1.00 130.89 211 HIS A CA 1
ATOM 1462 C C . HIS A 1 211 ? 65.747 13.605 79.049 1.00 123.34 211 HIS A C 1
ATOM 1463 O O . HIS A 1 211 ? 64.668 14.089 78.704 1.00 114.81 211 HIS A O 1
ATOM 1470 N N . PHE A 1 212 ? 66.019 12.307 78.966 1.00 125.41 212 PHE A N 1
ATOM 1471 C CA . PHE A 1 212 ? 65.042 11.354 78.452 1.00 115.37 212 PHE A CA 1
ATOM 1472 C C . PHE A 1 212 ? 63.809 11.297 79.341 1.00 125.31 212 PHE A C 1
ATOM 1473 O O . PHE A 1 212 ? 63.818 10.666 80.398 1.00 131.88 212 PHE A O 1
ATOM 1481 N N . GLN A 1 213 ? 62.750 11.971 78.906 1.00 128.02 213 GLN A N 1
ATOM 1482 C CA . GLN A 1 213 ? 61.490 11.968 79.635 1.00 129.23 213 GLN A CA 1
ATOM 1483 C C . GLN A 1 213 ? 60.463 11.084 78.944 1.00 128.64 213 GLN A C 1
ATOM 1484 O O . GLN A 1 213 ? 59.777 11.533 78.024 1.00 124.07 213 GLN A O 1
ATOM 1490 N N . PHE A 1 214 ? 60.369 9.829 79.372 1.00 127.90 214 PHE A N 1
ATOM 1491 C CA . PHE A 1 214 ? 59.281 8.972 78.925 1.00 130.10 214 PHE A CA 1
ATOM 1492 C C . PHE A 1 214 ? 57.989 9.672 79.306 1.00 132.25 214 PHE A C 1
ATOM 1493 O O . PHE A 1 214 ? 57.840 10.102 80.449 1.00 140.37 214 PHE A O 1
ATOM 1501 N N . PRO A 1 215 ? 57.065 9.818 78.344 1.00 133.64 215 PRO A N 1
ATOM 1502 C CA . PRO A 1 215 ? 55.747 10.375 78.662 1.00 133.11 215 PRO A CA 1
ATOM 1503 C C . PRO A 1 215 ? 55.091 9.590 79.794 1.00 139.98 215 PRO A C 1
ATOM 1504 O O . PRO A 1 215 ? 54.316 8.666 79.549 1.00 138.69 215 PRO A O 1
ATOM 1508 N N . GLN A 1 216 ? 55.428 9.958 81.028 1.00 147.21 216 GLN A N 1
ATOM 1509 C CA . GLN A 1 216 ? 54.959 9.259 82.221 1.00 147.91 216 GLN A CA 1
ATOM 1510 C C . GLN A 1 216 ? 53.508 9.617 82.513 1.00 153.63 216 GLN A C 1
ATOM 1511 O O . GLN A 1 216 ? 52.857 9.028 83.377 1.00 161.69 216 GLN A O 1
ATOM 1517 N N . VAL A 1 217 ? 53.004 10.581 81.758 1.00 147.22 217 VAL A N 1
ATOM 1518 C CA . VAL A 1 217 ? 51.720 11.200 82.042 1.00 149.18 217 VAL A CA 1
ATOM 1519 C C . VAL A 1 217 ? 50.529 10.600 81.263 1.00 149.57 217 VAL A C 1
ATOM 1520 O O . VAL A 1 217 ? 49.423 10.542 81.792 1.00 153.02 217 VAL A O 1
ATOM 1524 N N . PRO A 1 218 ? 50.737 10.154 80.009 1.00 145.71 218 PRO A N 1
ATOM 1525 C CA . PRO A 1 218 ? 49.630 9.454 79.346 1.00 141.93 218 PRO A CA 1
ATOM 1526 C C . PRO A 1 218 ? 49.513 7.975 79.717 1.00 141.64 218 PRO A C 1
ATOM 1527 O O . PRO A 1 218 ? 50.503 7.368 80.117 1.00 139.41 218 PRO A O 1
ATOM 1531 N N . LEU A 1 219 ? 48.319 7.407 79.555 1.00 145.70 219 LEU A N 1
ATOM 1532 C CA . LEU A 1 219 ? 48.072 6.001 79.873 1.00 142.03 219 LEU A CA 1
ATOM 1533 C C . LEU A 1 219 ? 47.379 5.230 78.751 1.00 146.69 219 LEU A C 1
ATOM 1534 O O . LEU A 1 219 ? 46.152 5.242 78.655 1.00 153.90 219 LEU A O 1
ATOM 1539 N N . THR A 1 220 ? 48.170 4.558 77.920 1.00 132.69 220 THR A N 1
ATOM 1540 C CA . THR A 1 220 ? 47.676 3.582 76.945 1.00 149.68 220 THR A CA 1
ATOM 1541 C C . THR A 1 220 ? 46.453 3.998 76.114 1.00 158.17 220 THR A C 1
ATOM 1542 O O . THR A 1 220 ? 46.485 4.997 75.391 1.00 161.96 220 THR A O 1
ATOM 1546 N N . PHE A 1 221 ? 45.377 3.224 76.237 1.00 151.79 221 PHE A N 1
ATOM 1547 C CA . PHE A 1 221 ? 44.283 3.245 75.268 1.00 154.61 221 PHE A CA 1
ATOM 1548 C C . PHE A 1 221 ? 43.404 4.494 75.304 1.00 146.32 221 PHE A C 1
ATOM 1549 O O . PHE A 1 221 ? 43.196 5.135 74.271 1.00 140.04 221 PHE A O 1
ATOM 1557 N N . GLU A 1 222 ? 42.872 4.827 76.478 1.00 150.58 222 GLU A N 1
ATOM 1558 C CA . GLU A 1 222 ? 42.012 6.001 76.609 1.00 149.96 222 GLU A CA 1
ATOM 1559 C C . GLU A 1 222 ? 42.781 7.254 76.209 1.00 142.09 222 GLU A C 1
ATOM 1560 O O . GLU A 1 222 ? 42.204 8.224 75.715 1.00 128.28 222 GLU A O 1
ATOM 1566 N N . THR A 1 223 ? 44.092 7.218 76.418 1.00 143.83 223 THR A N 1
ATOM 1567 C CA . THR A 1 223 ? 44.968 8.276 75.943 1.00 137.24 223 THR A CA 1
ATOM 1568 C C . THR A 1 223 ? 45.023 8.291 74.420 1.00 124.59 223 THR A C 1
ATOM 1569 O O . THR A 1 223 ? 44.888 9.346 73.799 1.00 115.17 223 THR A O 1
ATOM 1573 N N . LEU A 1 224 ? 45.230 7.118 73.828 1.00 129.13 224 LEU A N 1
ATOM 1574 C CA . LEU A 1 224 ? 45.269 6.988 72.373 1.00 126.85 224 LEU A CA 1
ATOM 1575 C C . LEU A 1 224 ? 44.018 7.586 71.738 1.00 121.47 224 LEU A C 1
ATOM 1576 O O . LEU A 1 224 ? 44.095 8.308 70.740 1.00 121.73 224 LEU A O 1
ATOM 1581 N N . ALA A 1 225 ? 42.872 7.300 72.348 1.00 124.48 225 ALA A N 1
ATOM 1582 C CA . ALA A 1 225 ? 41.585 7.770 71.849 1.00 125.66 225 ALA A CA 1
ATOM 1583 C C . ALA A 1 225 ? 41.437 9.290 71.921 1.00 123.13 225 ALA A C 1
ATOM 1584 O O . ALA A 1 225 ? 40.517 9.852 71.328 1.00 115.72 225 ALA A O 1
ATOM 1586 N N . ILE A 1 226 ? 42.334 9.955 72.644 1.00 124.07 226 ILE A N 1
ATOM 1587 C CA . ILE A 1 226 ? 42.233 11.402 72.801 1.00 125.84 226 ILE A CA 1
ATOM 1588 C C . ILE A 1 226 ? 43.403 12.143 72.155 1.00 119.51 226 ILE A C 1
ATOM 1589 O O . ILE A 1 226 ? 43.339 13.357 71.961 1.00 124.02 226 ILE A O 1
ATOM 1594 N N . ILE A 1 227 ? 44.465 11.420 71.814 1.00 113.42 227 ILE A N 1
ATOM 1595 C CA . ILE A 1 227 ? 45.612 12.052 71.168 1.00 107.49 227 ILE A CA 1
ATOM 1596 C C . ILE A 1 227 ? 45.720 11.686 69.691 1.00 115.02 227 ILE A C 1
ATOM 1597 O O . ILE A 1 227 ? 46.484 12.307 68.955 1.00 120.42 227 ILE A O 1
ATOM 1602 N N . PHE A 1 228 ? 44.966 10.681 69.255 1.00 113.89 228 PHE A N 1
ATOM 1603 C CA . PHE A 1 228 ? 45.016 10.270 67.851 1.00 107.01 228 PHE A CA 1
ATOM 1604 C C . PHE A 1 228 ? 44.610 11.372 66.853 1.00 113.32 228 PHE A C 1
ATOM 1605 O O . PHE A 1 228 ? 45.297 11.555 65.844 1.00 115.79 228 PHE A O 1
ATOM 1613 N N . PRO A 1 229 ? 43.503 12.103 67.112 1.00 113.79 229 PRO A N 1
ATOM 1614 C CA . PRO A 1 229 ? 43.142 13.154 66.148 1.00 115.52 229 PRO A CA 1
ATOM 1615 C C . PRO A 1 229 ? 44.202 14.245 65.999 1.00 108.97 229 PRO A C 1
ATOM 1616 O O . PRO A 1 229 ? 44.587 14.579 64.873 1.00 109.18 229 PRO A O 1
ATOM 1620 N N . VAL A 1 230 ? 44.665 14.791 67.119 1.00 100.60 230 VAL A N 1
ATOM 1621 C CA . VAL A 1 230 ? 45.646 15.867 67.077 1.00 107.34 230 VAL A CA 1
ATOM 1622 C C . VAL A 1 230 ? 46.979 15.378 66.513 1.00 109.80 230 VAL A C 1
ATOM 1623 O O . VAL A 1 230 ? 47.686 16.137 65.858 1.00 99.44 230 VAL A O 1
ATOM 1627 N N . ALA A 1 231 ? 47.313 14.113 66.749 1.00 109.23 231 ALA A N 1
ATOM 1628 C CA . ALA A 1 231 ? 48.528 13.538 66.182 1.00 104.06 231 ALA A CA 1
ATOM 1629 C C . ALA A 1 231 ? 48.385 13.412 64.671 1.00 99.90 231 ALA A C 1
ATOM 1630 O O . ALA A 1 231 ? 49.344 13.610 63.926 1.00 100.10 231 ALA A O 1
ATOM 1632 N N . LEU A 1 232 ? 47.174 13.087 64.231 1.00 101.76 232 LEU A N 1
ATOM 1633 C CA . LEU A 1 232 ? 46.867 12.977 62.811 1.00 103.40 232 LEU A CA 1
ATOM 1634 C C . LEU A 1 232 ? 47.012 14.326 62.111 1.00 104.66 232 LEU A C 1
ATOM 1635 O O . LEU A 1 232 ? 47.706 14.443 61.096 1.00 106.94 232 LEU A O 1
ATOM 1640 N N . THR A 1 233 ? 46.358 15.345 62.664 1.00 97.23 233 THR A N 1
ATOM 1641 C CA . THR A 1 233 ? 46.411 16.684 62.085 1.00 95.41 233 THR A CA 1
ATOM 1642 C C . THR A 1 233 ? 47.828 17.258 62.124 1.00 104.23 233 THR A C 1
ATOM 1643 O O . THR A 1 233 ? 48.287 17.855 61.149 1.00 106.66 233 THR A O 1
ATOM 1647 N N . LEU A 1 234 ? 48.514 17.072 63.251 1.00 105.37 234 LEU A N 1
ATOM 1648 C CA . LEU A 1 234 ? 49.902 17.511 63.392 1.00 100.86 234 LEU A CA 1
ATOM 1649 C C . LEU A 1 234 ? 50.795 16.851 62.352 1.00 98.95 234 LEU A C 1
ATOM 1650 O O . LEU A 1 234 ? 51.632 17.509 61.732 1.00 100.66 234 LEU A O 1
ATOM 1655 N N . SER A 1 235 ? 50.615 15.546 62.173 1.00 98.34 235 SER A N 1
ATOM 1656 C CA . SER A 1 235 ? 51.407 14.792 61.211 1.00 103.17 235 SER A CA 1
ATOM 1657 C C . SER A 1 235 ? 51.168 15.305 59.798 1.00 105.30 235 SER A C 1
ATOM 1658 O O . SER A 1 235 ? 52.117 15.620 59.085 1.00 95.69 235 SER A O 1
ATOM 1661 N N . LEU A 1 236 ? 49.901 15.402 59.405 1.00 98.07 236 LEU A N 1
ATOM 1662 C CA . LEU A 1 236 ? 49.551 15.849 58.057 1.00 96.39 236 LEU A CA 1
ATOM 1663 C C . LEU A 1 236 ? 50.061 17.259 57.761 1.00 96.97 236 LEU A C 1
ATOM 1664 O O . LEU A 1 236 ? 50.665 17.501 56.711 1.00 95.30 236 LEU A O 1
ATOM 1669 N N . VAL A 1 237 ? 49.818 18.181 58.688 1.00 91.50 237 VAL A N 1
ATOM 1670 C CA . VAL A 1 237 ? 50.286 19.557 58.542 1.00 94.27 237 VAL A CA 1
ATOM 1671 C C . VAL A 1 237 ? 51.809 19.604 58.445 1.00 101.32 237 VAL A C 1
ATOM 1672 O O . VAL A 1 237 ? 52.367 20.334 57.625 1.00 107.45 237 VAL A O 1
ATOM 1676 N N . GLY A 1 238 ? 52.476 18.808 59.274 1.00 89.70 238 GLY A N 1
ATOM 1677 C CA . GLY A 1 238 ? 53.927 18.757 59.281 1.00 92.22 238 GLY A CA 1
ATOM 1678 C C . GLY A 1 238 ? 54.508 18.225 57.985 1.00 105.93 238 GLY A C 1
ATOM 1679 O O . GLY A 1 238 ? 55.528 18.716 57.505 1.00 109.01 238 GLY A O 1
ATOM 1680 N N . LEU A 1 239 ? 53.854 17.218 57.416 1.00 105.16 239 LEU A N 1
ATOM 1681 C CA . LEU A 1 239 ? 54.315 16.620 56.170 1.00 94.59 239 LEU A CA 1
ATOM 1682 C C . LEU A 1 239 ? 54.040 17.539 54.986 1.00 97.95 239 LEU A C 1
ATOM 1683 O O . LEU A 1 239 ? 54.807 17.566 54.024 1.00 114.09 239 LEU A O 1
ATOM 1688 N N . LEU A 1 240 ? 52.948 18.294 55.060 1.00 93.00 240 LEU A N 1
ATOM 1689 C CA . LEU A 1 240 ? 52.657 19.297 54.041 1.00 101.72 240 LEU A CA 1
ATOM 1690 C C . LEU A 1 240 ? 53.698 20.413 54.070 1.00 102.39 240 LEU A C 1
ATOM 1691 O O . LEU A 1 240 ? 54.276 20.768 53.038 1.00 106.21 240 LEU A O 1
ATOM 1696 N N . GLU A 1 241 ? 53.929 20.959 55.262 1.00 103.40 241 GLU A N 1
ATOM 1697 C CA . GLU A 1 241 ? 54.934 21.997 55.464 1.00 108.49 241 GLU A CA 1
ATOM 1698 C C . GLU A 1 241 ? 56.306 21.535 54.988 1.00 110.77 241 GLU A C 1
ATOM 1699 O O . GLU A 1 241 ? 57.003 22.260 54.275 1.00 114.75 241 GLU A O 1
ATOM 1705 N N . SER A 1 242 ? 56.682 20.322 55.383 1.00 106.71 242 SER A N 1
ATOM 1706 C CA . SER A 1 242 ? 57.965 19.754 54.989 1.00 112.34 242 SER A CA 1
ATOM 1707 C C . SER A 1 242 ? 58.042 19.590 53.477 1.00 108.82 242 SER A C 1
ATOM 1708 O O . SER A 1 242 ? 59.082 19.847 52.875 1.00 106.22 242 SER A O 1
ATOM 1711 N N . LEU A 1 243 ? 56.936 19.168 52.871 1.00 104.45 243 LEU A N 1
ATOM 1712 C CA . LEU A 1 243 ? 56.875 18.981 51.425 1.00 110.03 243 LEU A CA 1
ATOM 1713 C C . LEU A 1 243 ? 57.103 20.289 50.676 1.00 108.16 243 LEU A C 1
ATOM 1714 O O . LEU A 1 243 ? 57.964 20.368 49.799 1.00 108.77 243 LEU A O 1
ATOM 1719 N N . LEU A 1 244 ? 56.328 21.311 51.023 1.00 108.29 244 LEU A N 1
ATOM 1720 C CA . LEU A 1 244 ? 56.412 22.588 50.321 1.00 111.12 244 LEU A CA 1
ATOM 1721 C C . LEU A 1 244 ? 57.746 23.286 50.571 1.00 104.72 244 LEU A C 1
ATOM 1722 O O . LEU A 1 244 ? 58.332 23.862 49.650 1.00 110.09 244 LEU A O 1
ATOM 1727 N N . THR A 1 245 ? 58.224 23.233 51.812 1.00 103.48 245 THR A N 1
ATOM 1728 C CA . THR A 1 245 ? 59.522 23.811 52.144 1.00 105.80 245 THR A CA 1
ATOM 1729 C C . THR A 1 245 ? 60.610 23.125 51.325 1.00 110.58 245 THR A C 1
ATOM 1730 O O . THR A 1 245 ? 61.456 23.789 50.709 1.00 116.29 245 THR A O 1
ATOM 1734 N N . ALA A 1 246 ? 60.564 21.794 51.315 1.00 111.16 246 ALA A N 1
ATOM 1735 C CA . ALA A 1 246 ? 61.463 20.993 50.493 1.00 110.02 246 ALA A CA 1
ATOM 1736 C C . ALA A 1 246 ? 61.451 21.497 49.064 1.00 112.44 246 ALA A C 1
ATOM 1737 O O . ALA A 1 246 ? 62.464 21.969 48.579 1.00 115.41 246 ALA A O 1
ATOM 1739 N N . GLN A 1 247 ? 60.293 21.428 48.414 1.00 112.26 247 GLN A N 1
ATOM 1740 C CA . GLN A 1 247 ? 60.159 21.836 47.017 1.00 111.21 247 GLN A CA 1
ATOM 1741 C C . GLN A 1 247 ? 60.662 23.254 46.740 1.00 114.10 247 GLN A C 1
ATOM 1742 O O . GLN A 1 247 ? 61.211 23.522 45.669 1.00 125.39 247 GLN A O 1
ATOM 1748 N N . LEU A 1 248 ? 60.480 24.161 47.696 1.00 112.58 248 LEU A N 1
ATOM 1749 C CA . LEU A 1 248 ? 60.970 25.523 47.511 1.00 114.84 248 LEU A CA 1
ATOM 1750 C C . LEU A 1 248 ? 62.496 25.548 47.551 1.00 119.84 248 LEU A C 1
ATOM 1751 O O . LEU A 1 248 ? 63.130 26.278 46.783 1.00 131.13 248 LEU A O 1
ATOM 1756 N N . ILE A 1 249 ? 63.090 24.746 48.432 1.00 118.32 249 ILE A N 1
ATOM 1757 C CA . ILE A 1 249 ? 64.549 24.642 48.460 1.00 124.67 249 ILE A CA 1
ATOM 1758 C C . ILE A 1 249 ? 65.050 23.955 47.184 1.00 122.87 249 ILE A C 1
ATOM 1759 O O . ILE A 1 249 ? 66.137 24.256 46.689 1.00 134.00 249 ILE A O 1
ATOM 1764 N N . ASP A 1 250 ? 64.239 23.045 46.651 1.00 123.13 250 ASP A N 1
ATOM 1765 C CA . ASP A 1 250 ? 64.521 22.370 45.390 1.00 120.10 250 ASP A CA 1
ATOM 1766 C C . ASP A 1 250 ? 64.605 23.380 44.258 1.00 123.10 250 ASP A C 1
ATOM 1767 O O . ASP A 1 250 ? 65.530 23.349 43.449 1.00 124.22 250 ASP A O 1
ATOM 1772 N N . GLU A 1 251 ? 63.621 24.273 44.209 1.00 130.22 251 GLU A N 1
ATOM 1773 C CA . GLU A 1 251 ? 63.559 25.294 43.171 1.00 135.55 251 GLU A CA 1
ATOM 1774 C C . GLU A 1 251 ? 64.690 26.306 43.327 1.00 129.33 251 GLU A C 1
ATOM 1775 O O . GLU A 1 251 ? 65.269 26.754 42.337 1.00 134.72 251 GLU A O 1
ATOM 1781 N N . ARG A 1 252 ? 65.000 26.663 44.570 1.00 123.34 252 ARG A N 1
ATOM 1782 C CA . ARG A 1 252 ? 66.064 27.626 44.840 1.00 130.26 252 ARG A CA 1
ATOM 1783 C C . ARG A 1 252 ? 67.431 27.107 44.399 1.00 135.03 252 ARG A C 1
ATOM 1784 O O . ARG A 1 252 ? 68.278 27.874 43.940 1.00 134.11 252 ARG A O 1
ATOM 1792 N N . THR A 1 253 ? 67.640 25.803 44.545 1.00 133.94 253 THR A N 1
ATOM 1793 C CA . THR A 1 253 ? 68.883 25.171 44.117 1.00 136.40 253 THR A CA 1
ATOM 1794 C C . THR A 1 253 ? 68.589 24.019 43.161 1.00 142.78 253 THR A C 1
ATOM 1795 O O . THR A 1 253 ? 67.871 24.189 42.176 1.00 145.18 253 THR A O 1
ATOM 1799 N N . ASP A 1 254 ? 69.151 22.850 43.457 1.00 146.51 254 ASP A N 1
ATOM 1800 C CA . ASP A 1 254 ? 68.892 21.638 42.685 1.00 149.16 254 ASP A CA 1
ATOM 1801 C C . ASP A 1 254 ? 69.009 20.404 43.573 1.00 156.41 254 ASP A C 1
ATOM 1802 O O . ASP A 1 254 ? 69.961 20.282 44.345 1.00 151.78 254 ASP A O 1
ATOM 1807 N N . THR A 1 255 ? 68.044 19.494 43.460 1.00 158.40 255 THR A N 1
ATOM 1808 C CA . THR A 1 255 ? 68.076 18.247 44.221 1.00 153.50 255 THR A CA 1
ATOM 1809 C C . THR A 1 255 ? 67.054 17.219 43.752 1.00 140.20 255 THR A C 1
ATOM 1810 O O . THR A 1 255 ? 66.040 17.559 43.143 1.00 134.82 255 THR A O 1
ATOM 1814 N N . THR A 1 256 ? 67.338 15.957 44.053 1.00 144.52 256 THR A N 1
ATOM 1815 C CA . THR A 1 256 ? 66.413 14.861 43.796 1.00 145.11 256 THR A CA 1
ATOM 1816 C C . THR A 1 256 ? 65.921 14.295 45.122 1.00 148.15 256 THR A C 1
ATOM 1817 O O . THR A 1 256 ? 65.756 13.083 45.273 1.00 148.33 256 THR A O 1
ATOM 1821 N N . SER A 1 257 ? 65.687 15.194 46.075 1.00 146.83 257 SER A N 1
ATOM 1822 C CA . SER A 1 257 ? 65.334 14.833 47.445 1.00 134.19 257 SER A CA 1
ATOM 1823 C C . SER A 1 257 ? 64.130 13.902 47.538 1.00 119.46 257 SER A C 1
ATOM 1824 O O . SER A 1 257 ? 63.061 14.195 47.003 1.00 126.71 257 SER A O 1
ATOM 1827 N N . ASP A 1 258 ? 64.320 12.776 48.217 1.00 112.31 258 ASP A N 1
ATOM 1828 C CA . ASP A 1 258 ? 63.230 11.847 48.478 1.00 122.14 258 ASP A CA 1
ATOM 1829 C C . ASP A 1 258 ? 62.401 12.368 49.643 1.00 130.20 258 ASP A C 1
ATOM 1830 O O . ASP A 1 258 ? 62.855 12.368 50.788 1.00 125.53 258 ASP A O 1
ATOM 1835 N N . LYS A 1 259 ? 61.186 12.815 49.345 1.00 131.45 259 LYS A N 1
ATOM 1836 C CA . LYS A 1 259 ? 60.314 13.402 50.357 1.00 121.05 259 LYS A CA 1
ATOM 1837 C C . LYS A 1 259 ? 59.861 12.362 51.378 1.00 115.27 259 LYS A C 1
ATOM 1838 O O . LYS A 1 259 ? 59.437 12.707 52.480 1.00 125.40 259 LYS A O 1
ATOM 1844 N N . ASN A 1 260 ? 59.954 11.090 51.004 1.00 114.76 260 ASN A N 1
ATOM 1845 C CA . ASN A 1 260 ? 59.646 9.999 51.917 1.00 117.59 260 ASN A CA 1
ATOM 1846 C C . ASN A 1 260 ? 60.685 9.901 53.029 1.00 124.63 260 ASN A C 1
ATOM 1847 O O . ASN A 1 260 ? 60.343 9.736 54.201 1.00 126.24 260 ASN A O 1
ATOM 1852 N N . VAL A 1 261 ? 61.956 10.006 52.650 1.00 124.86 261 VAL A N 1
ATOM 1853 C CA . VAL A 1 261 ? 63.053 10.010 53.611 1.00 131.91 261 VAL A CA 1
ATOM 1854 C C . VAL A 1 261 ? 62.946 11.230 54.518 1.00 129.42 261 VAL A C 1
ATOM 1855 O O . VAL A 1 261 ? 63.183 11.147 55.724 1.00 130.39 261 VAL A O 1
ATOM 1859 N N . GLU A 1 262 ? 62.579 12.362 53.925 1.00 122.42 262 GLU A N 1
ATOM 1860 C CA . GLU A 1 262 ? 62.362 13.597 54.669 1.00 120.07 262 GLU A CA 1
ATOM 1861 C C . GLU A 1 262 ? 61.251 13.421 55.700 1.00 118.13 262 GLU A C 1
ATOM 1862 O O . GLU A 1 262 ? 61.377 13.856 56.848 1.00 119.39 262 GLU A O 1
ATOM 1868 N N . SER A 1 263 ? 60.170 12.769 55.284 1.00 117.41 263 SER A N 1
ATOM 1869 C CA . SER A 1 263 ? 59.043 12.503 56.168 1.00 119.88 263 SER A CA 1
ATOM 1870 C C . SER A 1 263 ? 59.450 11.570 57.306 1.00 118.88 263 SER A C 1
ATOM 1871 O O . SER A 1 263 ? 59.030 11.752 58.450 1.00 109.55 263 SER A O 1
ATOM 1874 N N . ARG A 1 264 ? 60.271 10.574 56.984 1.00 121.12 264 ARG A N 1
ATOM 1875 C CA . ARG A 1 264 ? 60.775 9.644 57.990 1.00 122.28 264 ARG A CA 1
ATOM 1876 C C . ARG A 1 264 ? 61.633 10.357 59.028 1.00 120.52 264 ARG A C 1
ATOM 1877 O O . ARG A 1 264 ? 61.452 10.162 60.228 1.00 115.54 264 ARG A O 1
ATOM 1885 N N . GLY A 1 265 ? 62.571 11.173 58.555 1.00 117.88 265 GLY A N 1
ATOM 1886 C CA . GLY A 1 265 ? 63.438 11.936 59.434 1.00 118.40 265 GLY A CA 1
ATOM 1887 C C . GLY A 1 265 ? 62.630 12.852 60.329 1.00 112.08 265 GLY A C 1
ATOM 1888 O O . GLY A 1 265 ? 62.902 12.965 61.527 1.00 114.73 265 GLY A O 1
ATOM 1889 N N . GLN A 1 266 ? 61.630 13.499 59.735 1.00 112.04 266 GLN A N 1
ATOM 1890 C CA . GLN A 1 266 ? 60.677 14.315 60.478 1.00 105.23 266 GLN A CA 1
ATOM 1891 C C . GLN A 1 266 ? 60.048 13.494 61.601 1.00 101.50 266 GLN A C 1
ATOM 1892 O O . GLN A 1 266 ? 59.971 13.936 62.752 1.00 101.53 266 GLN A O 1
ATOM 1898 N N . GLY A 1 267 ? 59.616 12.285 61.251 1.00 103.50 267 GLY A N 1
ATOM 1899 C CA . GLY A 1 267 ? 58.974 11.388 62.193 1.00 106.02 267 GLY A CA 1
ATOM 1900 C C . GLY A 1 267 ? 59.850 10.997 63.364 1.00 109.36 267 GLY A C 1
ATOM 1901 O O . GLY A 1 267 ? 59.471 11.195 64.515 1.00 111.13 267 GLY A O 1
ATOM 1902 N N . VAL A 1 268 ? 61.018 10.434 63.070 1.00 114.08 268 VAL A N 1
ATOM 1903 C CA . VAL A 1 268 ? 61.980 10.050 64.098 1.00 108.92 268 VAL A CA 1
ATOM 1904 C C . VAL A 1 268 ? 62.293 11.236 65.005 1.00 106.72 268 VAL A C 1
ATOM 1905 O O . VAL A 1 268 ? 62.296 11.113 66.238 1.00 115.13 268 VAL A O 1
ATOM 1909 N N . ALA A 1 269 ? 62.534 12.386 64.377 1.00 103.03 269 ALA A N 1
ATOM 1910 C CA . ALA A 1 269 ? 62.797 13.628 65.094 1.00 104.64 269 ALA A CA 1
ATOM 1911 C C . ALA A 1 269 ? 61.700 13.933 66.106 1.00 110.91 269 ALA A C 1
ATOM 1912 O O . ALA A 1 269 ? 61.979 14.131 67.288 1.00 120.07 269 ALA A O 1
ATOM 1914 N N . ASN A 1 270 ? 60.454 13.960 65.642 1.00 105.64 270 ASN A N 1
ATOM 1915 C CA . ASN A 1 270 ? 59.327 14.234 66.529 1.00 102.49 270 ASN A CA 1
ATOM 1916 C C . ASN A 1 270 ? 59.166 13.180 67.624 1.00 110.49 270 ASN A C 1
ATOM 1917 O O . ASN A 1 270 ? 58.757 13.497 68.741 1.00 119.55 270 ASN A O 1
ATOM 1922 N N . ILE A 1 271 ? 59.494 11.933 67.300 1.00 107.27 271 ILE A N 1
ATOM 1923 C CA . ILE A 1 271 ? 59.412 10.836 68.260 1.00 108.81 271 ILE A CA 1
ATOM 1924 C C . ILE A 1 271 ? 60.372 11.045 69.427 1.00 110.71 271 ILE A C 1
ATOM 1925 O O . ILE A 1 271 ? 59.950 11.103 70.589 1.00 116.74 271 ILE A O 1
ATOM 1930 N N . VAL A 1 272 ? 61.662 11.166 69.120 1.00 106.12 272 VAL A N 1
ATOM 1931 C CA . VAL A 1 272 ? 62.656 11.347 70.173 1.00 116.49 272 VAL A CA 1
ATOM 1932 C C . VAL A 1 272 ? 62.414 12.679 70.893 1.00 113.30 272 VAL A C 1
ATOM 1933 O O . VAL A 1 272 ? 62.670 12.804 72.096 1.00 107.53 272 VAL A O 1
ATOM 1937 N N . THR A 1 273 ? 61.885 13.657 70.160 1.00 109.59 273 THR A N 1
ATOM 1938 C CA . THR A 1 273 ? 61.515 14.944 70.741 1.00 111.74 273 THR A CA 1
ATOM 1939 C C . THR A 1 273 ? 60.458 14.762 71.821 1.00 112.64 273 THR A C 1
ATOM 1940 O O . THR A 1 273 ? 60.546 15.349 72.901 1.00 109.48 273 THR A O 1
ATOM 1944 N N . GLY A 1 274 ? 59.457 13.942 71.519 1.00 116.58 274 GLY A N 1
ATOM 1945 C CA . GLY A 1 274 ? 58.415 13.629 72.475 1.00 109.70 274 GLY A CA 1
ATOM 1946 C C . GLY A 1 274 ? 58.965 12.849 73.649 1.00 107.80 274 GLY A C 1
ATOM 1947 O O . GLY A 1 274 ? 58.499 12.999 74.778 1.00 108.04 274 GLY A O 1
ATOM 1948 N N . PHE A 1 275 ? 59.967 12.016 73.385 1.00 111.45 275 PHE A N 1
ATOM 1949 C CA . PHE A 1 275 ? 60.597 11.244 74.450 1.00 112.67 275 PHE A CA 1
ATOM 1950 C C . PHE A 1 275 ? 61.613 12.061 75.246 1.00 106.22 275 PHE A C 1
ATOM 1951 O O . PHE A 1 275 ? 62.203 11.560 76.201 1.00 105.72 275 PHE A O 1
ATOM 1959 N N . PHE A 1 276 ? 61.821 13.315 74.854 1.00 108.14 276 PHE A N 1
ATOM 1960 C CA . PHE A 1 276 ? 62.734 14.183 75.592 1.00 106.77 276 PHE A CA 1
ATOM 1961 C C . PHE A 1 276 ? 62.071 15.478 76.052 1.00 101.10 276 PHE A C 1
ATOM 1962 O O . PHE A 1 276 ? 62.719 16.521 76.129 1.00 102.85 276 PHE A O 1
ATOM 1970 N N . GLY A 1 277 ? 60.781 15.398 76.367 1.00 107.21 277 GLY A N 1
ATOM 1971 C CA . GLY A 1 277 ? 60.039 16.541 76.872 1.00 111.12 277 GLY A CA 1
ATOM 1972 C C . GLY A 1 277 ? 60.045 17.721 75.921 1.00 109.47 277 GLY A C 1
ATOM 1973 O O . GLY A 1 277 ? 60.426 18.831 76.295 1.00 102.23 277 GLY A O 1
ATOM 1974 N N . GLY A 1 278 ? 59.622 17.479 74.685 1.00 114.62 278 GLY A N 1
ATOM 1975 C CA . GLY A 1 278 ? 59.627 18.510 73.665 1.00 107.27 278 GLY A CA 1
ATOM 1976 C C . GLY A 1 278 ? 58.283 18.695 72.991 1.00 105.35 278 GLY A C 1
ATOM 1977 O O . GLY A 1 278 ? 57.354 17.917 73.207 1.00 104.94 278 GLY A O 1
ATOM 1978 N N . MET A 1 279 ? 58.184 19.733 72.168 1.00 113.65 279 MET A N 1
ATOM 1979 C CA . MET A 1 279 ? 56.948 20.048 71.462 1.00 109.46 279 MET A CA 1
ATOM 1980 C C . MET A 1 279 ? 56.865 19.268 70.150 1.00 102.12 279 MET A C 1
ATOM 1981 O O . MET A 1 279 ? 57.610 18.312 69.940 1.00 102.31 279 MET A O 1
ATOM 1986 N N . ALA A 1 280 ? 55.950 19.672 69.276 1.00 100.69 280 ALA A N 1
ATOM 1987 C CA . ALA A 1 280 ? 55.881 19.119 67.929 1.00 94.64 280 ALA A CA 1
ATOM 1988 C C . ALA A 1 280 ? 56.445 20.131 66.946 1.00 96.07 280 ALA A C 1
ATOM 1989 O O . ALA A 1 280 ? 56.218 21.333 67.086 1.00 95.55 280 ALA A O 1
ATOM 1991 N N . GLY A 1 281 ? 57.182 19.650 65.951 1.00 100.42 281 GLY A N 1
ATOM 1992 C CA . GLY A 1 281 ? 57.818 20.541 65.002 1.00 100.59 281 GLY A CA 1
ATOM 1993 C C . GLY A 1 281 ? 57.769 20.074 63.562 1.00 98.23 281 GLY A C 1
ATOM 1994 O O . GLY A 1 281 ? 57.511 18.904 63.278 1.00 95.67 281 GLY A O 1
ATOM 1995 N N . CYS A 1 282 ? 58.021 21.007 62.650 1.00 100.36 282 CYS A N 1
ATOM 1996 C CA . CYS A 1 282 ? 58.076 20.704 61.228 1.00 98.09 282 CYS A CA 1
ATOM 1997 C C . CYS A 1 282 ? 59.002 21.684 60.521 1.00 96.24 282 CYS A C 1
ATOM 1998 O O . CYS A 1 282 ? 59.716 22.451 61.165 1.00 95.63 282 CYS A O 1
ATOM 2001 N N . ALA A 1 283 ? 58.977 21.657 59.193 1.00 97.23 283 ALA A N 1
ATOM 2002 C CA . ALA A 1 283 ? 59.809 22.545 58.393 1.00 90.07 283 ALA A CA 1
ATOM 2003 C C . ALA A 1 283 ? 59.331 23.988 58.482 1.00 92.17 283 ALA A C 1
ATOM 2004 O O . ALA A 1 283 ? 58.134 24.252 58.584 1.00 105.74 283 ALA A O 1
ATOM 2006 N N . MET A 1 284 ? 60.278 24.918 58.436 1.00 88.88 284 MET A N 1
ATOM 2007 C CA . MET A 1 284 ? 59.961 26.336 58.513 1.00 98.25 284 MET A CA 1
ATOM 2008 C C . MET A 1 284 ? 60.348 27.040 57.218 1.00 112.50 284 MET A C 1
ATOM 2009 O O . MET A 1 284 ? 61.528 27.128 56.884 1.00 118.69 284 MET A O 1
ATOM 2014 N N . ILE A 1 285 ? 59.345 27.530 56.495 1.00 113.68 285 ILE A N 1
ATOM 2015 C CA . ILE A 1 285 ? 59.557 28.220 55.225 1.00 104.29 285 ILE A CA 1
ATOM 2016 C C . ILE A 1 285 ? 60.515 29.399 55.363 1.00 111.62 285 ILE A C 1
ATOM 2017 O O . ILE A 1 285 ? 61.595 29.406 54.767 1.00 124.11 285 ILE A O 1
ATOM 2022 N N . GLY A 1 286 ? 60.112 30.384 56.161 1.00 112.08 286 GLY A N 1
ATOM 2023 C CA . GLY A 1 286 ? 60.862 31.618 56.319 1.00 114.15 286 GLY A CA 1
ATOM 2024 C C . GLY A 1 286 ? 62.321 31.437 56.687 1.00 110.88 286 GLY A C 1
ATOM 2025 O O . GLY A 1 286 ? 63.198 32.049 56.078 1.00 116.78 286 GLY A O 1
ATOM 2026 N N . GLN A 1 287 ? 62.587 30.592 57.677 1.00 106.25 287 GLN A N 1
ATOM 2027 C CA . GLN A 1 287 ? 63.951 30.390 58.148 1.00 113.79 287 GLN A CA 1
ATOM 2028 C C . GLN A 1 287 ? 64.779 29.560 57.176 1.00 116.22 287 GLN A C 1
ATOM 2029 O O . GLN A 1 287 ? 65.993 29.735 57.087 1.00 116.30 287 GLN A O 1
ATOM 2035 N N . SER A 1 288 ? 64.126 28.656 56.453 1.00 114.34 288 SER A N 1
ATOM 2036 C CA . SER A 1 288 ? 64.809 27.908 55.405 1.00 120.51 288 SER A CA 1
ATOM 2037 C C . SER A 1 288 ? 65.246 28.868 54.306 1.00 119.41 288 SER A C 1
ATOM 2038 O O . SER A 1 288 ? 66.345 28.751 53.762 1.00 118.18 288 SER A O 1
ATOM 2041 N N . MET A 1 289 ? 64.379 29.828 53.996 1.00 114.27 289 MET A N 1
ATOM 2042 C CA . MET A 1 289 ? 64.678 30.821 52.972 1.00 120.18 289 MET A CA 1
ATOM 2043 C C . MET A 1 289 ? 65.793 31.765 53.411 1.00 122.25 289 MET A C 1
ATOM 2044 O O . MET A 1 289 ? 66.707 32.053 52.637 1.00 132.36 289 MET A O 1
ATOM 2049 N N . ILE A 1 290 ? 65.720 32.241 54.652 1.00 121.76 290 ILE A N 1
ATOM 2050 C CA . ILE A 1 290 ? 66.766 33.099 55.202 1.00 121.94 290 ILE A CA 1
ATOM 2051 C C . ILE A 1 290 ? 68.093 32.343 55.220 1.00 126.84 290 ILE A C 1
ATOM 2052 O O . ILE A 1 290 ? 69.158 32.922 55.001 1.00 130.42 290 ILE A O 1
ATOM 2057 N N . ASN A 1 291 ? 68.014 31.037 55.457 1.00 123.16 291 ASN A N 1
ATOM 2058 C CA . ASN A 1 291 ? 69.189 30.175 55.447 1.00 126.18 291 ASN A CA 1
ATOM 2059 C C . ASN A 1 291 ? 69.829 30.056 54.071 1.00 134.24 291 ASN A C 1
ATOM 2060 O O . ASN A 1 291 ? 71.005 30.372 53.900 1.00 140.00 291 ASN A O 1
ATOM 2065 N N . VAL A 1 292 ? 69.054 29.590 53.095 1.00 131.81 292 VAL A N 1
ATOM 2066 C CA . VAL A 1 292 ? 69.579 29.367 51.751 1.00 128.78 292 VAL A CA 1
ATOM 2067 C C . VAL A 1 292 ? 70.040 30.683 51.123 1.00 134.14 292 VAL A C 1
ATOM 2068 O O . VAL A 1 292 ? 70.994 30.709 50.344 1.00 138.25 292 VAL A O 1
ATOM 2072 N N . THR A 1 293 ? 69.379 31.778 51.489 1.00 125.29 293 THR A N 1
ATOM 2073 C CA . THR A 1 293 ? 69.748 33.096 50.986 1.00 132.90 293 THR A CA 1
ATOM 2074 C C . THR A 1 293 ? 71.091 33.548 51.560 1.00 139.96 293 THR A C 1
ATOM 2075 O O . THR A 1 293 ? 71.850 34.260 50.901 1.00 147.59 293 THR A O 1
ATOM 2079 N N . SER A 1 294 ? 71.385 33.117 52.783 1.00 140.15 294 SER A N 1
ATOM 2080 C CA . SER A 1 294 ? 72.602 33.538 53.472 1.00 145.15 294 SER A CA 1
ATOM 2081 C C . SER A 1 294 ? 73.769 32.575 53.256 1.00 140.41 294 SER A C 1
ATOM 2082 O O . SER A 1 294 ? 74.835 32.742 53.849 1.00 145.95 294 SER A O 1
ATOM 2085 N N . GLY A 1 295 ? 73.565 31.567 52.413 1.00 138.26 295 GLY A N 1
ATOM 2086 C CA . GLY A 1 295 ? 74.647 30.679 52.025 1.00 141.40 295 GLY A CA 1
ATOM 2087 C C . GLY A 1 295 ? 74.582 29.269 52.583 1.00 134.29 295 GLY A C 1
ATOM 2088 O O . GLY A 1 295 ? 75.472 28.458 52.332 1.00 142.39 295 GLY A O 1
ATOM 2089 N N . GLY A 1 296 ? 73.530 28.971 53.337 1.00 135.72 296 GLY A N 1
ATOM 2090 C CA . GLY A 1 296 ? 73.379 27.657 53.935 1.00 134.21 296 GLY A CA 1
ATOM 2091 C C . GLY A 1 296 ? 72.785 26.635 52.985 1.00 129.58 296 GLY A C 1
ATOM 2092 O O . GLY A 1 296 ? 71.661 26.800 52.510 1.00 136.98 296 GLY A O 1
ATOM 2093 N N . ARG A 1 297 ? 73.541 25.575 52.708 1.00 115.75 297 ARG A N 1
ATOM 2094 C CA . ARG A 1 297 ? 73.085 24.512 51.816 1.00 119.42 297 ARG A CA 1
ATOM 2095 C C . ARG A 1 297 ? 73.577 23.140 52.267 1.00 116.34 297 ARG A C 1
ATOM 2096 O O . ARG A 1 297 ? 73.486 22.164 51.522 1.00 114.42 297 ARG A O 1
ATOM 2104 N N . GLY A 1 298 ? 74.097 23.069 53.488 1.00 120.70 298 GLY A N 1
ATOM 2105 C CA . GLY A 1 298 ? 74.586 21.817 54.034 1.00 123.78 298 GLY A CA 1
ATOM 2106 C C . GLY A 1 298 ? 73.799 21.379 55.254 1.00 121.01 298 GLY A C 1
ATOM 2107 O O . GLY A 1 298 ? 73.024 22.153 55.812 1.00 122.66 298 GLY A O 1
ATOM 2108 N N . ARG A 1 299 ? 73.993 20.132 55.668 1.00 116.43 299 ARG A N 1
ATOM 2109 C CA . ARG A 1 299 ? 73.327 19.609 56.854 1.00 111.45 299 ARG A CA 1
ATOM 2110 C C . ARG A 1 299 ? 73.912 20.253 58.104 1.00 114.94 299 ARG A C 1
ATOM 2111 O O . ARG A 1 299 ? 73.232 20.417 59.125 1.00 122.57 299 ARG A O 1
ATOM 2119 N N . LEU A 1 300 ? 75.182 20.630 58.004 1.00 114.30 300 LEU A N 1
ATOM 2120 C CA . LEU A 1 300 ? 75.875 21.301 59.091 1.00 124.54 300 LEU A CA 1
ATOM 2121 C C . LEU A 1 300 ? 75.232 22.654 59.383 1.00 131.37 300 LEU A C 1
ATOM 2122 O O . LEU A 1 300 ? 75.377 23.187 60.476 1.00 134.41 300 LEU A O 1
ATOM 2127 N N . SER A 1 301 ? 74.523 23.205 58.402 1.00 124.77 301 SER A N 1
ATOM 2128 C CA . SER A 1 301 ? 73.810 24.462 58.595 1.00 122.25 301 SER A CA 1
ATOM 2129 C C . SER A 1 301 ? 72.700 24.291 59.627 1.00 113.21 301 SER A C 1
ATOM 2130 O O . SER A 1 301 ? 72.601 25.058 60.586 1.00 112.20 301 SER A O 1
ATOM 2133 N N . THR A 1 302 ? 71.873 23.270 59.428 1.00 116.81 302 THR A N 1
ATOM 2134 C CA . THR A 1 302 ? 70.766 22.986 60.334 1.00 123.00 302 THR A CA 1
ATOM 2135 C C . THR A 1 302 ? 71.280 22.494 61.685 1.00 114.86 302 THR A C 1
ATOM 2136 O O . THR A 1 302 ? 70.769 22.889 62.743 1.00 111.24 302 THR A O 1
ATOM 2140 N N . PHE A 1 303 ? 72.296 21.634 61.642 1.00 117.90 303 PHE A N 1
ATOM 2141 C CA . PHE A 1 303 ? 72.924 21.141 62.864 1.00 120.71 303 PHE A CA 1
ATOM 2142 C C . PHE A 1 303 ? 73.424 22.295 63.724 1.00 116.97 303 PHE A C 1
ATOM 2143 O O . PHE A 1 303 ? 73.096 22.384 64.905 1.00 117.30 303 PHE A O 1
ATOM 2151 N N . VAL A 1 304 ? 74.226 23.170 63.124 1.00 117.93 304 VAL A N 1
ATOM 2152 C CA . VAL A 1 304 ? 74.759 24.333 63.822 1.00 121.68 304 VAL A CA 1
ATOM 2153 C C . VAL A 1 304 ? 73.622 25.252 64.256 1.00 114.29 304 VAL A C 1
ATOM 2154 O O . VAL A 1 304 ? 73.714 25.915 65.284 1.00 114.46 304 VAL A O 1
ATOM 2158 N N . ALA A 1 305 ? 72.536 25.272 63.489 1.00 113.30 305 ALA A N 1
ATOM 2159 C CA . ALA A 1 305 ? 71.364 26.039 63.893 1.00 114.22 305 ALA A CA 1
ATOM 2160 C C . ALA A 1 305 ? 70.871 25.564 65.258 1.00 115.73 305 ALA A C 1
ATOM 2161 O O . ALA A 1 305 ? 70.846 26.340 66.218 1.00 118.05 305 ALA A O 1
ATOM 2163 N N . GLY A 1 306 ? 70.509 24.287 65.350 1.00 109.48 306 GLY A N 1
ATOM 2164 C CA . GLY A 1 306 ? 70.025 23.736 66.607 1.00 109.46 306 GLY A CA 1
ATOM 2165 C C . GLY A 1 306 ? 71.024 23.804 67.753 1.00 115.51 306 GLY A C 1
ATOM 2166 O O . GLY A 1 306 ? 70.688 24.213 68.871 1.00 117.76 306 GLY A O 1
ATOM 2167 N N . ALA A 1 307 ? 72.259 23.403 67.469 1.00 114.22 307 ALA A N 1
ATOM 2168 C CA . ALA A 1 307 ? 73.317 23.360 68.474 1.00 111.13 307 ALA A CA 1
ATOM 2169 C C . ALA A 1 307 ? 73.625 24.743 69.037 1.00 114.18 307 ALA A C 1
ATOM 2170 O O . ALA A 1 307 ? 73.598 24.946 70.252 1.00 113.01 307 ALA A O 1
ATOM 2172 N N . PHE A 1 308 ? 73.920 25.690 68.151 1.00 115.93 308 PHE A N 1
ATOM 2173 C CA . PHE A 1 308 ? 74.220 27.053 68.569 1.00 121.83 308 PHE A CA 1
ATOM 2174 C C . PHE A 1 308 ? 73.000 27.675 69.235 1.00 112.63 308 PHE A C 1
ATOM 2175 O O . PHE A 1 308 ? 73.138 28.542 70.094 1.00 109.93 308 PHE A O 1
ATOM 2183 N N . LEU A 1 309 ? 71.809 27.229 68.838 1.00 113.92 309 LEU A N 1
ATOM 2184 C CA . LEU A 1 309 ? 70.589 27.634 69.528 1.00 120.69 309 LEU A CA 1
ATOM 2185 C C . LEU A 1 309 ? 70.657 27.232 70.998 1.00 117.57 309 LEU A C 1
ATOM 2186 O O . LEU A 1 309 ? 70.496 28.072 71.886 1.00 114.59 309 LEU A O 1
ATOM 2191 N N . MET A 1 310 ? 70.909 25.948 71.246 1.00 118.04 310 MET A N 1
ATOM 2192 C CA . MET A 1 310 ? 70.984 25.437 72.615 1.00 116.11 310 MET A CA 1
ATOM 2193 C C . MET A 1 310 ? 72.077 26.132 73.428 1.00 120.73 310 MET A C 1
ATOM 2194 O O . MET A 1 310 ? 71.837 26.599 74.548 1.00 114.51 310 MET A O 1
ATOM 2199 N N . VAL A 1 311 ? 73.274 26.200 72.855 1.00 124.47 311 VAL A N 1
ATOM 2200 C CA . VAL A 1 311 ? 74.409 26.831 73.519 1.00 117.53 311 VAL A CA 1
ATOM 2201 C C . VAL A 1 311 ? 74.113 28.289 73.870 1.00 122.11 311 VAL A C 1
ATOM 2202 O O . VAL A 1 311 ? 74.410 28.744 74.977 1.00 128.39 311 VAL A O 1
ATOM 2206 N N . LEU A 1 312 ? 73.505 29.011 72.934 1.00 123.84 312 LEU A N 1
ATOM 2207 C CA . LEU A 1 312 ? 73.234 30.430 73.134 1.00 126.09 312 LEU A CA 1
ATOM 2208 C C . LEU A 1 312 ? 72.120 30.673 74.149 1.00 130.03 312 LEU A C 1
ATOM 2209 O O . LEU A 1 312 ? 72.200 31.614 74.938 1.00 138.47 312 LEU A O 1
ATOM 2214 N N . ILE A 1 313 ? 71.081 29.839 74.135 1.00 119.72 313 ILE A N 1
ATOM 2215 C CA . ILE A 1 313 ? 70.005 30.013 75.109 1.00 128.34 313 ILE A CA 1
ATOM 2216 C C . ILE A 1 313 ? 70.487 29.629 76.504 1.00 127.92 313 ILE A C 1
ATOM 2217 O O . ILE A 1 313 ? 70.010 30.172 77.500 1.00 134.40 313 ILE A O 1
ATOM 2222 N N . LEU A 1 314 ? 71.440 28.703 76.580 1.00 122.37 314 LEU A N 1
ATOM 2223 C CA . LEU A 1 314 ? 72.027 28.360 77.869 1.00 118.27 314 LEU A CA 1
ATOM 2224 C C . LEU A 1 314 ? 72.957 29.472 78.343 1.00 128.36 314 LEU A C 1
ATOM 2225 O O . LEU A 1 314 ? 73.092 29.713 79.543 1.00 136.65 314 LEU A O 1
ATOM 2230 N N . ALA A 1 315 ? 73.587 30.156 77.393 1.00 133.26 315 ALA A N 1
ATOM 2231 C CA . ALA A 1 315 ? 74.521 31.229 77.719 1.00 131.36 315 ALA A CA 1
ATOM 2232 C C . ALA A 1 315 ? 73.804 32.490 78.201 1.00 138.32 315 ALA A C 1
ATOM 2233 O O . ALA A 1 315 ? 74.221 33.113 79.176 1.00 141.12 315 ALA A O 1
ATOM 2235 N N . LEU A 1 316 ? 72.724 32.859 77.519 1.00 137.84 316 LEU A N 1
ATOM 2236 C CA . LEU A 1 316 ? 72.032 34.113 77.808 1.00 133.50 316 LEU A CA 1
ATOM 2237 C C . LEU A 1 316 ? 70.822 33.942 78.721 1.00 127.33 316 LEU A C 1
ATOM 2238 O O . LEU A 1 316 ? 70.042 34.878 78.885 1.00 126.28 316 LEU A O 1
ATOM 2243 N N . GLN A 1 317 ? 70.679 32.758 79.312 1.00 128.47 317 GLN A N 1
ATOM 2244 C CA . GLN A 1 317 ? 69.537 32.421 80.170 1.00 126.03 317 GLN A CA 1
ATOM 2245 C C . GLN A 1 317 ? 69.123 33.528 81.165 1.00 123.63 317 GLN A C 1
ATOM 2246 O O . GLN A 1 317 ? 67.964 33.967 81.141 1.00 123.15 317 GLN A O 1
ATOM 2252 N N . PRO A 1 318 ? 70.058 34.005 82.018 1.00 127.10 318 PRO A N 1
ATOM 2253 C CA . PRO A 1 318 ? 69.632 35.028 82.981 1.00 123.29 318 PRO A CA 1
ATOM 2254 C C . PRO A 1 318 ? 69.265 36.333 82.288 1.00 124.84 318 PRO A C 1
ATOM 2255 O O . PRO A 1 318 ? 68.432 37.088 82.784 1.00 126.24 318 PRO A O 1
ATOM 2259 N N . LEU A 1 319 ? 69.895 36.588 81.147 1.00 126.58 319 LEU A N 1
ATOM 2260 C CA . LEU A 1 319 ? 69.568 37.752 80.341 1.00 124.70 319 LEU A CA 1
ATOM 2261 C C . LEU A 1 319 ? 68.315 37.470 79.521 1.00 122.62 319 LEU A C 1
ATOM 2262 O O . LEU A 1 319 ? 67.534 38.377 79.231 1.00 122.53 319 LEU A O 1
ATOM 2267 N N . LEU A 1 320 ? 68.127 36.204 79.155 1.00 122.65 320 LEU A N 1
ATOM 2268 C CA . LEU A 1 320 ? 66.964 35.799 78.373 1.00 123.54 320 LEU A CA 1
ATOM 2269 C C . LEU A 1 320 ? 65.669 36.023 79.136 1.00 116.51 320 LEU A C 1
ATOM 2270 O O . LEU A 1 320 ? 64.710 36.549 78.580 1.00 114.23 320 LEU A O 1
ATOM 2275 N N . VAL A 1 321 ? 65.639 35.636 80.409 1.00 123.76 321 VAL A N 1
ATOM 2276 C CA . VAL A 1 321 ? 64.414 35.774 81.198 1.00 121.46 321 VAL A CA 1
ATOM 2277 C C . VAL A 1 321 ? 64.054 37.236 81.476 1.00 123.03 321 VAL A C 1
ATOM 2278 O O . VAL A 1 321 ? 62.969 37.528 81.980 1.00 119.74 321 VAL A O 1
ATOM 2282 N N . GLN A 1 322 ? 64.960 38.149 81.143 1.00 125.22 322 GLN A N 1
ATOM 2283 C CA . GLN A 1 322 ? 64.736 39.572 81.379 1.00 128.86 322 GLN A CA 1
ATOM 2284 C C . GLN A 1 322 ? 64.137 40.270 80.162 1.00 125.41 322 GLN A C 1
ATOM 2285 O O . GLN A 1 322 ? 63.791 41.450 80.224 1.00 126.47 322 GLN A O 1
ATOM 2291 N N . ILE A 1 323 ? 64.020 39.541 79.057 1.00 121.93 323 ILE A N 1
ATOM 2292 C CA . ILE A 1 323 ? 63.480 40.105 77.824 1.00 126.46 323 ILE A CA 1
ATOM 2293 C C . ILE A 1 323 ? 61.998 40.440 77.966 1.00 124.59 323 ILE A C 1
ATOM 2294 O O . ILE A 1 323 ? 61.184 39.562 78.247 1.00 121.08 323 ILE A O 1
ATOM 2299 N N . PRO A 1 324 ? 61.646 41.720 77.767 1.00 125.12 324 PRO A N 1
ATOM 2300 C CA . PRO A 1 324 ? 60.265 42.198 77.898 1.00 122.55 324 PRO A CA 1
ATOM 2301 C C . PRO A 1 324 ? 59.325 41.540 76.892 1.00 129.42 324 PRO A C 1
ATOM 2302 O O . PRO A 1 324 ? 59.746 41.201 75.786 1.00 132.57 324 PRO A O 1
ATOM 2306 N N . MET A 1 325 ? 58.065 41.367 77.278 1.00 134.67 325 MET A N 1
ATOM 2307 C CA . MET A 1 325 ? 57.092 40.681 76.434 1.00 129.58 325 MET A CA 1
ATOM 2308 C C . MET A 1 325 ? 56.626 41.526 75.252 1.00 132.44 325 MET A C 1
ATOM 2309 O O . MET A 1 325 ? 56.061 41.000 74.295 1.00 128.82 325 MET A O 1
ATOM 2314 N N . ALA A 1 326 ? 56.865 42.832 75.318 1.00 141.33 326 ALA A N 1
ATOM 2315 C CA . ALA A 1 326 ? 56.461 43.735 74.244 1.00 144.68 326 ALA A CA 1
ATOM 2316 C C . ALA A 1 326 ? 57.267 43.475 72.973 1.00 141.27 326 ALA A C 1
ATOM 2317 O O . ALA A 1 326 ? 56.741 43.551 71.859 1.00 143.75 326 ALA A O 1
ATOM 2319 N N . ALA A 1 327 ? 58.547 43.169 73.147 1.00 131.82 327 ALA A N 1
ATOM 2320 C CA . ALA A 1 327 ? 59.418 42.866 72.020 1.00 133.08 327 ALA A CA 1
ATOM 2321 C C . ALA A 1 327 ? 58.943 41.619 71.283 1.00 132.06 327 ALA A C 1
ATOM 2322 O O . ALA A 1 327 ? 58.753 41.635 70.063 1.00 131.73 327 ALA A O 1
ATOM 2324 N N . LEU A 1 328 ? 58.744 40.540 72.032 1.00 129.46 328 LEU A N 1
ATOM 2325 C CA . LEU A 1 328 ? 58.320 39.273 71.450 1.00 125.11 328 LEU A CA 1
ATOM 2326 C C . LEU A 1 328 ? 56.906 39.356 70.887 1.00 123.17 328 LEU A C 1
ATOM 2327 O O . LEU A 1 328 ? 56.590 38.700 69.893 1.00 117.66 328 LEU A O 1
ATOM 2332 N N . VAL A 1 329 ? 56.056 40.164 71.515 1.00 126.68 329 VAL A N 1
ATOM 2333 C CA . VAL A 1 329 ? 54.696 40.327 71.018 1.00 125.42 329 VAL A CA 1
ATOM 2334 C C . VAL A 1 329 ? 54.732 41.153 69.734 1.00 127.67 329 VAL A C 1
ATOM 2335 O O . VAL A 1 329 ? 53.853 41.023 68.885 1.00 129.59 329 VAL A O 1
ATOM 2339 N N . ALA A 1 330 ? 55.765 41.981 69.584 1.00 129.60 330 ALA A N 1
ATOM 2340 C CA . ALA A 1 330 ? 55.961 42.729 68.346 1.00 127.20 330 ALA A CA 1
ATOM 2341 C C . ALA A 1 330 ? 56.435 41.797 67.232 1.00 121.15 330 ALA A C 1
ATOM 2342 O O . ALA A 1 330 ? 55.926 41.845 66.106 1.00 120.49 330 ALA A O 1
ATOM 2344 N N . VAL A 1 331 ? 57.407 40.948 67.556 1.00 117.67 331 VAL A N 1
ATOM 2345 C CA . VAL A 1 331 ? 57.930 39.971 66.603 1.00 114.69 331 VAL A CA 1
ATOM 2346 C C . VAL A 1 331 ? 56.824 39.036 66.115 1.00 114.30 331 VAL A C 1
ATOM 2347 O O . VAL A 1 331 ? 56.717 38.736 64.922 1.00 115.96 331 VAL A O 1
ATOM 2351 N N . MET A 1 332 ? 55.993 38.582 67.045 1.00 117.32 332 MET A N 1
ATOM 2352 C CA . MET A 1 332 ? 54.859 37.744 66.689 1.00 117.84 332 MET A CA 1
ATOM 2353 C C . MET A 1 332 ? 53.845 38.540 65.877 1.00 118.32 332 MET A C 1
ATOM 2354 O O . MET A 1 332 ? 53.230 38.019 64.939 1.00 122.19 332 MET A O 1
ATOM 2359 N N . MET A 1 333 ? 53.690 39.812 66.236 1.00 119.07 333 MET A N 1
ATOM 2360 C CA . MET A 1 333 ? 52.765 40.692 65.538 1.00 124.89 333 MET A CA 1
ATOM 2361 C C . MET A 1 333 ? 53.151 40.834 64.069 1.00 127.46 333 MET A C 1
ATOM 2362 O O . MET A 1 333 ? 52.278 40.923 63.208 1.00 128.51 333 MET A O 1
ATOM 2367 N N . VAL A 1 334 ? 54.449 40.847 63.773 1.00 128.14 334 VAL A N 1
ATOM 2368 C CA . VAL A 1 334 ? 54.862 40.978 62.379 1.00 130.73 334 VAL A CA 1
ATOM 2369 C C . VAL A 1 334 ? 54.913 39.626 61.678 1.00 127.53 334 VAL A C 1
ATOM 2370 O O . VAL A 1 334 ? 54.704 39.557 60.463 1.00 133.00 334 VAL A O 1
ATOM 2374 N N . VAL A 1 335 ? 55.176 38.553 62.425 1.00 119.84 335 VAL A N 1
ATOM 2375 C CA . VAL A 1 335 ? 55.236 37.233 61.799 1.00 116.26 335 VAL A CA 1
ATOM 2376 C C . VAL A 1 335 ? 53.819 36.853 61.341 1.00 116.93 335 VAL A C 1
ATOM 2377 O O . VAL A 1 335 ? 53.647 36.285 60.260 1.00 124.54 335 VAL A O 1
ATOM 2381 N N . ALA A 1 336 ? 52.813 37.227 62.136 1.00 121.45 336 ALA A N 1
ATOM 2382 C CA . ALA A 1 336 ? 51.410 37.058 61.753 1.00 121.19 336 ALA A CA 1
ATOM 2383 C C . ALA A 1 336 ? 51.099 37.766 60.435 1.00 122.21 336 ALA A C 1
ATOM 2384 O O . ALA A 1 336 ? 50.541 37.165 59.515 1.00 115.96 336 ALA A O 1
ATOM 2386 N N . ILE A 1 337 ? 51.453 39.048 60.359 1.00 126.52 337 ILE A N 1
ATOM 2387 C CA . ILE A 1 337 ? 51.234 39.847 59.156 1.00 133.59 337 ILE A CA 1
ATOM 2388 C C . ILE A 1 337 ? 51.919 39.223 57.944 1.00 131.49 337 ILE A C 1
ATOM 2389 O O . ILE A 1 337 ? 51.340 39.145 56.862 1.00 136.96 337 ILE A O 1
ATOM 2394 N N . SER A 1 338 ? 53.155 38.779 58.136 1.00 124.95 338 SER A N 1
ATOM 2395 C CA . SER A 1 338 ? 53.893 38.119 57.075 1.00 126.58 338 SER A CA 1
ATOM 2396 C C . SER A 1 338 ? 53.172 36.846 56.634 1.00 125.87 338 SER A C 1
ATOM 2397 O O . SER A 1 338 ? 53.171 36.505 55.446 1.00 133.07 338 SER A O 1
ATOM 2400 N N . THR A 1 339 ? 52.533 36.159 57.579 1.00 125.90 339 THR A N 1
ATOM 2401 C CA . THR A 1 339 ? 51.901 34.882 57.254 1.00 124.42 339 THR A CA 1
ATOM 2402 C C . THR A 1 339 ? 50.561 35.056 56.526 1.00 133.92 339 THR A C 1
ATOM 2403 O O . THR A 1 339 ? 50.306 34.364 55.540 1.00 131.74 339 THR A O 1
ATOM 2407 N N . PHE A 1 340 ? 49.719 35.983 56.984 1.00 140.45 340 PHE A N 1
ATOM 2408 C CA . PHE A 1 340 ? 48.342 36.077 56.478 1.00 137.55 340 PHE A CA 1
ATOM 2409 C C . PHE A 1 340 ? 48.221 36.467 55.010 1.00 144.65 340 PHE A C 1
ATOM 2410 O O . PHE A 1 340 ? 47.761 35.669 54.195 1.00 148.86 340 PHE A O 1
ATOM 2418 N N . ASP A 1 341 ? 48.617 37.701 54.698 1.00 148.47 341 ASP A N 1
ATOM 2419 C CA . ASP A 1 341 ? 48.352 38.343 53.406 1.00 152.34 341 ASP A CA 1
ATOM 2420 C C . ASP A 1 341 ? 48.510 37.442 52.183 1.00 148.79 341 ASP A C 1
ATOM 2421 O O . ASP A 1 341 ? 49.613 37.017 51.841 1.00 160.38 341 ASP A O 1
ATOM 2426 N N . TRP A 1 342 ? 47.385 37.162 51.533 1.00 140.12 342 TRP A N 1
ATOM 2427 C CA . TRP A 1 342 ? 47.358 36.340 50.331 1.00 155.00 342 TRP A CA 1
ATOM 2428 C C . TRP A 1 342 ? 46.755 37.094 49.158 1.00 163.14 342 TRP A C 1
ATOM 2429 O O . TRP A 1 342 ? 46.700 38.324 49.152 1.00 162.84 342 TRP A O 1
ATOM 2440 N N . GLY A 1 343 ? 46.301 36.339 48.164 1.00 161.78 343 GLY A N 1
ATOM 2441 C CA . GLY A 1 343 ? 45.564 36.905 47.054 1.00 168.12 343 GLY A CA 1
ATOM 2442 C C . GLY A 1 343 ? 44.093 36.998 47.404 1.00 178.46 343 GLY A C 1
ATOM 2443 O O . GLY A 1 343 ? 43.331 36.056 47.184 1.00 179.87 343 GLY A O 1
ATOM 2444 N N . SER A 1 344 ? 43.696 38.132 47.969 1.00 176.18 344 SER A N 1
ATOM 2445 C CA . SER A 1 344 ? 42.296 38.377 48.289 1.00 175.24 344 SER A CA 1
ATOM 2446 C C . SER A 1 344 ? 41.527 38.645 47.002 1.00 184.96 344 SER A C 1
ATOM 2447 O O . SER A 1 344 ? 41.166 39.786 46.715 1.00 189.40 344 SER A O 1
ATOM 2450 N N . LEU A 1 345 ? 41.286 37.583 46.236 1.00 187.69 345 LEU A N 1
ATOM 2451 C CA . LEU A 1 345 ? 40.726 37.689 44.890 1.00 187.79 345 LEU A CA 1
ATOM 2452 C C . LEU A 1 345 ? 39.422 38.481 44.835 1.00 195.24 345 LEU A C 1
ATOM 2453 O O . LEU A 1 345 ? 38.620 38.452 45.769 1.00 188.02 345 LEU A O 1
ATOM 2458 N N . ARG A 1 346 ? 39.228 39.194 43.730 1.00 199.95 346 ARG A N 1
ATOM 2459 C CA . ARG A 1 346 ? 38.045 40.025 43.543 1.00 204.41 346 ARG A CA 1
ATOM 2460 C C . ARG A 1 346 ? 36.803 39.177 43.285 1.00 201.76 346 ARG A C 1
ATOM 2461 O O . ARG A 1 346 ? 36.874 37.948 43.240 1.00 199.53 346 ARG A O 1
ATOM 2469 N N . PHE A 1 351 ? 36.314 33.316 39.940 1.00 190.69 351 PHE A N 1
ATOM 2470 C CA . PHE A 1 351 ? 36.989 32.306 40.746 1.00 174.22 351 PHE A CA 1
ATOM 2471 C C . PHE A 1 351 ? 35.972 31.388 41.416 1.00 172.87 351 PHE A C 1
ATOM 2472 O O . PHE A 1 351 ? 34.927 31.852 41.872 1.00 165.40 351 PHE A O 1
ATOM 2480 N N . PRO A 1 352 ? 36.279 30.079 41.469 1.00 167.69 352 PRO A N 1
ATOM 2481 C CA . PRO A 1 352 ? 35.392 29.043 42.016 1.00 159.43 352 PRO A CA 1
ATOM 2482 C C . PRO A 1 352 ? 34.807 29.415 43.374 1.00 153.93 352 PRO A C 1
ATOM 2483 O O . PRO A 1 352 ? 35.550 29.593 44.339 1.00 155.64 352 PRO A O 1
ATOM 2487 N N . LYS A 1 353 ? 33.484 29.534 43.434 1.00 161.90 353 LYS A N 1
ATOM 2488 C CA . LYS A 1 353 ? 32.803 29.942 44.656 1.00 163.27 353 LYS A CA 1
ATOM 2489 C C . LYS A 1 353 ? 33.017 28.931 45.777 1.00 154.69 353 LYS A C 1
ATOM 2490 O O . LYS A 1 353 ? 33.156 29.306 46.938 1.00 152.52 353 LYS A O 1
ATOM 2496 N N . GLY A 1 354 ? 33.048 27.651 45.419 1.00 154.72 354 GLY A N 1
ATOM 2497 C CA . GLY A 1 354 ? 33.205 26.584 46.391 1.00 148.41 354 GLY A CA 1
ATOM 2498 C C . GLY A 1 354 ? 34.514 26.634 47.157 1.00 145.15 354 GLY A C 1
ATOM 2499 O O . GLY A 1 354 ? 34.537 26.434 48.371 1.00 142.28 354 GLY A O 1
ATOM 2500 N N . GLU A 1 355 ? 35.606 26.903 46.449 1.00 143.08 355 GLU A N 1
ATOM 2501 C CA . GLU A 1 355 ? 36.930 26.948 47.063 1.00 136.95 355 GLU A CA 1
ATOM 2502 C C . GLU A 1 355 ? 37.049 28.131 48.029 1.00 139.55 355 GLU A C 1
ATOM 2503 O O . GLU A 1 355 ? 37.568 27.993 49.146 1.00 139.13 355 GLU A O 1
ATOM 2509 N N . THR A 1 356 ? 36.559 29.287 47.591 1.00 140.52 356 THR A N 1
ATOM 2510 C CA . THR A 1 356 ? 36.485 30.472 48.440 1.00 141.66 356 THR A CA 1
ATOM 2511 C C . THR A 1 356 ? 35.646 30.174 49.680 1.00 135.89 356 THR A C 1
ATOM 2512 O O . THR A 1 356 ? 35.994 30.574 50.794 1.00 133.93 356 THR A O 1
ATOM 2516 N N . VAL A 1 357 ? 34.545 29.456 49.472 1.00 136.06 357 VAL A N 1
ATOM 2517 C CA . VAL A 1 357 ? 33.682 29.014 50.560 1.00 137.81 357 VAL A CA 1
ATOM 2518 C C . VAL A 1 357 ? 34.461 28.157 51.553 1.00 129.49 357 VAL A C 1
ATOM 2519 O O . VAL A 1 357 ? 34.307 28.314 52.761 1.00 131.99 357 VAL A O 1
ATOM 2523 N N . VAL A 1 358 ? 35.311 27.270 51.042 1.00 120.98 358 VAL A N 1
ATOM 2524 C CA . VAL A 1 358 ? 36.133 26.425 51.903 1.00 125.55 358 VAL A CA 1
ATOM 2525 C C . VAL A 1 358 ? 37.099 27.264 52.741 1.00 125.73 358 VAL A C 1
ATOM 2526 O O . VAL A 1 358 ? 37.152 27.122 53.972 1.00 134.09 358 VAL A O 1
ATOM 2530 N N . MET A 1 359 ? 37.850 28.142 52.076 1.00 120.69 359 MET A N 1
ATOM 2531 C CA . MET A 1 359 ? 38.811 28.999 52.773 1.00 124.19 359 MET A CA 1
ATOM 2532 C C . MET A 1 359 ? 38.142 29.827 53.865 1.00 128.07 359 MET A C 1
ATOM 2533 O O . MET A 1 359 ? 38.560 29.796 55.025 1.00 127.70 359 MET A O 1
ATOM 2538 N N . LEU A 1 360 ? 37.098 30.561 53.489 1.00 128.83 360 LEU A N 1
ATOM 2539 C CA . LEU A 1 360 ? 36.382 31.415 54.431 1.00 127.92 360 LEU A CA 1
ATOM 2540 C C . LEU A 1 360 ? 35.729 30.609 55.550 1.00 124.82 360 LEU A C 1
ATOM 2541 O O . LEU A 1 360 ? 35.587 31.097 56.670 1.00 124.50 360 LEU A O 1
ATOM 2546 N N . ALA A 1 361 ? 35.333 29.377 55.244 1.00 118.11 361 ALA A N 1
ATOM 2547 C CA . ALA A 1 361 ? 34.768 28.493 56.255 1.00 121.33 361 ALA A CA 1
ATOM 2548 C C . ALA A 1 361 ? 35.813 28.180 57.314 1.00 119.95 361 ALA A C 1
ATOM 2549 O O . ALA A 1 361 ? 35.575 28.373 58.510 1.00 122.27 361 ALA A O 1
ATOM 2551 N N . THR A 1 362 ? 36.968 27.695 56.865 1.00 120.94 362 THR A N 1
ATOM 2552 C CA . THR A 1 362 ? 38.071 27.392 57.773 1.00 117.21 362 THR A CA 1
ATOM 2553 C C . THR A 1 362 ? 38.441 28.613 58.613 1.00 115.53 362 THR A C 1
ATOM 2554 O O . THR A 1 362 ? 38.542 28.528 59.843 1.00 115.93 362 THR A O 1
ATOM 2558 N N . VAL A 1 363 ? 38.621 29.746 57.939 1.00 118.00 363 VAL A N 1
ATOM 2559 C CA . VAL A 1 363 ? 38.975 31.002 58.597 1.00 119.71 363 VAL A CA 1
ATOM 2560 C C . VAL A 1 363 ? 37.976 31.392 59.685 1.00 125.30 363 VAL A C 1
ATOM 2561 O O . VAL A 1 363 ? 38.354 31.585 60.839 1.00 125.55 363 VAL A O 1
ATOM 2565 N N . ALA A 1 364 ? 36.705 31.496 59.310 1.00 123.19 364 ALA A N 1
ATOM 2566 C CA . ALA A 1 364 ? 35.659 31.928 60.232 1.00 128.17 364 ALA A CA 1
ATOM 2567 C C . ALA A 1 364 ? 35.491 30.970 61.409 1.00 127.26 364 ALA A C 1
ATOM 2568 O O . ALA A 1 364 ? 35.353 31.405 62.554 1.00 129.17 364 ALA A O 1
ATOM 2570 N N . VAL A 1 365 ? 35.501 29.670 61.127 1.00 120.49 365 VAL A N 1
ATOM 2571 C CA . VAL A 1 365 ? 35.345 28.670 62.180 1.00 116.61 365 VAL A CA 1
ATOM 2572 C C . VAL A 1 365 ? 36.506 28.729 63.171 1.00 122.15 365 VAL A C 1
ATOM 2573 O O . VAL A 1 365 ? 36.292 28.716 64.387 1.00 127.25 365 VAL A O 1
ATOM 2577 N N . THR A 1 366 ? 37.729 28.814 62.653 1.00 119.58 366 THR A N 1
ATOM 2578 C CA . THR A 1 366 ? 38.900 28.912 63.519 1.00 119.50 366 THR A CA 1
ATOM 2579 C C . THR A 1 366 ? 38.863 30.194 64.349 1.00 123.42 366 THR A C 1
ATOM 2580 O O . THR A 1 366 ? 39.179 30.182 65.538 1.00 120.58 366 THR A O 1
ATOM 2584 N N . VAL A 1 367 ? 38.464 31.295 63.720 1.00 121.37 367 VAL A N 1
ATOM 2585 C CA . VAL A 1 367 ? 38.357 32.581 64.403 1.00 123.96 367 VAL A CA 1
ATOM 2586 C C . VAL A 1 367 ? 37.353 32.528 65.551 1.00 131.38 367 VAL A C 1
ATOM 2587 O O . VAL A 1 367 ? 37.634 32.992 66.658 1.00 133.42 367 VAL A O 1
ATOM 2591 N N . PHE A 1 368 ? 36.187 31.949 65.288 1.00 131.36 368 PHE A N 1
ATOM 2592 C CA . PHE A 1 368 ? 35.119 31.906 66.281 1.00 132.34 368 PHE A CA 1
ATOM 2593 C C . PHE A 1 368 ? 35.413 30.934 67.421 1.00 132.91 368 PHE A C 1
ATOM 2594 O O . PHE A 1 368 ? 35.146 31.237 68.584 1.00 139.09 368 PHE A O 1
ATOM 2602 N N . THR A 1 369 ? 35.966 29.771 67.091 1.00 126.87 369 THR A N 1
ATOM 2603 C CA . THR A 1 369 ? 36.149 28.717 68.085 1.00 122.71 369 THR A CA 1
ATOM 2604 C C . THR A 1 369 ? 37.531 28.753 68.740 1.00 122.00 369 THR A C 1
ATOM 2605 O O . THR A 1 369 ? 37.737 28.153 69.796 1.00 125.34 369 THR A O 1
ATOM 2609 N N . HIS A 1 370 ? 38.464 29.470 68.115 1.00 132.05 370 HIS A N 1
ATOM 2610 C CA . HIS A 1 370 ? 39.864 29.499 68.548 1.00 133.73 370 HIS A CA 1
ATOM 2611 C C . HIS A 1 370 ? 40.466 28.097 68.516 1.00 123.08 370 HIS A C 1
ATOM 2612 O O . HIS A 1 370 ? 41.296 27.745 69.354 1.00 119.10 370 HIS A O 1
ATOM 2619 N N . ASP A 1 371 ? 40.038 27.302 67.539 1.00 119.03 371 ASP A N 1
ATOM 2620 C CA . ASP A 1 371 ? 40.541 25.945 67.365 1.00 117.08 371 ASP A CA 1
ATOM 2621 C C . ASP A 1 371 ? 40.913 25.713 65.904 1.00 123.66 371 ASP A C 1
ATOM 2622 O O . ASP A 1 371 ? 40.041 25.577 65.045 1.00 130.02 371 ASP A O 1
ATOM 2627 N N . LEU A 1 372 ? 42.213 25.669 65.633 1.00 115.91 372 LEU A N 1
ATOM 2628 C CA . LEU A 1 372 ? 42.715 25.487 64.276 1.00 118.23 372 LEU A CA 1
ATOM 2629 C C . LEU A 1 372 ? 42.360 24.098 63.749 1.00 121.56 372 LEU A C 1
ATOM 2630 O O . LEU A 1 372 ? 42.069 23.924 62.560 1.00 121.34 372 LEU A O 1
ATOM 2635 N N . SER A 1 373 ? 42.373 23.119 64.650 1.00 114.35 373 SER A N 1
ATOM 2636 C CA . SER A 1 373 ? 42.056 21.738 64.306 1.00 119.91 373 SER A CA 1
ATOM 2637 C C . SER A 1 373 ? 40.648 21.605 63.731 1.00 126.49 373 SER A C 1
ATOM 2638 O O . SER A 1 373 ? 40.421 20.834 62.799 1.00 127.30 373 SER A O 1
ATOM 2641 N N . LEU A 1 374 ? 39.706 22.358 64.292 1.00 120.05 374 LEU A N 1
ATOM 2642 C CA . LEU A 1 374 ? 38.329 22.334 63.812 1.00 121.03 374 LEU A CA 1
ATOM 2643 C C . LEU A 1 374 ? 38.218 22.935 62.417 1.00 125.62 374 LEU A C 1
ATOM 2644 O O . LEU A 1 374 ? 37.503 22.408 61.563 1.00 129.09 374 LEU A O 1
ATOM 2649 N N . GLY A 1 375 ? 38.925 24.039 62.192 1.00 120.88 375 GLY A N 1
ATOM 2650 C CA . GLY A 1 375 ? 38.966 24.661 60.881 1.00 118.89 375 GLY A CA 1
ATOM 2651 C C . GLY A 1 375 ? 39.498 23.691 59.845 1.00 115.64 375 GLY A C 1
ATOM 2652 O O . GLY A 1 375 ? 38.935 23.551 58.755 1.00 115.50 375 GLY A O 1
ATOM 2653 N N . VAL A 1 376 ? 40.586 23.011 60.197 1.00 120.95 376 VAL A N 1
ATOM 2654 C CA . VAL A 1 376 ? 41.154 21.984 59.331 1.00 122.66 376 VAL A CA 1
ATOM 2655 C C . VAL A 1 376 ? 40.132 20.883 59.052 1.00 120.95 376 VAL A C 1
ATOM 2656 O O . VAL A 1 376 ? 39.971 20.450 57.911 1.00 119.49 376 VAL A O 1
ATOM 2660 N N . LEU A 1 377 ? 39.434 20.453 60.099 1.00 116.36 377 LEU A N 1
ATOM 2661 C CA . LEU A 1 377 ? 38.438 19.389 59.993 1.00 117.27 377 LEU A CA 1
ATOM 2662 C C . LEU A 1 377 ? 37.320 19.739 59.013 1.00 120.15 377 LEU A C 1
ATOM 2663 O O . LEU A 1 377 ? 37.004 18.960 58.102 1.00 123.20 377 LEU A O 1
ATOM 2668 N N . ILE A 1 378 ? 36.726 20.914 59.196 1.00 114.80 378 ILE A N 1
ATOM 2669 C CA . ILE A 1 378 ? 35.633 21.334 58.332 1.00 121.48 378 ILE A CA 1
ATOM 2670 C C . ILE A 1 378 ? 36.144 21.588 56.916 1.00 120.85 378 ILE A C 1
ATOM 2671 O O . ILE A 1 378 ? 35.405 21.410 55.949 1.00 122.26 378 ILE A O 1
ATOM 2676 N N . GLY A 1 379 ? 37.408 21.986 56.795 1.00 119.96 379 GLY A N 1
ATOM 2677 C CA . GLY A 1 379 ? 38.020 22.141 55.489 1.00 112.22 379 GLY A CA 1
ATOM 2678 C C . GLY A 1 379 ? 38.049 20.805 54.776 1.00 115.33 379 GLY A C 1
ATOM 2679 O O . GLY A 1 379 ? 37.653 20.694 53.611 1.00 114.79 379 GLY A O 1
ATOM 2680 N N . VAL A 1 380 ? 38.504 19.783 55.496 1.00 112.41 380 VAL A N 1
ATOM 2681 C CA . VAL A 1 380 ? 38.572 18.429 54.964 1.00 113.90 380 VAL A CA 1
ATOM 2682 C C . VAL A 1 380 ? 37.199 17.921 54.532 1.00 118.42 380 VAL A C 1
ATOM 2683 O O . VAL A 1 380 ? 37.035 17.461 53.400 1.00 123.21 380 VAL A O 1
ATOM 2687 N N . VAL A 1 381 ? 36.211 18.011 55.421 1.00 111.02 381 VAL A N 1
ATOM 2688 C CA . VAL A 1 381 ? 34.895 17.462 55.100 1.00 120.47 381 VAL A CA 1
ATOM 2689 C C . VAL A 1 381 ? 34.202 18.246 53.979 1.00 113.72 381 VAL A C 1
ATOM 2690 O O . VAL A 1 381 ? 33.511 17.655 53.150 1.00 115.48 381 VAL A O 1
ATOM 2694 N N . LEU A 1 382 ? 34.399 19.563 53.938 1.00 109.16 382 LEU A N 1
ATOM 2695 C CA . LEU A 1 382 ? 33.816 20.378 52.875 1.00 109.19 382 LEU A CA 1
ATOM 2696 C C . LEU A 1 382 ? 34.435 20.029 51.530 1.00 117.56 382 LEU A C 1
ATOM 2697 O O . LEU A 1 382 ? 33.724 19.815 50.545 1.00 109.98 382 LEU A O 1
ATOM 2702 N N . SER A 1 383 ? 35.763 19.974 51.497 1.00 120.88 383 SER A N 1
ATOM 2703 C CA . SER A 1 383 ? 36.476 19.578 50.292 1.00 112.76 383 SER A CA 1
ATOM 2704 C C . SER A 1 383 ? 36.021 18.195 49.834 1.00 119.29 383 SER A C 1
ATOM 2705 O O . SER A 1 383 ? 35.911 17.933 48.636 1.00 131.72 383 SER A O 1
ATOM 2708 N N . ALA A 1 384 ? 35.741 17.322 50.797 1.00 113.53 384 ALA A N 1
ATOM 2709 C CA . ALA A 1 384 ? 35.261 15.977 50.497 1.00 119.76 384 ALA A CA 1
ATOM 2710 C C . ALA A 1 384 ? 33.870 16.007 49.866 1.00 123.54 384 ALA A C 1
ATOM 2711 O O . ALA A 1 384 ? 33.598 15.274 48.914 1.00 132.21 384 ALA A O 1
ATOM 2713 N N . LEU A 1 385 ? 32.994 16.854 50.400 1.00 120.95 385 LEU A N 1
ATOM 2714 C CA . LEU A 1 385 ? 31.643 16.995 49.862 1.00 121.88 385 LEU A CA 1
ATOM 2715 C C . LEU A 1 385 ? 31.672 17.534 48.435 1.00 122.93 385 LEU A C 1
ATOM 2716 O O . LEU A 1 385 ? 31.046 16.967 47.535 1.00 120.65 385 LEU A O 1
ATOM 2721 N N . PHE A 1 386 ? 32.401 18.630 48.235 1.00 125.01 386 PHE A N 1
ATOM 2722 C CA . PHE A 1 386 ? 32.556 19.208 46.903 1.00 120.52 386 PHE A CA 1
ATOM 2723 C C . PHE A 1 386 ? 33.150 18.186 45.941 1.00 122.77 386 PHE A C 1
ATOM 2724 O O . PHE A 1 386 ? 32.773 18.130 44.770 1.00 125.98 386 PHE A O 1
ATOM 2732 N N . PHE A 1 387 ? 34.075 17.376 46.448 1.00 121.80 387 PHE A N 1
ATOM 2733 C CA . PHE A 1 387 ? 34.670 16.306 45.660 1.00 130.88 387 PHE A CA 1
ATOM 2734 C C . PHE A 1 387 ? 33.603 15.311 45.215 1.00 127.60 387 PHE A C 1
ATOM 2735 O O . PHE A 1 387 ? 33.529 14.954 44.040 1.00 129.65 387 PHE A O 1
ATOM 2743 N N . ALA A 1 388 ? 32.769 14.881 46.158 1.00 130.16 388 ALA A N 1
ATOM 2744 C CA . ALA A 1 388 ? 31.678 13.957 45.859 1.00 130.20 388 ALA A CA 1
ATOM 2745 C C . ALA A 1 388 ? 30.700 14.563 44.855 1.00 130.97 388 ALA A C 1
ATOM 2746 O O . ALA A 1 388 ? 30.047 13.843 44.098 1.00 129.79 388 ALA A O 1
ATOM 2748 N N . ARG A 1 389 ? 30.604 15.888 44.852 1.00 131.44 389 ARG A N 1
ATOM 2749 C CA . ARG A 1 389 ? 29.737 16.583 43.908 1.00 137.60 389 ARG A CA 1
ATOM 2750 C C . ARG A 1 389 ? 30.379 16.694 42.529 1.00 142.39 389 ARG A C 1
ATOM 2751 O O . ARG A 1 389 ? 29.684 16.809 41.519 1.00 145.54 389 ARG A O 1
ATOM 2759 N N . LYS A 1 390 ? 31.706 16.663 42.492 1.00 149.68 390 LYS A N 1
ATOM 2760 C CA . LYS A 1 390 ? 32.435 16.704 41.230 1.00 136.55 390 LYS A CA 1
ATOM 2761 C C . LYS A 1 390 ? 32.520 15.318 40.598 1.00 139.10 390 LYS A C 1
ATOM 2762 O O . LYS A 1 390 ? 32.654 15.190 39.381 1.00 157.52 390 LYS A O 1
ATOM 2768 N N . VAL A 1 391 ? 32.431 14.284 41.428 1.00 136.60 391 VAL A N 1
ATOM 2769 C CA . VAL A 1 391 ? 32.713 12.924 40.985 1.00 137.96 391 VAL A CA 1
ATOM 2770 C C . VAL A 1 391 ? 31.454 12.060 40.816 1.00 143.11 391 VAL A C 1
ATOM 2771 O O . VAL A 1 391 ? 31.438 11.138 39.998 1.00 145.85 391 VAL A O 1
ATOM 2775 N N . SER A 1 392 ? 30.391 12.362 41.557 1.00 143.71 392 SER A N 1
ATOM 2776 C CA . SER A 1 392 ? 29.209 11.500 41.517 1.00 149.13 392 SER A CA 1
ATOM 2777 C C . SER A 1 392 ? 27.861 12.220 41.449 1.00 154.24 392 SER A C 1
ATOM 2778 O O . SER A 1 392 ? 27.790 13.444 41.336 1.00 153.15 392 SER A O 1
ATOM 2781 N N . GLN A 1 393 ? 26.795 11.425 41.518 1.00 161.11 393 GLN A N 1
ATOM 2782 C CA . GLN A 1 393 ? 25.424 11.909 41.384 1.00 161.23 393 GLN A CA 1
ATOM 2783 C C . GLN A 1 393 ? 24.707 11.984 42.733 1.00 148.52 393 GLN A C 1
ATOM 2784 O O . GLN A 1 393 ? 24.271 13.057 43.152 1.00 141.46 393 GLN A O 1
ATOM 2790 N N . LEU A 1 394 ? 24.572 10.831 43.387 1.00 146.24 394 LEU A N 1
ATOM 2791 C CA . LEU A 1 394 ? 23.985 10.706 44.726 1.00 149.78 394 LEU A CA 1
ATOM 2792 C C . LEU A 1 394 ? 22.504 11.088 44.823 1.00 150.57 394 LEU A C 1
ATOM 2793 O O . LEU A 1 394 ? 21.896 10.933 45.883 1.00 136.41 394 LEU A O 1
ATOM 2798 N N . SER A 1 395 ? 21.925 11.577 43.731 1.00 156.16 395 SER A N 1
ATOM 2799 C CA . SER A 1 395 ? 20.501 11.900 43.710 1.00 145.65 395 SER A CA 1
ATOM 2800 C C . SER A 1 395 ? 19.979 12.037 42.286 1.00 154.03 395 SER A C 1
ATOM 2801 O O . SER A 1 395 ? 20.600 12.688 41.447 1.00 154.91 395 SER A O 1
ATOM 2804 N N . GLN A 1 396 ? 18.832 11.422 42.021 1.00 158.68 396 GLN A N 1
ATOM 2805 C CA . GLN A 1 396 ? 18.205 11.521 40.711 1.00 159.38 396 GLN A CA 1
ATOM 2806 C C . GLN A 1 396 ? 16.689 11.574 40.838 1.00 152.70 396 GLN A C 1
ATOM 2807 O O . GLN A 1 396 ? 16.111 11.018 41.773 1.00 150.12 396 GLN A O 1
ATOM 2813 N N . VAL A 1 397 ? 16.048 12.259 39.898 1.00 156.09 397 VAL A N 1
ATOM 2814 C CA . VAL A 1 397 ? 14.595 12.301 39.855 1.00 148.41 397 VAL A CA 1
ATOM 2815 C C . VAL A 1 397 ? 14.095 11.386 38.744 1.00 158.19 397 VAL A C 1
ATOM 2816 O O . VAL A 1 397 ? 14.770 11.192 37.731 1.00 171.83 397 VAL A O 1
ATOM 2820 N N . THR A 1 398 ? 12.920 10.804 38.949 1.00 159.39 398 THR A N 1
ATOM 2821 C CA . THR A 1 398 ? 12.319 9.934 37.949 1.00 162.22 398 THR A CA 1
ATOM 2822 C C . THR A 1 398 ? 10.855 10.297 37.733 1.00 164.40 398 THR A C 1
ATOM 2823 O O . THR A 1 398 ? 10.006 10.017 38.582 1.00 163.41 398 THR A O 1
ATOM 2827 N N . PRO A 1 399 ? 10.566 10.951 36.597 1.00 166.55 399 PRO A N 1
ATOM 2828 C CA . PRO A 1 399 ? 9.209 11.320 36.181 1.00 167.81 399 PRO A CA 1
ATOM 2829 C C . PRO A 1 399 ? 8.374 10.102 35.797 1.00 170.29 399 PRO A C 1
ATOM 2830 O O . PRO A 1 399 ? 8.769 9.330 34.924 1.00 167.09 399 PRO A O 1
ATOM 2834 N N . VAL A 1 400 ? 7.230 9.939 36.452 1.00 173.15 400 VAL A N 1
ATOM 2835 C CA . VAL A 1 400 ? 6.345 8.808 36.202 1.00 173.81 400 VAL A CA 1
ATOM 2836 C C . VAL A 1 400 ? 4.926 9.317 35.948 1.00 175.59 400 VAL A C 1
ATOM 2837 O O . VAL A 1 400 ? 4.518 10.340 36.502 1.00 172.32 400 VAL A O 1
ATOM 2841 N N . ASP A 1 401 ? 4.185 8.620 35.091 1.00 183.05 401 ASP A N 1
ATOM 2842 C CA . ASP A 1 401 ? 2.801 8.981 34.812 1.00 186.45 401 ASP A CA 1
ATOM 2843 C C . ASP A 1 401 ? 1.823 7.999 35.442 1.00 188.34 401 ASP A C 1
ATOM 2844 O O . ASP A 1 401 ? 1.874 6.799 35.174 1.00 190.17 401 ASP A O 1
ATOM 2849 N N . GLU A 1 402 ? 0.935 8.515 36.284 1.00 186.64 402 GLU A N 1
ATOM 2850 C CA . GLU A 1 402 ? -0.180 7.728 36.787 1.00 194.68 402 GLU A CA 1
ATOM 2851 C C . GLU A 1 402 ? -1.234 7.681 35.686 1.00 195.41 402 GLU A C 1
ATOM 2852 O O . GLU A 1 402 ? -1.150 8.439 34.719 1.00 190.50 402 GLU A O 1
ATOM 2858 N N . VAL A 1 403 ? -2.221 6.800 35.818 1.00 197.82 403 VAL A N 1
ATOM 2859 C CA . VAL A 1 403 ? -3.269 6.691 34.806 1.00 200.38 403 VAL A CA 1
ATOM 2860 C C . VAL A 1 403 ? -4.126 7.955 34.772 1.00 198.52 403 VAL A C 1
ATOM 2861 O O . VAL A 1 403 ? -4.862 8.193 33.815 1.00 195.90 403 VAL A O 1
ATOM 2865 N N . ASP A 1 404 ? -4.017 8.764 35.823 1.00 195.28 404 ASP A N 1
ATOM 2866 C CA . ASP A 1 404 ? -4.707 10.045 35.892 1.00 192.61 404 ASP A CA 1
ATOM 2867 C C . ASP A 1 404 ? -4.123 11.038 34.892 1.00 191.97 404 ASP A C 1
ATOM 2868 O O . ASP A 1 404 ? -4.748 12.048 34.569 1.00 190.19 404 ASP A O 1
ATOM 2873 N N . GLY A 1 405 ? -2.920 10.746 34.408 1.00 189.60 405 GLY A N 1
ATOM 2874 C CA . GLY A 1 405 ? -2.236 11.631 33.485 1.00 182.05 405 GLY A CA 1
ATOM 2875 C C . GLY A 1 405 ? -1.535 12.754 34.222 1.00 182.80 405 GLY A C 1
ATOM 2876 O O . GLY A 1 405 ? -1.246 13.804 33.648 1.00 180.90 405 GLY A O 1
ATOM 2877 N N . THR A 1 406 ? -1.265 12.529 35.503 1.00 181.57 406 THR A N 1
ATOM 2878 C CA . THR A 1 406 ? -0.594 13.521 36.334 1.00 174.60 406 THR A CA 1
ATOM 2879 C C . THR A 1 406 ? 0.875 13.169 36.540 1.00 176.82 406 THR A C 1
ATOM 2880 O O . THR A 1 406 ? 1.207 12.075 36.995 1.00 178.07 406 THR A O 1
ATOM 2884 N N . ARG A 1 407 ? 1.747 14.112 36.202 1.00 175.74 407 ARG A N 1
ATOM 2885 C CA . ARG A 1 407 ? 3.187 13.923 36.318 1.00 173.66 407 ARG A CA 1
ATOM 2886 C C . ARG A 1 407 ? 3.622 13.841 37.778 1.00 167.22 407 ARG A C 1
ATOM 2887 O O . ARG A 1 407 ? 3.468 14.806 38.528 1.00 159.18 407 ARG A O 1
ATOM 2895 N N . THR A 1 408 ? 4.160 12.696 38.186 1.00 167.18 408 THR A N 1
ATOM 2896 C CA . THR A 1 408 ? 4.727 12.592 39.525 1.00 161.23 408 THR A CA 1
ATOM 2897 C C . THR A 1 408 ? 6.244 12.401 39.448 1.00 159.62 408 THR A C 1
ATOM 2898 O O . THR A 1 408 ? 6.741 11.426 38.886 1.00 156.80 408 THR A O 1
ATOM 2902 N N . TYR A 1 409 ? 6.971 13.367 40.001 1.00 157.92 409 TYR A N 1
ATOM 2903 C CA . TYR A 1 409 ? 8.429 13.351 39.988 1.00 156.29 409 TYR A CA 1
ATOM 2904 C C . TYR A 1 409 ? 8.980 12.669 41.233 1.00 154.12 409 TYR A C 1
ATOM 2905 O O . TYR A 1 409 ? 8.909 13.222 42.330 1.00 154.53 409 TYR A O 1
ATOM 2914 N N . ARG A 1 410 ? 9.533 11.472 41.068 1.00 151.98 410 ARG A N 1
ATOM 2915 C CA . ARG A 1 410 ? 10.081 10.742 42.205 1.00 152.48 410 ARG A CA 1
ATOM 2916 C C . ARG A 1 410 ? 11.537 11.118 42.466 1.00 148.06 410 ARG A C 1
ATOM 2917 O O . ARG A 1 410 ? 12.448 10.616 41.807 1.00 154.64 410 ARG A O 1
ATOM 2925 N N . VAL A 1 411 ? 11.743 12.006 43.434 1.00 145.49 411 VAL A N 1
ATOM 2926 C CA . VAL A 1 411 ? 13.084 12.435 43.816 1.00 141.31 411 VAL A CA 1
ATOM 2927 C C . VAL A 1 411 ? 13.717 11.442 44.785 1.00 140.92 411 VAL A C 1
ATOM 2928 O O . VAL A 1 411 ? 13.241 11.270 45.907 1.00 146.09 411 VAL A O 1
ATOM 2932 N N . ARG A 1 412 ? 14.789 10.788 44.348 1.00 140.23 412 ARG A N 1
ATOM 2933 C CA . ARG A 1 412 ? 15.481 9.816 45.186 1.00 144.40 412 ARG A CA 1
ATOM 2934 C C . ARG A 1 412 ? 16.936 10.211 45.416 1.00 149.30 412 ARG A C 1
ATOM 2935 O O . ARG A 1 412 ? 17.558 10.840 44.561 1.00 155.15 412 ARG A O 1
ATOM 2943 N N . GLY A 1 413 ? 17.474 9.839 46.574 1.00 143.35 413 GLY A N 1
ATOM 2944 C CA . GLY A 1 413 ? 18.877 10.069 46.867 1.00 145.47 413 GLY A CA 1
ATOM 2945 C C . GLY A 1 413 ? 19.138 11.172 47.875 1.00 137.93 413 GLY A C 1
ATOM 2946 O O . GLY A 1 413 ? 18.210 11.799 48.386 1.00 126.84 413 GLY A O 1
ATOM 2947 N N . GLN A 1 414 ? 20.417 11.404 48.158 1.00 136.28 414 GLN A N 1
ATOM 2948 C CA . GLN A 1 414 ? 20.828 12.435 49.102 1.00 126.89 414 GLN A CA 1
ATOM 2949 C C . GLN A 1 414 ? 21.003 13.774 48.394 1.00 126.57 414 GLN A C 1
ATOM 2950 O O . GLN A 1 414 ? 21.636 13.850 47.341 1.00 128.93 414 GLN A O 1
ATOM 2956 N N . LEU A 1 415 ? 20.446 14.831 48.977 1.00 126.35 415 LEU A N 1
ATOM 2957 C CA . LEU A 1 415 ? 20.525 16.158 48.378 1.00 125.39 415 LEU A CA 1
ATOM 2958 C C . LEU A 1 415 ? 21.248 17.148 49.285 1.00 127.84 415 LEU A C 1
ATOM 2959 O O . LEU A 1 415 ? 20.691 17.615 50.279 1.00 130.33 415 LEU A O 1
ATOM 2964 N N . PHE A 1 416 ? 22.490 17.466 48.935 1.00 134.86 416 PHE A N 1
ATOM 2965 C CA . PHE A 1 416 ? 23.271 18.447 49.679 1.00 131.31 416 PHE A CA 1
ATOM 2966 C C . PHE A 1 416 ? 24.057 19.337 48.721 1.00 143.90 416 PHE A C 1
ATOM 2967 O O . PHE A 1 416 ? 24.578 18.859 47.712 1.00 143.74 416 PHE A O 1
ATOM 2975 N N . PHE A 1 417 ? 24.130 20.627 49.045 1.00 147.67 417 PHE A N 1
ATOM 2976 C CA . PHE A 1 417 ? 24.793 21.622 48.198 1.00 146.28 417 PHE A CA 1
ATOM 2977 C C . PHE A 1 417 ? 24.267 21.600 46.767 1.00 144.13 417 PHE A C 1
ATOM 2978 O O . PHE A 1 417 ? 25.008 21.891 45.827 1.00 151.33 417 PHE A O 1
ATOM 2986 N N . VAL A 1 418 ? 22.996 21.248 46.602 1.00 145.49 418 VAL A N 1
ATOM 2987 C CA . VAL A 1 418 ? 22.434 21.010 45.277 1.00 148.95 418 VAL A CA 1
ATOM 2988 C C . VAL A 1 418 ? 22.394 22.282 44.430 1.00 152.48 418 VAL A C 1
ATOM 2989 O O . VAL A 1 418 ? 22.173 23.382 44.940 1.00 146.36 418 VAL A O 1
ATOM 2993 N N . SER A 1 419 ? 22.643 22.124 43.134 1.00 152.58 419 SER A N 1
ATOM 2994 C CA . SER A 1 419 ? 22.515 23.223 42.188 1.00 147.21 419 SER A CA 1
ATOM 2995 C C . SER A 1 419 ? 21.066 23.348 41.736 1.00 148.93 419 SER A C 1
ATOM 2996 O O . SER A 1 419 ? 20.434 22.355 41.374 1.00 145.82 419 SER A O 1
ATOM 2999 N N . THR A 1 420 ? 20.541 24.568 41.765 1.00 151.12 420 THR A N 1
ATOM 3000 C CA . THR A 1 420 ? 19.155 24.813 41.385 1.00 151.56 420 THR A CA 1
ATOM 3001 C C . THR A 1 420 ? 18.936 24.576 39.894 1.00 152.49 420 THR A C 1
ATOM 3002 O O . THR A 1 420 ? 17.862 24.142 39.477 1.00 152.26 420 THR A O 1
ATOM 3006 N N . HIS A 1 421 ? 19.963 24.862 39.099 1.00 150.85 421 HIS A N 1
ATOM 3007 C CA . HIS A 1 421 ? 19.891 24.711 37.650 1.00 153.37 421 HIS A CA 1
ATOM 3008 C C . HIS A 1 421 ? 19.697 23.247 37.258 1.00 156.26 421 HIS A C 1
ATOM 3009 O O . HIS A 1 421 ? 18.834 22.920 36.439 1.00 162.36 421 HIS A O 1
ATOM 3016 N N . ASP A 1 422 ? 20.501 22.374 37.858 1.00 151.94 422 ASP A N 1
ATOM 3017 C CA . ASP A 1 422 ? 20.419 20.939 37.603 1.00 151.19 422 ASP A CA 1
ATOM 3018 C C . ASP A 1 422 ? 19.068 20.375 38.028 1.00 156.10 422 ASP A C 1
ATOM 3019 O O . ASP A 1 422 ? 18.575 19.408 37.448 1.00 158.49 422 ASP A O 1
ATOM 3024 N N . PHE A 1 423 ? 18.475 20.989 39.048 1.00 151.90 423 PHE A N 1
ATOM 3025 C CA . PHE A 1 423 ? 17.192 20.545 39.574 1.00 147.50 423 PHE A CA 1
ATOM 3026 C C . PHE A 1 423 ? 16.054 20.977 38.655 1.00 144.24 423 PHE A C 1
ATOM 3027 O O . PHE A 1 423 ? 15.138 20.203 38.376 1.00 146.66 423 PHE A O 1
ATOM 3035 N N . LEU A 1 424 ? 16.124 22.219 38.183 1.00 140.59 424 LEU A N 1
ATOM 3036 C CA . LEU A 1 424 ? 15.127 22.755 37.263 1.00 140.95 424 LEU A CA 1
ATOM 3037 C C . LEU A 1 424 ? 15.164 22.041 35.917 1.00 147.17 424 LEU A C 1
ATOM 3038 O O . LEU A 1 424 ? 14.123 21.801 35.305 1.00 149.15 424 LEU A O 1
ATOM 3043 N N . HIS A 1 425 ? 16.367 21.704 35.459 1.00 155.88 425 HIS A N 1
ATOM 3044 C CA . HIS A 1 425 ? 16.536 21.061 34.159 1.00 163.21 425 HIS A CA 1
ATOM 3045 C C . HIS A 1 425 ? 15.931 19.659 34.131 1.00 164.66 425 HIS A C 1
ATOM 3046 O O . HIS A 1 425 ? 15.575 19.149 33.068 1.00 170.19 425 HIS A O 1
ATOM 3053 N N . GLN A 1 426 ? 15.812 19.041 35.302 1.00 154.98 426 GLN A N 1
ATOM 3054 C CA . GLN A 1 426 ? 15.273 17.688 35.397 1.00 152.84 426 GLN A CA 1
ATOM 3055 C C . GLN A 1 426 ? 13.756 17.688 35.562 1.00 150.24 426 GLN A C 1
ATOM 3056 O O . GLN A 1 426 ? 13.144 16.638 35.759 1.00 146.88 426 GLN A O 1
ATOM 3062 N N . PHE A 1 427 ? 13.157 18.870 35.478 1.00 151.33 427 PHE A N 1
ATOM 3063 C CA . PHE A 1 427 ? 11.705 19.002 35.513 1.00 148.65 427 PHE A CA 1
ATOM 3064 C C . PHE A 1 427 ? 11.209 19.634 34.218 1.00 155.06 427 PHE A C 1
ATOM 3065 O O . PHE A 1 427 ? 11.900 20.456 33.618 1.00 161.85 427 PHE A O 1
ATOM 3073 N N . ASP A 1 428 ? 10.013 19.247 33.789 1.00 158.41 428 ASP A N 1
ATOM 3074 C CA . ASP A 1 428 ? 9.475 19.721 32.519 1.00 157.13 428 ASP A CA 1
ATOM 3075 C C . ASP A 1 428 ? 8.552 20.920 32.715 1.00 148.49 428 ASP A C 1
ATOM 3076 O O . ASP A 1 428 ? 7.510 20.815 33.363 1.00 150.95 428 ASP A O 1
ATOM 3081 N N . PHE A 1 429 ? 8.942 22.057 32.149 1.00 150.77 429 PHE A N 1
ATOM 3082 C CA . PHE A 1 429 ? 8.168 23.288 32.271 1.00 154.33 429 PHE A CA 1
ATOM 3083 C C . PHE A 1 429 ? 7.588 23.718 30.928 1.00 165.11 429 PHE A C 1
ATOM 3084 O O . PHE A 1 429 ? 6.979 24.782 30.820 1.00 166.64 429 PHE A O 1
ATOM 3092 N N . THR A 1 430 ? 7.784 22.886 29.909 1.00 166.04 430 THR A N 1
ATOM 3093 C CA . THR A 1 430 ? 7.346 23.209 28.554 1.00 169.13 430 THR A CA 1
ATOM 3094 C C . THR A 1 430 ? 5.830 23.364 28.456 1.00 174.78 430 THR A C 1
ATOM 3095 O O . THR A 1 430 ? 5.333 24.346 27.905 1.00 174.81 430 THR A O 1
ATOM 3099 N N . HIS A 1 431 ? 5.099 22.393 28.992 1.00 172.89 431 HIS A N 1
ATOM 3100 C CA . HIS A 1 431 ? 3.642 22.427 28.950 1.00 168.21 431 HIS A CA 1
ATOM 3101 C C . HIS A 1 431 ? 3.057 22.538 30.354 1.00 168.92 431 HIS A C 1
ATOM 3102 O O . HIS A 1 431 ? 3.103 21.578 31.122 1.00 174.84 431 HIS A O 1
ATOM 3109 N N . PRO A 1 432 ? 2.510 23.716 30.693 1.00 165.18 432 PRO A N 1
ATOM 3110 C CA . PRO A 1 432 ? 1.891 23.953 32.003 1.00 160.85 432 PRO A CA 1
ATOM 3111 C C . PRO A 1 432 ? 0.697 23.038 32.260 1.00 160.48 432 PRO A C 1
ATOM 3112 O O . PRO A 1 432 ? -0.410 23.334 31.810 1.00 162.86 432 PRO A O 1
ATOM 3116 N N . ALA A 1 433 ? 0.922 21.942 32.977 1.00 161.70 433 ALA A N 1
ATOM 3117 C CA . ALA A 1 433 ? -0.150 21.007 33.298 1.00 163.33 433 ALA A CA 1
ATOM 3118 C C . ALA A 1 433 ? -1.081 21.587 34.358 1.00 155.37 433 ALA A C 1
ATOM 3119 O O . ALA A 1 433 ? -0.866 22.695 34.849 1.00 152.32 433 ALA A O 1
ATOM 3121 N N . ARG A 1 434 ? -2.120 20.834 34.702 1.00 158.05 434 ARG A N 1
ATOM 3122 C CA . ARG A 1 434 ? -3.045 21.245 35.750 1.00 157.03 434 ARG A CA 1
ATOM 3123 C C . ARG A 1 434 ? -2.408 21.074 37.123 1.00 148.53 434 ARG A C 1
ATOM 3124 O O . ARG A 1 434 ? -2.308 22.026 37.898 1.00 143.26 434 ARG A O 1
ATOM 3132 N N . ARG A 1 435 ? -1.981 19.850 37.417 1.00 146.08 435 ARG A N 1
ATOM 3133 C CA . ARG A 1 435 ? -1.388 19.528 38.708 1.00 148.21 435 ARG A CA 1
ATOM 3134 C C . ARG A 1 435 ? -0.158 18.641 38.547 1.00 156.82 435 ARG A C 1
ATOM 3135 O O . ARG A 1 435 ? -0.107 17.789 37.660 1.00 159.82 435 ARG A O 1
ATOM 3143 N N . VAL A 1 436 ? 0.831 18.854 39.408 1.00 156.42 436 VAL A N 1
ATOM 3144 C CA . VAL A 1 436 ? 2.058 18.065 39.387 1.00 151.27 436 VAL A CA 1
ATOM 3145 C C . VAL A 1 436 ? 2.398 17.556 40.784 1.00 146.75 436 VAL A C 1
ATOM 3146 O O . VAL A 1 436 ? 2.455 18.330 41.739 1.00 142.61 436 VAL A O 1
ATOM 3150 N N . VAL A 1 437 ? 2.617 16.251 40.898 1.00 147.21 437 VAL A N 1
ATOM 3151 C CA . VAL A 1 437 ? 2.984 15.648 42.172 1.00 147.68 437 VAL A CA 1
ATOM 3152 C C . VAL A 1 437 ? 4.502 15.580 42.312 1.00 149.53 437 VAL A C 1
ATOM 3153 O O . VAL A 1 437 ? 5.198 15.183 41.381 1.00 153.28 437 VAL A O 1
ATOM 3157 N N . ILE A 1 438 ? 5.013 15.984 43.470 1.00 147.61 438 ILE A N 1
ATOM 3158 C CA . ILE A 1 438 ? 6.443 15.890 43.741 1.00 146.24 438 ILE A CA 1
ATOM 3159 C C . ILE A 1 438 ? 6.699 14.948 44.913 1.00 139.75 438 ILE A C 1
ATOM 3160 O O . ILE A 1 438 ? 6.431 15.284 46.067 1.00 132.68 438 ILE A O 1
ATOM 3165 N N . ASP A 1 439 ? 7.215 13.763 44.605 1.00 139.57 439 ASP A N 1
ATOM 3166 C CA . ASP A 1 439 ? 7.433 12.733 45.611 1.00 140.97 439 ASP A CA 1
ATOM 3167 C C . ASP A 1 439 ? 8.829 12.827 46.221 1.00 141.66 439 ASP A C 1
ATOM 3168 O O . ASP A 1 439 ? 9.834 12.638 45.534 1.00 135.84 439 ASP A O 1
ATOM 3173 N N . LEU A 1 440 ? 8.879 13.117 47.517 1.00 141.06 440 LEU A N 1
ATOM 3174 C CA . LEU A 1 440 ? 10.141 13.204 48.239 1.00 127.16 440 LEU A CA 1
ATOM 3175 C C . LEU A 1 440 ? 10.285 12.042 49.215 1.00 133.47 440 LEU A C 1
ATOM 3176 O O . LEU A 1 440 ? 11.113 12.085 50.125 1.00 133.55 440 LEU A O 1
ATOM 3181 N N . SER A 1 441 ? 9.471 11.007 49.019 1.00 140.30 441 SER A N 1
ATOM 3182 C CA . SER A 1 441 ? 9.432 9.863 49.926 1.00 142.09 441 SER A CA 1
ATOM 3183 C C . SER A 1 441 ? 10.764 9.123 49.988 1.00 146.62 441 SER A C 1
ATOM 3184 O O . SER A 1 441 ? 11.063 8.451 50.975 1.00 149.01 441 SER A O 1
ATOM 3187 N N . ASP A 1 442 ? 11.559 9.248 48.931 1.00 149.14 442 ASP A N 1
ATOM 3188 C CA . ASP A 1 442 ? 12.853 8.580 48.868 1.00 150.94 442 ASP A CA 1
ATOM 3189 C C . ASP A 1 442 ? 13.998 9.585 48.794 1.00 142.02 442 ASP A C 1
ATOM 3190 O O . ASP A 1 442 ? 15.108 9.245 48.385 1.00 144.36 442 ASP A O 1
ATOM 3195 N N . ALA A 1 443 ? 13.725 10.823 49.195 1.00 136.14 443 ALA A N 1
ATOM 3196 C CA . ALA A 1 443 ? 14.724 11.884 49.137 1.00 128.50 443 ALA A CA 1
ATOM 3197 C C . ALA A 1 443 ? 15.217 12.269 50.528 1.00 128.69 443 ALA A C 1
ATOM 3198 O O . ALA A 1 443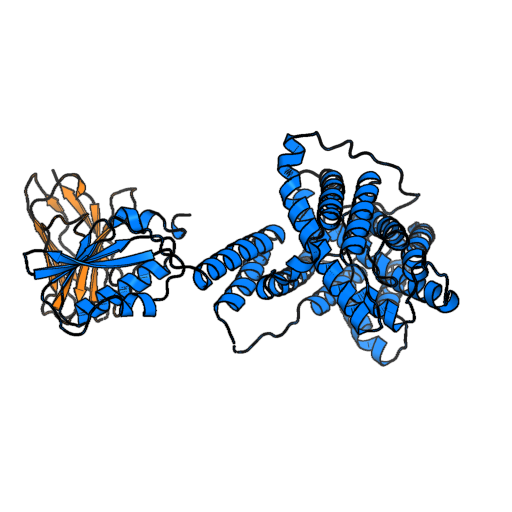 ? 14.573 11.965 51.533 1.00 134.32 443 ALA A O 1
ATOM 3200 N N . HIS A 1 444 ? 16.367 12.935 50.577 1.00 131.41 444 HIS A N 1
ATOM 3201 C CA . HIS A 1 444 ? 16.937 13.408 51.834 1.00 128.10 444 HIS A CA 1
ATOM 3202 C C . HIS A 1 444 ? 17.583 14.778 51.653 1.00 124.42 444 HIS A C 1
ATOM 3203 O O . HIS A 1 444 ? 18.541 14.924 50.895 1.00 125.87 444 HIS A O 1
ATOM 3210 N N . PHE A 1 445 ? 17.057 15.779 52.351 1.00 123.25 445 PHE A N 1
ATOM 3211 C CA . PHE A 1 445 ? 17.604 17.130 52.274 1.00 123.93 445 PHE A CA 1
ATOM 3212 C C . PHE A 1 445 ? 18.587 17.363 53.416 1.00 126.65 445 PHE A C 1
ATOM 3213 O O . PHE A 1 445 ? 18.207 17.315 54.584 1.00 128.79 445 PHE A O 1
ATOM 3221 N N . TRP A 1 446 ? 19.847 17.616 53.077 1.00 119.98 446 TRP A N 1
ATOM 3222 C CA . TRP A 1 446 ? 20.880 17.815 54.088 1.00 111.15 446 TRP A CA 1
ATOM 3223 C C . TRP A 1 446 ? 21.278 19.281 54.207 1.00 113.10 446 TRP A C 1
ATOM 3224 O O . TRP A 1 446 ? 22.024 19.659 55.107 1.00 114.43 446 TRP A O 1
ATOM 3235 N N . ASP A 1 447 ? 20.774 20.107 53.297 1.00 118.49 447 ASP A N 1
ATOM 3236 C CA . ASP A 1 447 ? 21.154 21.513 53.262 1.00 126.02 447 ASP A CA 1
ATOM 3237 C C . ASP A 1 447 ? 19.969 22.401 52.896 1.00 126.86 447 ASP A C 1
ATOM 3238 O O . ASP A 1 447 ? 19.008 21.945 52.279 1.00 121.79 447 ASP A O 1
ATOM 3243 N N . GLY A 1 448 ? 20.047 23.672 53.281 1.00 130.33 448 GLY A N 1
ATOM 3244 C CA . GLY A 1 448 ? 19.006 24.634 52.964 1.00 129.76 448 GLY A CA 1
ATOM 3245 C C . GLY A 1 448 ? 18.919 24.924 51.478 1.00 129.36 448 GLY A C 1
ATOM 3246 O O . GLY A 1 448 ? 17.915 25.448 50.996 1.00 131.86 448 GLY A O 1
ATOM 3247 N N . SER A 1 449 ? 19.979 24.583 50.751 1.00 128.63 449 SER A N 1
ATOM 3248 C CA . SER A 1 449 ? 20.008 24.761 49.305 1.00 133.69 449 SER A CA 1
ATOM 3249 C C . SER A 1 449 ? 19.071 23.777 48.611 1.00 135.83 449 SER A C 1
ATOM 3250 O O . SER A 1 449 ? 18.537 24.070 47.542 1.00 139.36 449 SER A O 1
ATOM 3253 N N . ALA A 1 450 ? 18.881 22.608 49.218 1.00 133.70 450 ALA A N 1
ATOM 3254 C CA . ALA A 1 450 ? 17.915 21.637 48.715 1.00 133.24 450 ALA A CA 1
ATOM 3255 C C . ALA A 1 450 ? 16.522 22.238 48.783 1.00 133.84 450 ALA A C 1
ATOM 3256 O O . ALA A 1 450 ? 15.776 22.256 47.789 1.00 141.08 450 ALA A O 1
ATOM 3258 N N . VAL A 1 451 ? 16.192 22.733 49.974 1.00 131.42 451 VAL A N 1
ATOM 3259 C CA . VAL A 1 451 ? 14.961 23.468 50.204 1.00 131.97 451 VAL A CA 1
ATOM 3260 C C . VAL A 1 451 ? 14.798 24.531 49.131 1.00 135.83 451 VAL A C 1
ATOM 3261 O O . VAL A 1 451 ? 13.863 24.469 48.350 1.00 143.58 451 VAL A O 1
ATOM 3265 N N . GLY A 1 452 ? 15.738 25.472 49.073 1.00 132.38 452 GLY A N 1
ATOM 3266 C CA . GLY A 1 452 ? 15.699 26.555 48.103 1.00 133.91 452 GLY A CA 1
ATOM 3267 C C . GLY A 1 452 ? 15.483 26.132 46.659 1.00 137.28 452 GLY A C 1
ATOM 3268 O O . GLY A 1 452 ? 14.733 26.778 45.925 1.00 137.84 452 GLY A O 1
ATOM 3269 N N . ALA A 1 453 ? 16.137 25.049 46.250 1.00 138.59 453 ALA A N 1
ATOM 3270 C CA . ALA A 1 453 ? 15.988 24.529 44.894 1.00 143.09 453 ALA A CA 1
ATOM 3271 C C . ALA A 1 453 ? 14.558 24.059 44.650 1.00 141.03 453 ALA A C 1
ATOM 3272 O O . ALA A 1 453 ? 13.909 24.468 43.672 1.00 145.78 453 ALA A O 1
ATOM 3274 N N . LEU A 1 454 ? 14.070 23.202 45.547 1.00 137.90 454 LEU A N 1
ATOM 3275 C CA . LEU A 1 454 ? 12.692 22.727 45.465 1.00 135.77 454 LEU A CA 1
ATOM 3276 C C . LEU A 1 454 ? 11.718 23.907 45.435 1.00 134.33 454 LEU A C 1
ATOM 3277 O O . LEU A 1 454 ? 10.728 23.892 44.701 1.00 134.56 454 LEU A O 1
ATOM 3282 N N . ASP A 1 455 ? 12.028 24.933 46.221 1.00 141.34 455 ASP A N 1
ATOM 3283 C CA . ASP A 1 455 ? 11.232 26.153 46.289 1.00 143.14 455 ASP A CA 1
ATOM 3284 C C . ASP A 1 455 ? 11.191 26.868 44.957 1.00 141.16 455 ASP A C 1
ATOM 3285 O O . ASP A 1 455 ? 10.151 27.370 44.553 1.00 147.38 455 ASP A O 1
ATOM 3290 N N . LYS A 1 456 ? 12.336 26.935 44.287 1.00 144.11 456 LYS A N 1
ATOM 3291 C CA . LYS A 1 456 ? 12.404 27.591 42.992 1.00 147.96 456 LYS A CA 1
ATOM 3292 C C . LYS A 1 456 ? 11.558 26.822 41.987 1.00 145.58 456 LYS A C 1
ATOM 3293 O O . LYS A 1 456 ? 10.821 27.420 41.194 1.00 145.14 456 LYS A O 1
ATOM 3299 N N . VAL A 1 457 ? 11.650 25.495 42.037 1.00 142.33 457 VAL A N 1
ATOM 3300 C CA . VAL A 1 457 ? 10.826 24.654 41.172 1.00 141.74 457 VAL A CA 1
ATOM 3301 C C . VAL A 1 457 ? 9.333 24.911 41.377 1.00 146.38 457 VAL A C 1
ATOM 3302 O O . VAL A 1 457 ? 8.606 25.228 40.427 1.00 141.72 457 VAL A O 1
ATOM 3306 N N . MET A 1 458 ? 8.884 24.782 42.621 1.00 149.79 458 MET A N 1
ATOM 3307 C CA . MET A 1 458 ? 7.469 24.933 42.938 1.00 140.47 458 MET A CA 1
ATOM 3308 C C . MET A 1 458 ? 6.960 26.339 42.649 1.00 143.57 458 MET A C 1
ATOM 3309 O O . MET A 1 458 ? 5.840 26.511 42.182 1.00 150.10 458 MET A O 1
ATOM 3314 N N . LEU A 1 459 ? 7.787 27.338 42.932 1.00 147.28 459 LEU A N 1
ATOM 3315 C CA . LEU A 1 459 ? 7.431 28.727 42.673 1.00 150.71 459 LEU A CA 1
ATOM 3316 C C . LEU A 1 459 ? 7.283 28.944 41.174 1.00 154.48 459 LEU A C 1
ATOM 3317 O O . LEU A 1 459 ? 6.412 29.693 40.731 1.00 155.24 459 LEU A O 1
ATOM 3322 N N . LYS A 1 460 ? 8.132 28.279 40.395 1.00 153.47 460 LYS A N 1
ATOM 3323 C CA . LYS A 1 460 ? 8.046 28.378 38.944 1.00 154.42 460 LYS A CA 1
ATOM 3324 C C . LYS A 1 460 ? 6.757 27.739 38.435 1.00 153.85 460 LYS A C 1
ATOM 3325 O O . LYS A 1 460 ? 6.061 28.315 37.596 1.00 159.16 460 LYS A O 1
ATOM 3331 N N . PHE A 1 461 ? 6.440 26.553 38.949 1.00 151.85 461 PHE A N 1
ATOM 3332 C CA . PHE A 1 461 ? 5.209 25.860 38.568 1.00 149.12 461 PHE A CA 1
ATOM 3333 C C . PHE A 1 461 ? 3.962 26.668 38.922 1.00 150.63 461 PHE A C 1
ATOM 3334 O O . PHE A 1 461 ? 3.041 26.793 38.115 1.00 151.67 461 PHE A O 1
ATOM 3342 N N . MET A 1 462 ? 3.943 27.210 40.135 1.00 153.80 462 MET A N 1
ATOM 3343 C CA . MET A 1 462 ? 2.810 27.985 40.627 1.00 156.86 462 MET A CA 1
ATOM 3344 C C . MET A 1 462 ? 2.658 29.297 39.869 1.00 158.56 462 MET A C 1
ATOM 3345 O O . MET A 1 462 ? 1.542 29.755 39.624 1.00 164.22 462 MET A O 1
ATOM 3350 N N . ARG A 1 463 ? 3.783 29.902 39.502 1.00 154.54 463 ARG A N 1
ATOM 3351 C CA . ARG A 1 463 ? 3.754 31.119 38.701 1.00 158.18 463 ARG A CA 1
ATOM 3352 C C . ARG A 1 463 ? 3.266 30.796 37.294 1.00 161.67 463 ARG A C 1
ATOM 3353 O O . ARG A 1 463 ? 2.651 31.629 36.628 1.00 160.71 463 ARG A O 1
ATOM 3361 N N . GLN A 1 464 ? 3.538 29.572 36.853 1.00 162.02 464 GLN A N 1
ATOM 3362 C CA . GLN A 1 464 ? 3.119 29.125 35.532 1.00 161.06 464 GLN A CA 1
ATOM 3363 C C . GLN A 1 464 ? 1.627 28.803 35.506 1.00 160.46 464 GLN A C 1
ATOM 3364 O O . GLN A 1 464 ? 1.010 28.758 34.442 1.00 163.82 464 GLN A O 1
ATOM 3370 N N . GLY A 1 465 ? 1.052 28.581 36.684 1.00 158.64 465 GLY A N 1
ATOM 3371 C CA . GLY A 1 465 ? -0.361 28.271 36.799 1.00 161.06 465 GLY A CA 1
ATOM 3372 C C . GLY A 1 465 ? -0.613 26.807 37.105 1.00 158.56 465 GLY A C 1
ATOM 3373 O O . GLY A 1 465 ? -1.758 26.354 37.123 1.00 156.26 465 GLY A O 1
ATOM 3374 N N . THR A 1 466 ? 0.463 26.066 37.347 1.00 153.39 466 THR A N 1
ATOM 3375 C CA . THR A 1 466 ? 0.367 24.641 37.641 1.00 154.64 466 THR A CA 1
ATOM 3376 C C . THR A 1 466 ? 0.514 24.369 39.136 1.00 158.12 466 THR A C 1
ATOM 3377 O O . THR A 1 466 ? 1.519 24.734 39.746 1.00 159.98 466 THR A O 1
ATOM 3381 N N . SER A 1 467 ? -0.491 23.723 39.719 1.00 151.23 467 SER A N 1
ATOM 3382 C CA . SER A 1 467 ? -0.479 23.419 41.146 1.00 146.06 467 SER A CA 1
ATOM 3383 C C . SER A 1 467 ? 0.446 22.248 41.468 1.00 144.28 467 SER A C 1
ATOM 3384 O O . SER A 1 467 ? 0.644 21.356 40.644 1.00 145.20 467 SER A O 1
ATOM 3387 N N . VAL A 1 468 ? 1.006 22.257 42.674 1.00 146.81 468 VAL A N 1
ATOM 3388 C CA . VAL A 1 468 ? 1.973 21.243 43.084 1.00 143.34 468 VAL A CA 1
ATOM 3389 C C . VAL A 1 468 ? 1.541 20.515 44.358 1.00 140.16 468 VAL A C 1
ATOM 3390 O O . VAL A 1 468 ? 1.121 21.142 45.330 1.00 135.36 468 VAL A O 1
ATOM 3394 N N . GLU A 1 469 ? 1.645 19.189 44.341 1.00 140.45 469 GLU A N 1
ATOM 3395 C CA . GLU A 1 469 ? 1.315 18.370 45.502 1.00 139.85 469 GLU A CA 1
ATOM 3396 C C . GLU A 1 469 ? 2.568 17.678 46.040 1.00 142.01 469 GLU A C 1
ATOM 3397 O O . GLU A 1 469 ? 3.147 16.821 45.371 1.00 140.88 469 GLU A O 1
ATOM 3403 N N . LEU A 1 470 ? 2.983 18.053 47.246 1.00 141.48 470 LEU A N 1
ATOM 3404 C CA . LEU A 1 470 ? 4.197 17.505 47.850 1.00 136.68 470 LEU A CA 1
ATOM 3405 C C . LEU A 1 470 ? 3.926 16.214 48.619 1.00 132.58 470 LEU A C 1
ATOM 3406 O O . LEU A 1 470 ? 3.011 16.151 49.437 1.00 132.57 470 LEU A O 1
ATOM 3411 N N . ARG A 1 471 ? 4.739 15.193 48.361 1.00 138.06 471 ARG A N 1
ATOM 3412 C CA . ARG A 1 471 ? 4.517 13.867 48.930 1.00 139.41 471 ARG A CA 1
ATOM 3413 C C . ARG A 1 471 ? 5.763 13.323 49.630 1.00 143.72 471 ARG A C 1
ATOM 3414 O O . ARG A 1 471 ? 6.882 13.528 49.160 1.00 139.65 471 ARG A O 1
ATOM 3422 N N . GLY A 1 472 ? 5.557 12.624 50.746 1.00 147.37 472 GLY A N 1
ATOM 3423 C CA . GLY A 1 472 ? 6.643 12.016 51.501 1.00 146.52 472 GLY A CA 1
ATOM 3424 C C . GLY A 1 472 ? 7.700 13.023 51.904 1.00 146.62 472 GLY A C 1
ATOM 3425 O O . GLY A 1 472 ? 8.896 12.796 51.738 1.00 145.16 472 GLY A O 1
ATOM 3426 N N . LEU A 1 473 ? 7.247 14.137 52.458 1.00 143.11 473 LEU A N 1
ATOM 3427 C CA . LEU A 1 473 ? 8.088 15.310 52.619 1.00 133.82 473 LEU A CA 1
ATOM 3428 C C . LEU A 1 473 ? 8.928 15.326 53.893 1.00 146.92 473 LEU A C 1
ATOM 3429 O O . LEU A 1 473 ? 10.155 15.410 53.830 1.00 147.86 473 LEU A O 1
ATOM 3434 N N . ASN A 1 474 ? 8.256 15.269 55.041 1.00 152.68 474 ASN A N 1
ATOM 3435 C CA . ASN A 1 474 ? 8.895 15.473 56.342 1.00 149.79 474 ASN A CA 1
ATOM 3436 C C . ASN A 1 474 ? 10.144 14.625 56.560 1.00 145.73 474 ASN A C 1
ATOM 3437 O O . ASN A 1 474 ? 11.083 15.055 57.228 1.00 149.39 474 ASN A O 1
ATOM 3442 N N . ALA A 1 475 ? 10.153 13.426 55.988 1.00 144.59 475 ALA A N 1
ATOM 3443 C CA . ALA A 1 475 ? 11.306 12.540 56.085 1.00 144.93 475 ALA A CA 1
ATOM 3444 C C . ALA A 1 475 ? 12.518 13.133 55.371 1.00 150.29 475 ALA A C 1
ATOM 3445 O O . ALA A 1 475 ? 13.649 13.007 55.839 1.00 150.04 475 ALA A O 1
ATOM 3447 N N . ALA A 1 476 ? 12.271 13.784 54.238 1.00 145.41 476 ALA A N 1
ATOM 3448 C CA . ALA A 1 476 ? 13.342 14.375 53.444 1.00 134.98 476 ALA A CA 1
ATOM 3449 C C . ALA A 1 476 ? 13.913 15.621 54.112 1.00 133.62 476 ALA A C 1
ATOM 3450 O O . ALA A 1 476 ? 15.124 15.839 54.106 1.00 137.21 476 ALA A O 1
ATOM 3452 N N . SER A 1 477 ? 13.035 16.432 54.693 1.00 129.03 477 SER A N 1
ATOM 3453 C CA . SER A 1 477 ? 13.446 17.684 55.319 1.00 132.14 477 SER A CA 1
ATOM 3454 C C . SER A 1 477 ? 13.908 17.482 56.760 1.00 137.47 477 SER A C 1
ATOM 3455 O O . SER A 1 477 ? 14.188 18.447 57.471 1.00 140.98 477 SER A O 1
ATOM 3458 N N . ALA A 1 478 ? 13.990 16.225 57.187 1.00 132.89 478 ALA A N 1
ATOM 3459 C CA . ALA A 1 478 ? 14.408 15.907 58.547 1.00 143.45 478 ALA A CA 1
ATOM 3460 C C . ALA A 1 478 ? 15.921 15.744 58.643 1.00 142.72 478 ALA A C 1
ATOM 3461 O O . ALA A 1 478 ? 16.501 15.867 59.722 1.00 143.30 478 ALA A O 1
ATOM 3463 N N . THR A 1 479 ? 16.556 15.470 57.508 1.00 139.61 479 THR A N 1
ATOM 3464 C CA . THR A 1 479 ? 17.995 15.229 57.472 1.00 126.92 479 THR A CA 1
ATOM 3465 C C . THR A 1 479 ? 18.796 16.526 57.400 1.00 122.25 479 THR A C 1
ATOM 3466 O O . THR A 1 479 ? 20.020 16.497 57.267 1.00 125.49 479 THR A O 1
ATOM 3470 N N . LEU A 1 480 ? 18.102 17.657 57.487 1.00 121.68 480 LEU A N 1
ATOM 3471 C CA . LEU A 1 480 ? 18.742 18.966 57.401 1.00 127.65 480 LEU A CA 1
ATOM 3472 C C . LEU A 1 480 ? 19.777 19.171 58.502 1.00 136.29 480 LEU A C 1
ATOM 3473 O O . LEU A 1 480 ? 19.510 18.912 59.675 1.00 146.68 480 LEU A O 1
ATOM 3478 N N . VAL A 1 481 ? 20.960 19.635 58.111 1.00 136.85 481 VAL A N 1
ATOM 3479 C CA . VAL A 1 481 ? 22.040 19.910 59.053 1.00 140.64 481 VAL A CA 1
ATOM 3480 C C . VAL A 1 481 ? 21.654 21.068 59.974 1.00 145.11 481 VAL A C 1
ATOM 3481 O O . VAL A 1 481 ? 22.085 21.134 61.127 1.00 150.84 481 VAL A O 1
ATOM 3485 N N . GLU A 1 482 ? 20.803 21.958 59.469 1.00 138.55 482 GLU A N 1
ATOM 3486 C CA . GLU A 1 482 ? 20.328 23.106 60.238 1.00 144.91 482 GLU A CA 1
ATOM 3487 C C . GLU A 1 482 ? 19.545 22.690 61.487 1.00 157.65 482 GLU A C 1
ATOM 3488 O O . GLU A 1 482 ? 19.268 23.515 62.357 1.00 153.49 482 GLU A O 1
ATOM 3494 N N . ARG A 1 483 ? 19.194 21.410 61.568 1.00 161.98 483 ARG A N 1
ATOM 3495 C CA . ARG A 1 483 ? 18.563 20.854 62.760 1.00 164.78 483 ARG A CA 1
ATOM 3496 C C . ARG A 1 483 ? 19.592 20.633 63.865 1.00 162.44 483 ARG A C 1
ATOM 3497 O O . ARG A 1 483 ? 19.241 20.244 64.981 1.00 168.28 483 ARG A O 1
ATOM 3505 N N . LEU A 1 484 ? 20.859 20.880 63.536 1.00 160.49 484 LEU A N 1
ATOM 3506 C CA . LEU A 1 484 ? 21.980 20.692 64.456 1.00 159.35 484 LEU A CA 1
ATOM 3507 C C . LEU A 1 484 ? 22.044 19.260 64.978 1.00 162.66 484 LEU A C 1
ATOM 3508 O O . LEU A 1 484 ? 22.472 18.350 64.268 1.00 152.60 484 LEU A O 1
ATOM 3513 N N . GLU B 2 9 ? -4.587 38.257 60.057 1.00 202.23 9 GLU B N 1
ATOM 3514 C CA . GLU B 2 9 ? -4.936 36.854 60.243 1.00 201.32 9 GLU B CA 1
ATOM 3515 C C . GLU B 2 9 ? -6.067 36.701 61.256 1.00 199.89 9 GLU B C 1
ATOM 3516 O O . GLU B 2 9 ? -5.980 37.206 62.376 1.00 199.33 9 GLU B O 1
ATOM 3522 N N . SER B 2 10 ? -7.126 36.003 60.856 1.00 201.00 10 SER B N 1
ATOM 3523 C CA . SER B 2 10 ? -8.297 35.827 61.710 1.00 199.93 10 SER B CA 1
ATOM 3524 C C . SER B 2 10 ? -9.065 34.550 61.374 1.00 193.16 10 SER B C 1
ATOM 3525 O O . SER B 2 10 ? -9.223 34.203 60.203 1.00 190.42 10 SER B O 1
ATOM 3528 N N . GLY B 2 11 ? -9.543 33.858 62.404 1.00 185.23 11 GLY B N 1
ATOM 3529 C CA . GLY B 2 11 ? -10.360 32.675 62.202 1.00 182.59 11 GLY B CA 1
ATOM 3530 C C . GLY B 2 11 ? -10.147 31.558 63.208 1.00 180.02 11 GLY B C 1
ATOM 3531 O O . GLY B 2 11 ? -10.729 30.484 63.070 1.00 179.11 11 GLY B O 1
ATOM 3532 N N . GLY B 2 12 ? -9.321 31.804 64.219 1.00 181.01 12 GLY B N 1
ATOM 3533 C CA . GLY B 2 12 ? -9.027 30.794 65.222 1.00 182.05 12 GLY B CA 1
ATOM 3534 C C . GLY B 2 12 ? -10.205 30.481 66.128 1.00 177.99 12 GLY B C 1
ATOM 3535 O O . GLY B 2 12 ? -11.034 31.350 66.398 1.00 181.05 12 GLY B O 1
ATOM 3536 N N . GLY B 2 13 ? -10.279 29.239 66.599 1.00 176.74 13 GLY B N 1
ATOM 3537 C CA . GLY B 2 13 ? -11.357 28.820 67.479 1.00 184.79 13 GLY B CA 1
ATOM 3538 C C . GLY B 2 13 ? -11.341 27.340 67.821 1.00 182.03 13 GLY B C 1
ATOM 3539 O O . GLY B 2 13 ? -10.357 26.645 67.568 1.00 178.73 13 GLY B O 1
ATOM 3540 N N . LEU B 2 14 ? -12.438 26.861 68.402 1.00 180.32 14 LEU B N 1
ATOM 3541 C CA . LEU B 2 14 ? -12.567 25.457 68.789 1.00 178.99 14 LEU B CA 1
ATOM 3542 C C . LEU B 2 14 ? -13.371 24.668 67.757 1.00 176.38 14 LEU B C 1
ATOM 3543 O O . LEU B 2 14 ? -14.382 25.151 67.249 1.00 181.32 14 LEU B O 1
ATOM 3548 N N . VAL B 2 15 ? -12.918 23.454 67.452 1.00 171.43 15 VAL B N 1
ATOM 3549 C CA . VAL B 2 15 ? -13.569 22.622 66.438 1.00 171.35 15 VAL B CA 1
ATOM 3550 C C . VAL B 2 15 ? -13.866 21.220 66.987 1.00 171.69 15 VAL B C 1
ATOM 3551 O O . VAL B 2 15 ? -13.144 20.721 67.849 1.00 169.80 15 VAL B O 1
ATOM 3555 N N . GLN B 2 16 ? -14.936 20.597 66.497 1.00 174.59 16 GLN B N 1
ATOM 3556 C CA . GLN B 2 16 ? -15.334 19.264 66.949 1.00 172.85 16 GLN B CA 1
ATOM 3557 C C . GLN B 2 16 ? -14.668 18.145 66.144 1.00 166.35 16 GLN B C 1
ATOM 3558 O O . GLN B 2 16 ? -13.669 18.368 65.461 1.00 163.84 16 GLN B O 1
ATOM 3564 N N . ALA B 2 17 ? -15.241 16.946 66.230 1.00 166.39 17 ALA B N 1
ATOM 3565 C CA . ALA B 2 17 ? -14.643 15.735 65.666 1.00 162.79 17 ALA B CA 1
ATOM 3566 C C . ALA B 2 17 ? -14.432 15.799 64.153 1.00 151.89 17 ALA B C 1
ATOM 3567 O O . ALA B 2 17 ? -13.355 15.470 63.659 1.00 157.10 17 ALA B O 1
ATOM 3569 N N . GLY B 2 18 ? -15.462 16.206 63.421 1.00 153.65 18 GLY B N 1
ATOM 3570 C CA . GLY B 2 18 ? -15.367 16.305 61.976 1.00 151.29 18 GLY B CA 1
ATOM 3571 C C . GLY B 2 18 ? -15.693 17.701 61.487 1.00 157.46 18 GLY B C 1
ATOM 3572 O O . GLY B 2 18 ? -16.044 17.898 60.323 1.00 153.35 18 GLY B O 1
ATOM 3573 N N . GLY B 2 19 ? -15.566 18.673 62.385 1.00 159.01 19 GLY B N 1
ATOM 3574 C CA . GLY B 2 19 ? -15.942 20.045 62.098 1.00 161.98 19 GLY B CA 1
ATOM 3575 C C . GLY B 2 19 ? -15.113 20.716 61.021 1.00 153.19 19 GLY B C 1
ATOM 3576 O O . GLY B 2 19 ? -14.198 20.116 60.457 1.00 144.30 19 GLY B O 1
ATOM 3577 N N . SER B 2 20 ? -15.439 21.972 60.736 1.00 157.91 20 SER B N 1
ATOM 3578 C CA . SER B 2 20 ? -14.748 22.730 59.701 1.00 150.33 20 SER B CA 1
ATOM 3579 C C . SER B 2 20 ? -14.516 24.173 60.135 1.00 154.83 20 SER B C 1
ATOM 3580 O O . SER B 2 20 ? -15.143 24.654 61.080 1.00 158.43 20 SER B O 1
ATOM 3583 N N . LEU B 2 21 ? -13.619 24.859 59.431 1.00 155.66 21 LEU B N 1
ATOM 3584 C CA . LEU B 2 21 ? -13.238 26.223 59.782 1.00 161.81 21 LEU B CA 1
ATOM 3585 C C . LEU B 2 21 ? -12.399 26.879 58.685 1.00 159.31 21 LEU B C 1
ATOM 3586 O O . LEU B 2 21 ? -11.455 26.279 58.176 1.00 154.24 21 LEU B O 1
ATOM 3591 N N . ARG B 2 22 ? -12.745 28.113 58.327 1.00 164.03 22 ARG B N 1
ATOM 3592 C CA . ARG B 2 22 ? -11.987 28.867 57.330 1.00 157.84 22 ARG B CA 1
ATOM 3593 C C . ARG B 2 22 ? -11.106 29.926 57.990 1.00 165.23 22 ARG B C 1
ATOM 3594 O O . ARG B 2 22 ? -11.552 30.646 58.883 1.00 172.77 22 ARG B O 1
ATOM 3602 N N . LEU B 2 23 ? -9.856 30.018 57.545 1.00 168.95 23 LEU B N 1
ATOM 3603 C CA . LEU B 2 23 ? -8.903 30.960 58.128 1.00 174.94 23 LEU B CA 1
ATOM 3604 C C . LEU B 2 23 ? -8.524 32.081 57.163 1.00 180.59 23 LEU B C 1
ATOM 3605 O O . LEU B 2 23 ? -7.799 31.855 56.197 1.00 180.29 23 LEU B O 1
ATOM 3610 N N . SER B 2 24 ? -8.999 33.292 57.433 1.00 185.38 24 SER B N 1
ATOM 3611 C CA . SER B 2 24 ? -8.683 34.433 56.579 1.00 191.98 24 SER B CA 1
ATOM 3612 C C . SER B 2 24 ? -7.518 35.248 57.138 1.00 197.76 24 SER B C 1
ATOM 3613 O O . SER B 2 24 ? -7.584 35.757 58.257 1.00 199.91 24 SER B O 1
ATOM 3616 N N . CYS B 2 25 ? -6.454 35.365 56.350 1.00 198.69 25 CYS B N 1
ATOM 3617 C CA . CYS B 2 25 ? -5.281 36.135 56.746 1.00 203.20 25 CYS B CA 1
ATOM 3618 C C . CYS B 2 25 ? -5.265 37.495 56.068 1.00 207.74 25 CYS B C 1
ATOM 3619 O O . CYS B 2 25 ? -5.332 37.588 54.839 1.00 204.56 25 CYS B O 1
ATOM 3622 N N . ALA B 2 26 ? -5.168 38.543 56.881 1.00 213.10 26 ALA B N 1
ATOM 3623 C CA . ALA B 2 26 ? -5.142 39.913 56.388 1.00 217.81 26 ALA B CA 1
ATOM 3624 C C . ALA B 2 26 ? -3.776 40.553 56.618 1.00 222.57 26 ALA B C 1
ATOM 3625 O O . ALA B 2 26 ? -3.231 40.497 57.721 1.00 223.92 26 ALA B O 1
ATOM 3627 N N . ALA B 2 27 ? -3.227 41.158 55.569 1.00 235.05 27 ALA B N 1
ATOM 3628 C CA . ALA B 2 27 ? -1.935 41.828 55.658 1.00 241.60 27 ALA B CA 1
ATOM 3629 C C . ALA B 2 27 ? -2.118 43.328 55.865 1.00 248.01 27 ALA B C 1
ATOM 3630 O O . ALA B 2 27 ? -2.398 44.066 54.920 1.00 247.64 27 ALA B O 1
ATOM 3632 N N . SER B 2 28 ? -1.950 43.774 57.105 1.00 252.05 28 SER B N 1
ATOM 3633 C CA . SER B 2 28 ? -2.197 45.167 57.463 1.00 255.45 28 SER B CA 1
ATOM 3634 C C . SER B 2 28 ? -1.116 46.113 56.943 1.00 256.67 28 SER B C 1
ATOM 3635 O O . SER B 2 28 ? -1.320 47.326 56.891 1.00 260.77 28 SER B O 1
ATOM 3638 N N . GLY B 2 29 ? 0.028 45.554 56.560 1.00 250.03 29 GLY B N 1
ATOM 3639 C CA . GLY B 2 29 ? 1.162 46.345 56.112 1.00 242.57 29 GLY B CA 1
ATOM 3640 C C . GLY B 2 29 ? 0.875 47.227 54.912 1.00 241.30 29 GLY B C 1
ATOM 3641 O O . GLY B 2 29 ? 0.046 46.895 54.064 1.00 241.96 29 GLY B O 1
ATOM 3642 N N . SER B 2 34 ? 4.853 40.953 46.112 1.00 180.96 34 SER B N 1
ATOM 3643 C CA . SER B 2 34 ? 3.568 40.510 46.632 1.00 179.76 34 SER B CA 1
ATOM 3644 C C . SER B 2 34 ? 3.008 39.404 45.731 1.00 180.73 34 SER B C 1
ATOM 3645 O O . SER B 2 34 ? 1.853 39.434 45.343 1.00 182.87 34 SER B O 1
ATOM 3648 N N . ASP B 2 35 ? 3.857 38.437 45.401 1.00 172.95 35 ASP B N 1
ATOM 3649 C CA . ASP B 2 35 ? 3.533 37.362 44.468 1.00 170.17 35 ASP B CA 1
ATOM 3650 C C . ASP B 2 35 ? 2.750 36.219 45.115 1.00 169.03 35 ASP B C 1
ATOM 3651 O O . ASP B 2 35 ? 1.657 35.834 44.666 1.00 167.04 35 ASP B O 1
ATOM 3656 N N . VAL B 2 36 ? 3.332 35.698 46.189 1.00 168.38 36 VAL B N 1
ATOM 3657 C CA . VAL B 2 36 ? 2.882 34.462 46.799 1.00 168.32 36 VAL B CA 1
ATOM 3658 C C . VAL B 2 36 ? 2.625 34.624 48.305 1.00 169.47 36 VAL B C 1
ATOM 3659 O O . VAL B 2 36 ? 3.265 35.431 48.987 1.00 176.57 36 VAL B O 1
ATOM 3663 N N . MET B 2 37 ? 1.625 33.900 48.800 1.00 162.95 37 MET B N 1
ATOM 3664 C CA . MET B 2 37 ? 1.298 33.911 50.223 1.00 168.30 37 MET B CA 1
ATOM 3665 C C . MET B 2 37 ? 1.131 32.494 50.777 1.00 163.09 37 MET B C 1
ATOM 3666 O O . MET B 2 37 ? 0.509 31.636 50.146 1.00 153.78 37 MET B O 1
ATOM 3671 N N . GLY B 2 38 ? 1.694 32.256 51.961 1.00 166.84 38 GLY B N 1
ATOM 3672 C CA . GLY B 2 38 ? 1.716 30.928 52.549 1.00 160.45 38 GLY B CA 1
ATOM 3673 C C . GLY B 2 38 ? 1.061 30.746 53.910 1.00 161.09 38 GLY B C 1
ATOM 3674 O O . GLY B 2 38 ? 0.652 31.702 54.572 1.00 169.81 38 GLY B O 1
ATOM 3675 N N . TRP B 2 39 ? 0.982 29.482 54.317 1.00 152.70 39 TRP B N 1
ATOM 3676 C CA . TRP B 2 39 ? 0.364 29.048 55.564 1.00 154.71 39 TRP B CA 1
ATOM 3677 C C . TRP B 2 39 ? 1.115 27.854 56.143 1.00 152.12 39 TRP B C 1
ATOM 3678 O O . TRP B 2 39 ? 1.273 26.823 55.470 1.00 137.79 39 TRP B O 1
ATOM 3689 N N . PHE B 2 40 ? 1.561 28.000 57.389 1.00 163.24 40 PHE B N 1
ATOM 3690 C CA . PHE B 2 40 ? 2.255 26.937 58.112 1.00 159.73 40 PHE B CA 1
ATOM 3691 C C . PHE B 2 40 ? 1.493 26.577 59.379 1.00 164.27 40 PHE B C 1
ATOM 3692 O O . PHE B 2 40 ? 0.725 27.387 59.890 1.00 171.22 40 PHE B O 1
ATOM 3700 N N . ARG B 2 41 ? 1.702 25.370 59.893 1.00 165.68 41 ARG B N 1
ATOM 3701 C CA . ARG B 2 41 ? 1.124 25.020 61.185 1.00 172.35 41 ARG B CA 1
ATOM 3702 C C . ARG B 2 41 ? 2.193 24.529 62.157 1.00 177.64 41 ARG B C 1
ATOM 3703 O O . ARG B 2 41 ? 3.075 23.745 61.800 1.00 173.32 41 ARG B O 1
ATOM 3711 N N . GLN B 2 42 ? 2.105 25.014 63.390 1.00 190.14 42 GLN B N 1
ATOM 3712 C CA . GLN B 2 42 ? 3.086 24.709 64.420 1.00 192.55 42 GLN B CA 1
ATOM 3713 C C . GLN B 2 42 ? 2.470 23.886 65.544 1.00 196.06 42 GLN B C 1
ATOM 3714 O O . GLN B 2 42 ? 1.685 24.401 66.345 1.00 192.35 42 GLN B O 1
ATOM 3720 N N . ALA B 2 43 ? 2.820 22.605 65.591 1.00 198.00 43 ALA B N 1
ATOM 3721 C CA . ALA B 2 43 ? 2.417 21.747 66.695 1.00 206.26 43 ALA B CA 1
ATOM 3722 C C . ALA B 2 43 ? 3.159 22.175 67.955 1.00 214.84 43 ALA B C 1
ATOM 3723 O O . ALA B 2 43 ? 4.373 22.378 67.920 1.00 215.70 43 ALA B O 1
ATOM 3725 N N . PRO B 2 44 ? 2.429 22.317 69.071 1.00 218.72 44 PRO B N 1
ATOM 3726 C CA . PRO B 2 44 ? 2.984 22.831 70.330 1.00 221.22 44 PRO B CA 1
ATOM 3727 C C . PRO B 2 44 ? 4.170 22.016 70.841 1.00 220.33 44 PRO B C 1
ATOM 3728 O O . PRO B 2 44 ? 3.998 20.882 71.287 1.00 222.22 44 PRO B O 1
ATOM 3732 N N . GLY B 2 45 ? 5.362 22.599 70.767 1.00 221.87 45 GLY B N 1
ATOM 3733 C CA . GLY B 2 45 ? 6.570 21.940 71.229 1.00 223.21 45 GLY B CA 1
ATOM 3734 C C . GLY B 2 45 ? 7.251 21.125 70.147 1.00 215.37 45 GLY B C 1
ATOM 3735 O O . GLY B 2 45 ? 8.374 20.653 70.328 1.00 208.59 45 GLY B O 1
ATOM 3736 N N . LYS B 2 46 ? 6.571 20.963 69.017 1.00 213.03 46 LYS B N 1
ATOM 3737 C CA . LYS B 2 46 ? 7.093 20.161 67.916 1.00 205.91 46 LYS B CA 1
ATOM 3738 C C . LYS B 2 46 ? 7.510 21.055 66.749 1.00 202.78 46 LYS B C 1
ATOM 3739 O O . LYS B 2 46 ? 7.091 22.210 66.664 1.00 201.65 46 LYS B O 1
ATOM 3745 N N . GLU B 2 47 ? 8.344 20.515 65.865 1.00 201.36 47 GLU B N 1
ATOM 3746 C CA . GLU B 2 47 ? 8.828 21.236 64.691 1.00 196.51 47 GLU B CA 1
ATOM 3747 C C . GLU B 2 47 ? 7.699 21.818 63.846 1.00 192.10 47 GLU B C 1
ATOM 3748 O O . GLU B 2 47 ? 6.630 21.220 63.716 1.00 190.04 47 GLU B O 1
ATOM 3754 N N . ARG B 2 48 ? 7.951 22.992 63.276 1.00 187.85 48 ARG B N 1
ATOM 3755 C CA . ARG B 2 48 ? 6.979 23.674 62.431 1.00 180.25 48 ARG B CA 1
ATOM 3756 C C . ARG B 2 48 ? 6.721 22.868 61.160 1.00 171.43 48 ARG B C 1
ATOM 3757 O O . ARG B 2 48 ? 7.580 22.109 60.715 1.00 172.06 48 ARG B O 1
ATOM 3765 N N . GLU B 2 49 ? 5.535 23.029 60.583 1.00 168.59 49 GLU B N 1
ATOM 3766 C CA . GLU B 2 49 ? 5.150 22.252 59.413 1.00 156.36 49 GLU B CA 1
ATOM 3767 C C . GLU B 2 49 ? 4.498 23.125 58.346 1.00 148.59 49 GLU B C 1
ATOM 3768 O O . GLU B 2 49 ? 3.825 24.106 58.659 1.00 147.55 49 GLU B O 1
ATOM 3774 N N . PHE B 2 50 ? 4.709 22.764 57.084 1.00 147.08 50 PHE B N 1
ATOM 3775 C CA . PHE B 2 50 ? 4.119 23.490 55.965 1.00 140.44 50 PHE B CA 1
ATOM 3776 C C . PHE B 2 50 ? 2.691 23.025 55.712 1.00 143.26 50 PHE B C 1
ATOM 3777 O O . PHE B 2 50 ? 2.398 21.832 55.791 1.00 145.65 50 PHE B O 1
ATOM 3785 N N . VAL B 2 51 ? 1.802 23.969 55.421 1.00 140.10 51 VAL B N 1
ATOM 3786 C CA . VAL B 2 51 ? 0.424 23.627 55.093 1.00 133.62 51 VAL B CA 1
ATOM 3787 C C . VAL B 2 51 ? 0.135 23.906 53.626 1.00 125.45 51 VAL B C 1
ATOM 3788 O O . VAL B 2 51 ? -0.109 22.979 52.853 1.00 115.82 51 VAL B O 1
ATOM 3792 N N . ALA B 2 52 ? 0.169 25.178 53.233 1.00 122.57 52 ALA B N 1
ATOM 3793 C CA . ALA B 2 52 ? -0.164 25.513 51.847 1.00 116.58 52 ALA B CA 1
ATOM 3794 C C . ALA B 2 52 ? 0.429 26.842 51.394 1.00 125.40 52 ALA B C 1
ATOM 3795 O O . ALA B 2 52 ? 0.954 27.594 52.202 1.00 132.15 52 ALA B O 1
ATOM 3797 N N . ALA B 2 53 ? 0.351 27.120 50.095 1.00 127.78 53 ALA B N 1
ATOM 3798 C CA . ALA B 2 53 ? 0.819 28.396 49.553 1.00 130.92 53 ALA B CA 1
ATOM 3799 C C . ALA B 2 53 ? 0.202 28.666 48.183 1.00 131.73 53 ALA B C 1
ATOM 3800 O O . ALA B 2 53 ? 0.030 27.748 47.387 1.00 129.42 53 ALA B O 1
ATOM 3802 N N . VAL B 2 54 ? -0.127 29.925 47.908 1.00 140.19 54 VAL B N 1
ATOM 3803 C CA . VAL B 2 54 ? -0.797 30.279 46.658 1.00 142.57 54 VAL B CA 1
ATOM 3804 C C . VAL B 2 54 ? -0.222 31.560 46.041 1.00 144.42 54 VAL B C 1
ATOM 3805 O O . VAL B 2 54 ? 0.059 32.534 46.746 1.00 148.03 54 VAL B O 1
ATOM 3809 N N . THR B 2 55 ? -0.035 31.543 44.723 1.00 143.91 55 THR B N 1
ATOM 3810 C CA . THR B 2 55 ? 0.498 32.694 43.997 1.00 149.78 55 THR B CA 1
ATOM 3811 C C . THR B 2 55 ? -0.606 33.547 43.375 1.00 154.20 55 THR B C 1
ATOM 3812 O O . THR B 2 55 ? -1.777 33.169 43.389 1.00 152.98 55 THR B O 1
ATOM 3816 N N . ARG B 2 56 ? -0.224 34.698 42.827 1.00 190.23 56 ARG B N 1
ATOM 3817 C CA . ARG B 2 56 ? -1.169 35.571 42.133 1.00 192.13 56 ARG B CA 1
ATOM 3818 C C . ARG B 2 56 ? -1.642 34.948 40.826 1.00 186.93 56 ARG B C 1
ATOM 3819 O O . ARG B 2 56 ? -2.778 35.162 40.402 1.00 184.24 56 ARG B O 1
ATOM 3827 N N . SER B 2 57 ? -0.757 34.187 40.190 1.00 184.11 57 SER B N 1
ATOM 3828 C CA . SER B 2 57 ? -1.063 33.537 38.920 1.00 178.92 57 SER B CA 1
ATOM 3829 C C . SER B 2 57 ? -2.235 32.571 39.054 1.00 181.89 57 SER B C 1
ATOM 3830 O O . SER B 2 57 ? -2.992 32.363 38.105 1.00 182.02 57 SER B O 1
ATOM 3833 N N . GLY B 2 58 ? -2.378 31.985 40.239 1.00 183.57 58 GLY B N 1
ATOM 3834 C CA . GLY B 2 58 ? -3.473 31.074 40.517 1.00 177.65 58 GLY B CA 1
ATOM 3835 C C . GLY B 2 58 ? -3.004 29.681 40.895 1.00 176.06 58 GLY B C 1
ATOM 3836 O O . GLY B 2 58 ? -3.815 28.775 41.089 1.00 166.83 58 GLY B O 1
ATOM 3837 N N . GLY B 2 59 ? -1.690 29.513 41.004 1.00 175.50 59 GLY B N 1
ATOM 3838 C CA . GLY B 2 59 ? -1.106 28.217 41.301 1.00 167.44 59 GLY B CA 1
ATOM 3839 C C . GLY B 2 59 ? -1.062 27.907 42.784 1.00 168.36 59 GLY B C 1
ATOM 3840 O O . GLY B 2 59 ? -0.674 28.748 43.591 1.00 168.10 59 GLY B O 1
ATOM 3841 N N . LYS B 2 60 ? -1.457 26.689 43.142 1.00 167.38 60 LYS B N 1
ATOM 3842 C CA . LYS B 2 60 ? -1.497 26.276 44.541 1.00 163.82 60 LYS B CA 1
ATOM 3843 C C . LYS B 2 60 ? -0.391 25.279 44.873 1.00 162.16 60 LYS B C 1
ATOM 3844 O O . LYS B 2 60 ? 0.180 24.644 43.988 1.00 164.76 60 LYS B O 1
ATOM 3850 N N . SER B 2 61 ? -0.093 25.155 46.161 1.00 163.62 61 SER B N 1
ATOM 3851 C CA . SER B 2 61 ? 0.891 24.199 46.649 1.00 160.67 61 SER B CA 1
ATOM 3852 C C . SER B 2 61 ? 0.452 23.665 48.001 1.00 157.99 61 SER B C 1
ATOM 3853 O O . SER B 2 61 ? 0.260 24.434 48.943 1.00 154.75 61 SER B O 1
ATOM 3856 N N . TYR B 2 62 ? 0.299 22.348 48.092 1.00 159.83 62 TYR B N 1
ATOM 3857 C CA . TYR B 2 62 ? -0.184 21.707 49.310 1.00 156.70 62 TYR B CA 1
ATOM 3858 C C . TYR B 2 62 ? 0.858 20.780 49.920 1.00 162.75 62 TYR B C 1
ATOM 3859 O O . TYR B 2 62 ? 1.826 20.391 49.266 1.00 163.83 62 TYR B O 1
ATOM 3868 N N . ASN B 2 63 ? 0.646 20.430 51.183 1.00 159.30 63 ASN B N 1
ATOM 3869 C CA . ASN B 2 63 ? 1.465 19.431 51.852 1.00 160.48 63 ASN B CA 1
ATOM 3870 C C . ASN B 2 63 ? 0.644 18.166 52.065 1.00 158.43 63 ASN B C 1
ATOM 3871 O O . ASN B 2 63 ? -0.002 18.007 53.099 1.00 159.07 63 ASN B O 1
ATOM 3876 N N . ALA B 2 64 ? 0.683 17.262 51.089 1.00 158.59 64 ALA B N 1
ATOM 3877 C CA . ALA B 2 64 ? -0.148 16.059 51.114 1.00 157.32 64 ALA B CA 1
ATOM 3878 C C . ALA B 2 64 ? 0.185 15.130 52.283 1.00 162.43 64 ALA B C 1
ATOM 3879 O O . ALA B 2 64 ? -0.472 14.107 52.477 1.00 169.27 64 ALA B O 1
ATOM 3881 N N . ASP B 2 65 ? 1.204 15.489 53.055 1.00 161.62 65 ASP B N 1
ATOM 3882 C CA . ASP B 2 65 ? 1.564 14.739 54.250 1.00 169.31 65 ASP B CA 1
ATOM 3883 C C . ASP B 2 65 ? 0.750 15.216 55.450 1.00 167.71 65 ASP B C 1
ATOM 3884 O O . ASP B 2 65 ? 0.226 14.407 56.215 1.00 170.44 65 ASP B O 1
ATOM 3889 N N . SER B 2 66 ? 0.647 16.532 55.607 1.00 165.27 66 SER B N 1
ATOM 3890 C CA . SER B 2 66 ? -0.157 17.114 56.676 1.00 166.86 66 SER B CA 1
ATOM 3891 C C . SER B 2 66 ? -1.576 17.377 56.189 1.00 170.14 66 SER B C 1
ATOM 3892 O O . SER B 2 66 ? -2.530 17.335 56.965 1.00 180.08 66 SER B O 1
ATOM 3895 N N . VAL B 2 67 ? -1.702 17.648 54.894 1.00 169.70 67 VAL B N 1
ATOM 3896 C CA . VAL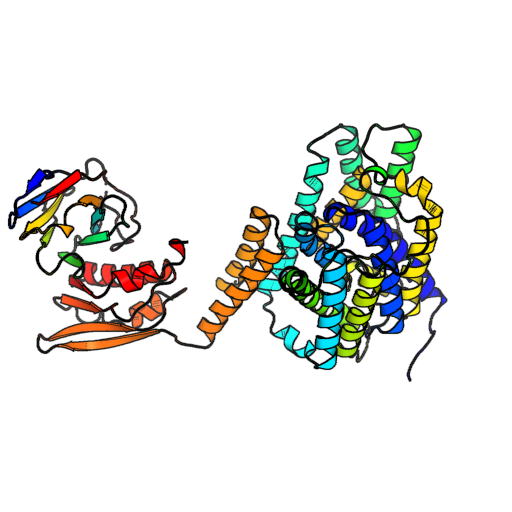 B 2 67 ? -2.998 17.905 54.278 1.00 168.20 67 VAL B CA 1
ATOM 3897 C C . VAL B 2 67 ? -3.394 16.752 53.364 1.00 165.72 67 VAL B C 1
ATOM 3898 O O . VAL B 2 67 ? -3.080 16.762 52.174 1.00 175.51 67 VAL B O 1
ATOM 3902 N N . LYS B 2 68 ? -4.084 15.759 53.914 1.00 156.84 68 LYS B N 1
ATOM 3903 C CA . LYS B 2 68 ? -4.484 14.595 53.128 1.00 162.17 68 LYS B CA 1
ATOM 3904 C C . LYS B 2 68 ? -5.662 14.908 52.205 1.00 164.05 68 LYS B C 1
ATOM 3905 O O . LYS B 2 68 ? -6.692 14.237 52.248 1.00 164.57 68 LYS B O 1
ATOM 3911 N N . GLY B 2 69 ? -5.496 15.929 51.368 1.00 170.02 69 GLY B N 1
ATOM 3912 C CA . GLY B 2 69 ? -6.518 16.324 50.414 1.00 163.86 69 GLY B CA 1
ATOM 3913 C C . GLY B 2 69 ? -7.749 16.920 51.068 1.00 161.36 69 GLY B C 1
ATOM 3914 O O . GLY B 2 69 ? -8.823 16.958 50.468 1.00 158.00 69 GLY B O 1
ATOM 3915 N N . ARG B 2 70 ? -7.590 17.396 52.298 1.00 167.87 70 ARG B N 1
ATOM 3916 C CA . ARG B 2 70 ? -8.713 17.915 53.071 1.00 171.16 70 ARG B CA 1
ATOM 3917 C C . ARG B 2 70 ? -8.837 19.435 52.999 1.00 171.76 70 ARG B C 1
ATOM 3918 O O . ARG B 2 70 ? -9.936 19.965 52.839 1.00 174.63 70 ARG B O 1
ATOM 3926 N N . PHE B 2 71 ? -7.713 20.135 53.116 1.00 171.77 71 PHE B N 1
ATOM 3927 C CA . PHE B 2 71 ? -7.748 21.592 53.203 1.00 170.19 71 PHE B CA 1
ATOM 3928 C C . PHE B 2 71 ? -7.725 22.200 51.800 1.00 166.30 71 PHE B C 1
ATOM 3929 O O . PHE B 2 71 ? -7.457 21.504 50.820 1.00 158.62 71 PHE B O 1
ATOM 3937 N N . THR B 2 72 ? -8.007 23.497 51.711 1.00 169.70 72 THR B N 1
ATOM 3938 C CA . THR B 2 72 ? -8.108 24.183 50.425 1.00 170.22 72 THR B CA 1
ATOM 3939 C C . THR B 2 72 ? -7.697 25.649 50.536 1.00 172.68 72 THR B C 1
ATOM 3940 O O . THR B 2 72 ? -8.371 26.435 51.193 1.00 178.29 72 THR B O 1
ATOM 3944 N N . ILE B 2 73 ? -6.599 26.021 49.884 1.00 178.06 73 ILE B N 1
ATOM 3945 C CA . ILE B 2 73 ? -6.109 27.394 49.965 1.00 187.53 73 ILE B CA 1
ATOM 3946 C C . ILE B 2 73 ? -6.563 28.219 48.759 1.00 190.49 73 ILE B C 1
ATOM 3947 O O . ILE B 2 73 ? -6.683 27.701 47.650 1.00 192.00 73 ILE B O 1
ATOM 3952 N N . SER B 2 74 ? -6.838 29.501 48.987 1.00 194.47 74 SER B N 1
ATOM 3953 C CA . SER B 2 74 ? -7.238 30.399 47.908 1.00 201.60 74 SER B CA 1
ATOM 3954 C C . SER B 2 74 ? -6.908 31.847 48.252 1.00 205.44 74 SER B C 1
ATOM 3955 O O . SER B 2 74 ? -6.930 32.232 49.417 1.00 205.46 74 SER B O 1
ATOM 3958 N N . ARG B 2 75 ? -6.597 32.645 47.237 1.00 211.39 75 ARG B N 1
ATOM 3959 C CA . ARG B 2 75 ? -6.336 34.064 47.447 1.00 222.09 75 ARG B CA 1
ATOM 3960 C C . ARG B 2 75 ? -7.578 34.893 47.150 1.00 233.03 75 ARG B C 1
ATOM 3961 O O . ARG B 2 75 ? -8.190 34.751 46.092 1.00 238.67 75 ARG B O 1
ATOM 3969 N N . ASP B 2 76 ? -7.949 35.760 48.087 1.00 237.07 76 ASP B N 1
ATOM 3970 C CA . ASP B 2 76 ? -9.079 36.657 47.884 1.00 248.77 76 ASP B CA 1
ATOM 3971 C C . ASP B 2 76 ? -8.748 37.710 46.834 1.00 255.25 76 ASP B C 1
ATOM 3972 O O . ASP B 2 76 ? -7.579 37.974 46.553 1.00 252.30 76 ASP B O 1
ATOM 3977 N N . ASN B 2 77 ? -9.785 38.307 46.256 1.00 262.61 77 ASN B N 1
ATOM 3978 C CA . ASN B 2 77 ? -9.605 39.356 45.262 1.00 264.90 77 ASN B CA 1
ATOM 3979 C C . ASN B 2 77 ? -8.974 40.601 45.874 1.00 266.64 77 ASN B C 1
ATOM 3980 O O . ASN B 2 77 ? -8.305 41.373 45.186 1.00 264.84 77 ASN B O 1
ATOM 3985 N N . ALA B 2 78 ? -9.192 40.789 47.173 1.00 266.70 78 ALA B N 1
ATOM 3986 C CA . ALA B 2 78 ? -8.573 41.888 47.905 1.00 263.80 78 ALA B CA 1
ATOM 3987 C C . ALA B 2 78 ? -7.058 41.719 47.923 1.00 261.05 78 ALA B C 1
ATOM 3988 O O . ALA B 2 78 ? -6.551 40.597 47.923 1.00 257.52 78 ALA B O 1
ATOM 3990 N N . LYS B 2 79 ? -6.340 42.837 47.941 1.00 260.71 79 LYS B N 1
ATOM 3991 C CA . LYS B 2 79 ? -4.886 42.817 47.826 1.00 260.14 79 LYS B CA 1
ATOM 3992 C C . LYS B 2 79 ? -4.199 42.211 49.049 1.00 260.32 79 LYS B C 1
ATOM 3993 O O . LYS B 2 79 ? -3.093 41.681 48.945 1.00 261.62 79 LYS B O 1
ATOM 3999 N N . ASN B 2 80 ? -4.854 42.285 50.203 1.00 257.93 80 ASN B N 1
ATOM 4000 C CA . ASN B 2 80 ? -4.241 41.842 51.451 1.00 252.60 80 ASN B CA 1
ATOM 4001 C C . ASN B 2 80 ? -5.035 40.759 52.172 1.00 246.22 80 ASN B C 1
ATOM 4002 O O . ASN B 2 80 ? -5.301 40.880 53.366 1.00 244.38 80 ASN B O 1
ATOM 4007 N N . THR B 2 81 ? -5.411 39.701 51.460 1.00 214.82 81 THR B N 1
ATOM 4008 C CA . THR B 2 81 ? -6.208 38.641 52.072 1.00 212.25 81 THR B CA 1
ATOM 4009 C C . THR B 2 81 ? -5.992 37.276 51.421 1.00 203.70 81 THR B C 1
ATOM 4010 O O . THR B 2 81 ? -6.024 37.153 50.197 1.00 201.58 81 THR B O 1
ATOM 4014 N N . VAL B 2 82 ? -5.776 36.253 52.246 1.00 199.52 82 VAL B N 1
ATOM 4015 C CA . VAL B 2 82 ? -5.713 34.878 51.747 1.00 192.72 82 VAL B CA 1
ATOM 4016 C C . VAL B 2 82 ? -6.438 33.915 52.687 1.00 186.75 82 VAL B C 1
ATOM 4017 O O . VAL B 2 82 ? -6.187 33.897 53.890 1.00 184.24 82 VAL B O 1
ATOM 4021 N N . SER B 2 83 ? -7.341 33.118 52.125 1.00 184.37 83 SER B N 1
ATOM 4022 C CA . SER B 2 83 ? -8.157 32.202 52.912 1.00 176.80 83 SER B CA 1
ATOM 4023 C C . SER B 2 83 ? -7.678 30.754 52.828 1.00 171.64 83 SER B C 1
ATOM 4024 O O . SER B 2 83 ? -7.239 30.285 51.773 1.00 170.87 83 SER B O 1
ATOM 4027 N N . LEU B 2 84 ? -7.778 30.055 53.954 1.00 167.17 84 LEU B N 1
ATOM 4028 C CA . LEU B 2 84 ? -7.427 28.646 54.046 1.00 162.67 84 LEU B CA 1
ATOM 4029 C C . LEU B 2 84 ? -8.600 27.871 54.642 1.00 157.47 84 LEU B C 1
ATOM 4030 O O . LEU B 2 84 ? -8.812 27.877 55.856 1.00 162.09 84 LEU B O 1
ATOM 4035 N N . GLN B 2 85 ? -9.369 27.226 53.771 1.00 151.59 85 GLN B N 1
ATOM 4036 C CA . GLN B 2 85 ? -10.484 26.385 54.183 1.00 148.88 85 GLN B CA 1
ATOM 4037 C C . GLN B 2 85 ? -9.966 25.086 54.788 1.00 146.43 85 GLN B C 1
ATOM 4038 O O . GLN B 2 85 ? -9.075 24.446 54.232 1.00 143.64 85 GLN B O 1
ATOM 4044 N N . MET B 2 86 ? -10.527 24.702 55.929 1.00 149.88 86 MET B N 1
ATOM 4045 C CA . MET B 2 86 ? -10.073 23.517 56.645 1.00 147.33 86 MET B CA 1
ATOM 4046 C C . MET B 2 86 ? -11.250 22.617 57.009 1.00 147.25 86 MET B C 1
ATOM 4047 O O . MET B 2 86 ? -12.102 22.995 57.812 1.00 150.30 86 MET B O 1
ATOM 4052 N N . ASN B 2 87 ? -11.294 21.429 56.414 1.00 147.37 87 ASN B N 1
ATOM 4053 C CA . ASN B 2 87 ? -12.396 20.501 56.643 1.00 146.11 87 ASN B CA 1
ATOM 4054 C C . ASN B 2 87 ? -11.921 19.156 57.184 1.00 144.65 87 ASN B C 1
ATOM 4055 O O . ASN B 2 87 ? -10.759 18.786 57.010 1.00 152.06 87 ASN B O 1
ATOM 4060 N N . SER B 2 88 ? -12.831 18.438 57.840 1.00 146.96 88 SER B N 1
ATOM 4061 C CA . SER B 2 88 ? -12.553 17.115 58.401 1.00 147.75 88 SER B CA 1
ATOM 4062 C C . SER B 2 88 ? -11.329 17.121 59.314 1.00 148.54 88 SER B C 1
ATOM 4063 O O . SER B 2 88 ? -10.400 16.336 59.126 1.00 147.59 88 SER B O 1
ATOM 4066 N N . LEU B 2 89 ? -11.338 18.008 60.304 1.00 150.63 89 LEU B N 1
ATOM 4067 C CA . LEU B 2 89 ? -10.203 18.171 61.207 1.00 151.33 89 LEU B CA 1
ATOM 4068 C C . LEU B 2 89 ? -10.009 16.950 62.101 1.00 157.04 89 LEU B C 1
ATOM 4069 O O . LEU B 2 89 ? -10.957 16.224 62.399 1.00 157.32 89 LEU B O 1
ATOM 4074 N N . LYS B 2 90 ? -8.767 16.729 62.522 1.00 164.68 90 LYS B N 1
ATOM 4075 C CA . LYS B 2 90 ? -8.415 15.575 63.344 1.00 164.39 90 LYS B CA 1
ATOM 4076 C C . LYS B 2 90 ? -7.457 15.985 64.466 1.00 170.20 90 LYS B C 1
ATOM 4077 O O . LYS B 2 90 ? -6.802 17.023 64.364 1.00 174.45 90 LYS B O 1
ATOM 4083 N N . PRO B 2 91 ? -7.392 15.182 65.544 1.00 173.79 91 PRO B N 1
ATOM 4084 C CA . PRO B 2 91 ? -6.517 15.392 66.706 1.00 177.51 91 PRO B CA 1
ATOM 4085 C C . PRO B 2 91 ? -5.096 15.873 66.402 1.00 180.10 91 PRO B C 1
ATOM 4086 O O . PRO B 2 91 ? -4.515 16.568 67.234 1.00 182.57 91 PRO B O 1
ATOM 4090 N N . GLU B 2 92 ? -4.544 15.521 65.247 1.00 180.03 92 GLU B N 1
ATOM 4091 C CA . GLU B 2 92 ? -3.168 15.907 64.944 1.00 177.24 92 GLU B CA 1
ATOM 4092 C C . GLU B 2 92 ? -3.077 17.241 64.206 1.00 174.76 92 GLU B C 1
ATOM 4093 O O . GLU B 2 92 ? -1.981 17.759 63.992 1.00 172.78 92 GLU B O 1
ATOM 4099 N N . ASP B 2 93 ? -4.223 17.801 63.832 1.00 175.42 93 ASP B N 1
ATOM 4100 C CA . ASP B 2 93 ? -4.258 19.113 63.196 1.00 176.88 93 ASP B CA 1
ATOM 4101 C C . ASP B 2 93 ? -4.200 20.213 64.250 1.00 179.80 93 ASP B C 1
ATOM 4102 O O . ASP B 2 93 ? -3.990 21.385 63.927 1.00 180.34 93 ASP B O 1
ATOM 4107 N N . THR B 2 94 ? -4.395 19.826 65.508 1.00 178.23 94 THR B N 1
ATOM 4108 C CA . THR B 2 94 ? -4.339 20.752 66.634 1.00 177.34 94 THR B CA 1
ATOM 4109 C C . THR B 2 94 ? -2.993 21.466 66.699 1.00 175.68 94 THR B C 1
ATOM 4110 O O . THR B 2 94 ? -1.988 20.876 67.098 1.00 178.43 94 THR B O 1
ATOM 4114 N N . ALA B 2 95 ? -2.980 22.738 66.312 1.00 175.50 95 ALA B N 1
ATOM 4115 C CA . ALA B 2 95 ? -1.728 23.485 66.212 1.00 182.81 95 ALA B CA 1
ATOM 4116 C C . ALA B 2 95 ? -1.968 24.983 66.067 1.00 183.79 95 ALA B C 1
ATOM 4117 O O . ALA B 2 95 ? -3.109 25.431 65.972 1.00 180.06 95 ALA B O 1
ATOM 4119 N N . VAL B 2 96 ? -0.883 25.751 66.045 1.00 188.53 96 VAL B N 1
ATOM 4120 C CA . VAL B 2 96 ? -0.965 27.195 65.854 1.00 187.47 96 VAL B CA 1
ATOM 4121 C C . VAL B 2 96 ? -0.693 27.543 64.395 1.00 184.66 96 VAL B C 1
ATOM 4122 O O . VAL B 2 96 ? 0.401 27.295 63.889 1.00 186.45 96 VAL B O 1
ATOM 4126 N N . TYR B 2 97 ? -1.681 28.120 63.717 1.00 182.84 97 TYR B N 1
ATOM 4127 C CA . TYR B 2 97 ? -1.566 28.325 62.273 1.00 176.08 97 TYR B CA 1
ATOM 4128 C C . TYR B 2 97 ? -1.075 29.725 61.904 1.00 175.15 97 TYR B C 1
ATOM 4129 O O . TYR B 2 97 ? -1.783 30.716 62.074 1.00 177.84 97 TYR B O 1
ATOM 4138 N N . TYR B 2 98 ? 0.150 29.780 61.388 1.00 178.43 98 TYR B N 1
ATOM 4139 C CA . TYR B 2 98 ? 0.796 31.031 61.008 1.00 181.51 98 TYR B CA 1
ATOM 4140 C C . TYR B 2 98 ? 0.604 31.361 59.531 1.00 176.93 98 TYR B C 1
ATOM 4141 O O . TYR B 2 98 ? 0.667 30.481 58.667 1.00 169.32 98 TYR B O 1
ATOM 4150 N N . CYS B 2 99 ? 0.381 32.643 59.257 1.00 180.51 99 CYS B N 1
ATOM 4151 C CA . CYS B 2 99 ? 0.237 33.143 57.896 1.00 180.38 99 CYS B CA 1
ATOM 4152 C C . CYS B 2 99 ? 1.479 33.920 57.475 1.00 182.08 99 CYS B C 1
ATOM 4153 O O . CYS B 2 99 ? 1.929 34.819 58.187 1.00 183.69 99 CYS B O 1
ATOM 4156 N N . ALA B 2 100 ? 2.033 33.571 56.319 1.00 182.79 100 ALA B N 1
ATOM 4157 C CA . ALA B 2 100 ? 3.216 34.253 55.807 1.00 185.75 100 ALA B CA 1
ATOM 4158 C C . ALA B 2 100 ? 2.902 34.978 54.505 1.00 182.15 100 ALA B C 1
ATOM 4159 O O . ALA B 2 100 ? 2.067 34.527 53.721 1.00 177.49 100 ALA B O 1
ATOM 4161 N N . ALA B 2 101 ? 3.574 36.102 54.275 1.00 210.27 101 ALA B N 1
ATOM 4162 C CA . ALA B 2 101 ? 3.340 36.888 53.070 1.00 216.64 101 ALA B CA 1
ATOM 4163 C C . ALA B 2 101 ? 4.630 37.170 52.304 1.00 219.65 101 ALA B C 1
ATOM 4164 O O . ALA B 2 101 ? 4.714 38.145 51.559 1.00 215.43 101 ALA B O 1
ATOM 4166 N N . GLY B 2 102 ? 5.631 36.316 52.487 1.00 219.09 102 GLY B N 1
ATOM 4167 C CA . GLY B 2 102 ? 6.881 36.457 51.764 1.00 218.05 102 GLY B CA 1
ATOM 4168 C C . GLY B 2 102 ? 6.670 36.291 50.273 1.00 219.28 102 GLY B C 1
ATOM 4169 O O . GLY B 2 102 ? 5.960 35.384 49.842 1.00 217.55 102 GLY B O 1
ATOM 4170 N N . ASP B 2 103 ? 7.286 37.163 49.480 1.00 226.68 103 ASP B N 1
ATOM 4171 C CA . ASP B 2 103 ? 7.002 37.196 48.050 1.00 226.10 103 ASP B CA 1
ATOM 4172 C C . ASP B 2 103 ? 8.216 36.917 47.174 1.00 226.41 103 ASP B C 1
ATOM 4173 O O . ASP B 2 103 ? 9.345 37.268 47.520 1.00 231.79 103 ASP B O 1
ATOM 4178 N N . THR B 2 104 ? 7.951 36.264 46.042 1.00 225.96 104 THR B N 1
ATOM 4179 C CA . THR B 2 104 ? 8.943 35.995 45.000 1.00 225.00 104 THR B CA 1
ATOM 4180 C C . THR B 2 104 ? 9.962 34.926 45.435 1.00 226.60 104 THR B C 1
ATOM 4181 O O . THR B 2 104 ? 10.723 34.415 44.615 1.00 227.37 104 THR B O 1
ATOM 4185 N N . ALA B 2 105 ? 9.951 34.552 46.712 1.00 232.35 105 ALA B N 1
ATOM 4186 C CA . ALA B 2 105 ? 10.846 33.494 47.185 1.00 219.74 105 ALA B CA 1
ATOM 4187 C C . ALA B 2 105 ? 10.214 32.545 48.210 1.00 217.49 105 ALA B C 1
ATOM 4188 O O . ALA B 2 105 ? 9.051 32.694 48.589 1.00 215.98 105 ALA B O 1
ATOM 4190 N N . ILE B 2 106 ? 11.021 31.577 48.649 1.00 215.46 106 ILE B N 1
ATOM 4191 C CA . ILE B 2 106 ? 10.703 30.600 49.704 1.00 210.36 106 ILE B CA 1
ATOM 4192 C C . ILE B 2 106 ? 9.263 30.100 49.792 1.00 203.60 106 ILE B C 1
ATOM 4193 O O . ILE B 2 106 ? 8.764 29.874 50.896 1.00 210.90 106 ILE B O 1
ATOM 4198 N N . THR B 2 107 ? 8.620 29.883 48.646 1.00 200.91 107 THR B N 1
ATOM 4199 C CA . THR B 2 107 ? 7.221 29.445 48.609 1.00 201.56 107 THR B CA 1
ATOM 4200 C C . THR B 2 107 ? 6.877 28.390 49.661 1.00 196.32 107 THR B C 1
ATOM 4201 O O . THR B 2 107 ? 5.757 28.369 50.173 1.00 201.08 107 THR B O 1
ATOM 4205 N N . SER B 2 108 ? 7.861 27.554 50.001 1.00 191.73 108 SER B N 1
ATOM 4206 C CA . SER B 2 108 ? 7.629 26.372 50.823 1.00 186.89 108 SER B CA 1
ATOM 4207 C C . SER B 2 108 ? 8.117 26.465 52.279 1.00 194.42 108 SER B C 1
ATOM 4208 O O . SER B 2 108 ? 7.415 26.016 53.181 1.00 198.20 108 SER B O 1
ATOM 4211 N N . TRP B 2 109 ? 9.307 27.006 52.537 1.00 198.17 109 TRP B N 1
ATOM 4212 C CA . TRP B 2 109 ? 9.698 27.198 53.946 1.00 206.20 109 TRP B CA 1
ATOM 4213 C C . TRP B 2 109 ? 10.565 28.399 54.290 1.00 213.30 109 TRP B C 1
ATOM 4214 O O . TRP B 2 109 ? 10.951 29.194 53.437 1.00 213.92 109 TRP B O 1
ATOM 4225 N N . TYR B 2 110 ? 10.838 28.501 55.589 1.00 215.63 110 TYR B N 1
ATOM 4226 C CA . TYR B 2 110 ? 11.870 29.373 56.151 1.00 221.50 110 TYR B CA 1
ATOM 4227 C C . TYR B 2 110 ? 11.590 30.867 55.980 1.00 222.34 110 TYR B C 1
ATOM 4228 O O . TYR B 2 110 ? 12.405 31.710 56.361 1.00 221.33 110 TYR B O 1
ATOM 4237 N N . GLY B 2 111 ? 10.426 31.176 55.419 1.00 220.71 111 GLY B N 1
ATOM 4238 C CA . GLY B 2 111 ? 9.897 32.526 55.412 1.00 222.18 111 GLY B CA 1
ATOM 4239 C C . GLY B 2 111 ? 10.672 33.574 54.643 1.00 224.11 111 GLY B C 1
ATOM 4240 O O . GLY B 2 111 ? 11.821 33.372 54.253 1.00 221.83 111 GLY B O 1
ATOM 4241 N N . TYR B 2 112 ? 10.015 34.706 54.419 1.00 225.00 112 TYR B N 1
ATOM 4242 C CA . TYR B 2 112 ? 10.614 35.831 53.719 1.00 227.62 112 TYR B CA 1
ATOM 4243 C C . TYR B 2 112 ? 10.191 37.124 54.403 1.00 233.12 112 TYR B C 1
ATOM 4244 O O . TYR B 2 112 ? 10.166 37.212 55.631 1.00 238.98 112 TYR B O 1
ATOM 4253 N N . ASP B 2 113 ? 9.817 38.102 53.589 1.00 229.79 113 ASP B N 1
ATOM 4254 C CA . ASP B 2 113 ? 9.617 39.481 54.012 1.00 232.70 113 ASP B CA 1
ATOM 4255 C C . ASP B 2 113 ? 8.650 39.657 55.181 1.00 234.44 113 ASP B C 1
ATOM 4256 O O . ASP B 2 113 ? 8.926 40.425 56.102 1.00 237.53 113 ASP B O 1
ATOM 4261 N N . TYR B 2 114 ? 7.524 38.951 55.153 1.00 230.88 114 TYR B N 1
ATOM 4262 C CA . TYR B 2 114 ? 6.492 39.175 56.159 1.00 226.65 114 TYR B CA 1
ATOM 4263 C C . TYR B 2 114 ? 6.004 37.903 56.842 1.00 225.17 114 TYR B C 1
ATOM 4264 O O . TYR B 2 114 ? 5.875 36.849 56.219 1.00 219.48 114 TYR B O 1
ATOM 4273 N N . TRP B 2 115 ? 5.739 38.028 58.138 1.00 230.41 115 TRP B N 1
ATOM 4274 C CA . TRP B 2 115 ? 5.087 36.988 58.918 1.00 225.57 115 TRP B CA 1
ATOM 4275 C C . TRP B 2 115 ? 3.976 37.617 59.748 1.00 222.52 115 TRP B C 1
ATOM 4276 O O . TRP B 2 115 ? 3.915 38.838 59.894 1.00 223.79 115 TRP B O 1
ATOM 4287 N N . GLY B 2 116 ? 3.098 36.782 60.288 1.00 221.22 116 GLY B N 1
ATOM 4288 C CA . GLY B 2 116 ? 2.056 37.246 61.182 1.00 226.33 116 GLY B CA 1
ATOM 4289 C C . GLY B 2 116 ? 1.905 36.268 62.326 1.00 226.50 116 GLY B C 1
ATOM 4290 O O . GLY B 2 116 ? 1.824 35.061 62.096 1.00 224.24 116 GLY B O 1
ATOM 4291 N N . GLN B 2 117 ? 1.882 36.782 63.554 1.00 227.90 117 GLN B N 1
ATOM 4292 C CA . GLN B 2 117 ? 1.763 35.929 64.733 1.00 226.95 117 GLN B CA 1
ATOM 4293 C C . GLN B 2 117 ? 0.509 35.067 64.633 1.00 221.52 117 GLN B C 1
ATOM 4294 O O . GLN B 2 117 ? -0.582 35.561 64.345 1.00 220.84 117 GLN B O 1
ATOM 4300 N N . GLY B 2 118 ? 0.683 33.770 64.854 1.00 218.67 118 GLY B N 1
ATOM 4301 C CA . GLY B 2 118 ? -0.362 32.801 64.585 1.00 216.60 118 GLY B CA 1
ATOM 4302 C C . GLY B 2 118 ? -1.404 32.667 65.674 1.00 218.53 118 GLY B C 1
ATOM 4303 O O . GLY B 2 118 ? -1.173 33.027 66.828 1.00 226.64 118 GLY B O 1
ATOM 4304 N N . THR B 2 119 ? -2.563 32.144 65.293 1.00 214.09 119 THR B N 1
ATOM 4305 C CA . THR B 2 119 ? -3.630 31.880 66.244 1.00 214.59 119 THR B CA 1
ATOM 4306 C C . THR B 2 119 ? -3.744 30.383 66.508 1.00 211.97 119 THR B C 1
ATOM 4307 O O . THR B 2 119 ? -3.310 29.558 65.695 1.00 202.28 119 THR B O 1
ATOM 4311 N N . GLN B 2 120 ? -4.326 30.045 67.654 1.00 214.82 120 GLN B N 1
ATOM 4312 C CA . GLN B 2 120 ? -4.441 28.659 68.089 1.00 209.96 120 GLN B CA 1
ATOM 4313 C C . GLN B 2 120 ? -5.649 27.961 67.476 1.00 202.92 120 GLN B C 1
ATOM 4314 O O . GLN B 2 120 ? -6.732 28.539 67.375 1.00 199.32 120 GLN B O 1
ATOM 4320 N N . VAL B 2 121 ? -5.448 26.713 67.068 1.00 201.83 121 VAL B N 1
ATOM 4321 C CA . VAL B 2 121 ? -6.519 25.890 66.521 1.00 197.42 121 VAL B CA 1
ATOM 4322 C C . VAL B 2 121 ? -6.556 24.539 67.229 1.00 196.01 121 VAL B C 1
ATOM 4323 O O . VAL B 2 121 ? -5.621 23.736 67.119 1.00 193.55 121 VAL B O 1
ATOM 4327 N N . THR B 2 122 ? -7.643 24.304 67.959 1.00 195.21 122 THR B N 1
ATOM 4328 C CA . THR B 2 122 ? -7.812 23.085 68.740 1.00 190.93 122 THR B CA 1
ATOM 4329 C C . THR B 2 122 ? -9.049 22.310 68.299 1.00 183.11 122 THR B C 1
ATOM 4330 O O . THR B 2 122 ? -10.135 22.877 68.144 1.00 184.35 122 THR B O 1
ATOM 4334 N N . VAL B 2 123 ? -8.876 21.008 68.098 1.00 180.90 123 VAL B N 1
ATOM 4335 C CA . VAL B 2 123 ? -9.970 20.145 67.679 1.00 185.08 123 VAL B CA 1
ATOM 4336 C C . VAL B 2 123 ? -10.379 19.209 68.813 1.00 187.56 123 VAL B C 1
ATOM 4337 O O . VAL B 2 123 ? -9.675 19.091 69.816 1.00 185.64 123 VAL B O 1
ATOM 4341 N N . SER B 2 124 ? -11.522 18.549 68.651 1.00 189.32 124 SER B N 1
ATOM 4342 C CA . SER B 2 124 ? -12.013 17.611 69.654 1.00 185.70 124 SER B CA 1
ATOM 4343 C C . SER B 2 124 ? -12.949 16.581 69.031 1.00 183.30 124 SER B C 1
ATOM 4344 O O . SER B 2 124 ? -13.260 15.559 69.643 1.00 179.44 124 SER B O 1
#

Sequence (579 aa):
QREWFANPRKDVLAGIVVALALIPEAIAFSIIAGVDPQVGLYASFIIALITAFLGGRPGMISAATGAMALLMTGLVKDHGIQYLFAATVLTGVLQVVFGWAKLARYLKFVPRSVMVGFVNALAILIFMAQLPQFVGANWQMYAMVAAGLAIIYLLPLVFKAMPSALVAIVVLTVVAVVTGADVKTVGDMGTLPTALPHFQFPQVPLTFETLAIIFPVALTLSLVGLLESLLTAQLIDERTDTTSDKNVESRGQGVANIVTGFFGGMAGCAMIGQSMINVTSGGRGRLSTFVAGAFLMVLILALQPLLVQIPMAALVAVMMVVAISTFDWGSLRFPKGETVVMLATVAVTVFTHDLSLGVLIGVVLSALFFARKVSQLSQVTPVDEVDGTRTYRVRGQLFFVSTHDFLHQFDFTHPARRVVIDLSDAHFWDGSAVGALDKVMLKFMRQGTSVELRGLNAASATLVERLESGGGLVQAGGSLRLSCAASGSDVMGWFRQAPGKEREFVAAVTRSGGKSYNADSVKGRFTISRDNAKNTVSLQMNSLKPEDTAVYYCAAGDTAITSWYGYDYWGQGTQVTVS

Secondary structure (DSSP, 8-state):
-------HHHHHHHHHHHHHTHHHHHHHHHHHTTS-HHHHHHHHHHHHHHHHHH-SSTT--B---HHHHHHHHHHHTTT-TTHHHHHHHHHHHHHHHHHHTT-GGGGGGS-HHHHHHHHHHHHHHHHHHTGGGTSS--HHHHHHHHHHHHHHHHSTTT--SS-HHHHHHHHHHHHHHHHT----BHHHHSPPP-SPPP-B---S--HHHHHHHHHHHHHHHHHHHHHHHHHHHHHHHHHS-----HHHHHHHHHHHHHHHHTBT-----B-HHHHHHHHHTT--SHHHHHHHHHHHHHHHHHSHHHHTT-BHHHHHHHHHHHHHHHH--------HHHHHHHHHHHHHHHHH--HHHHHHHHHHHHHHHHHHHH---EEEEEEE-TT--EEEEEEEEESS--HHHHHHTS--SS--SEEEEEEEEEEE-SHHHHHHHHHHHHHHHHHT-EEEEES-TTGGGS-GGG-/-B--EEE-SS--EEEEEE-----EEEEEEE-TTS-EEEEEEEESSS-EEEETTT-SS--EEEE-SSTTEEEEEE-S--TT--EEEEEE---SS-SSSS--S-EEEEEEEEE-

Nearest PDB structures (foldseek):
  5da0-assembly1_B  TM=1.009E+00  e=9.382E-22  Lama glama
  5da4-assembly3_C  TM=9.119E-01  e=9.357E-16  Lama glama
  7rth-assembly4_m  TM=9.004E-01  e=8.626E-13  Homo sapiens
  8h3x-assembly1_A  TM=8.950E-01  e=1.116E-11  Vicugna pacos
  8s79-assembly1_D  TM=8.552E-01  e=4.506E-12  Lama glama